Protein 8TXL (pdb70)

Radius of gyration: 31.02 Å; Cα contacts (8 Å, |Δi|>4): 774; chains: 2; bounding box: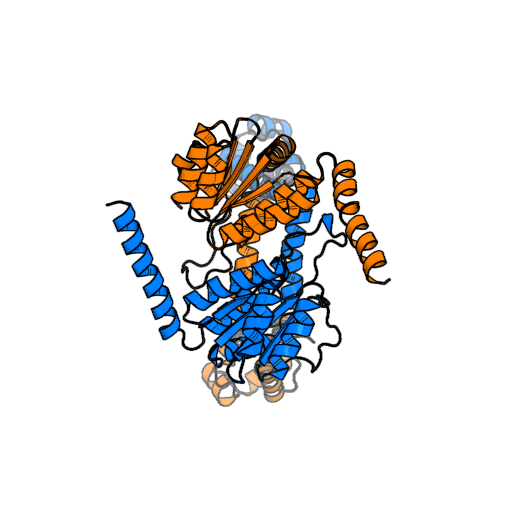 72×62×85 Å

Nearest PDB structures (foldseek):
  8txl-assembly1_A  TM=1.004E+00  e=1.083E-48  Streptococcus pneumoniae
  8v4v-assembly1_B  TM=7.388E-01  e=2.780E-42  Streptococcus pneumoniae
  8v5f-assembly1_C  TM=9.835E-01  e=3.215E-30  Streptococcus pneumoniae
  8tx9-assembly1_C  TM=9.801E-01  e=2.428E-30  Streptococcus pneumoniae
  7en6-assembly1_C  TM=8.684E-01  e=2.472E-10  Escherichia coli

Structure (mmCIF, N/CA/C/O backbone):
data_8TXL
#
_entry.id   8TXL
#
_cell.length_a   62.758
_cell.length_b   104.728
_cell.length_c   205.659
_cell.angle_alpha   90.000
_cell.angle_beta   90.000
_cell.angle_gamma   90.000
#
_symmetry.space_group_name_H-M   'C 2 2 21'
#
loop_
_entity.id
_entity.type
_entity.pdbx_description
1 polymer 'Phosphosugar-binding transcriptional regulator'
2 non-polymer 'PENTAETHYLENE GLYCOL'
3 non-polymer 'ACETATE ION'
4 non-polymer 1,2-ETHANEDIOL
5 non-polymer 'SULFATE ION'
6 non-polymer 'CHLORIDE ION'
7 non-polymer 'PHOSPHATE ION'
8 non-polymer GLYCEROL
9 water water
#
loop_
_atom_site.group_PDB
_atom_site.id
_atom_site.type_symbol
_atom_site.label_atom_id
_atom_site.label_alt_id
_atom_site.label_comp_id
_atom_site.label_asym_id
_atom_site.label_entity_id
_atom_site.label_seq_id
_atom_site.pdbx_PDB_ins_code
_atom_site.Cartn_x
_atom_site.Cartn_y
_atom_site.Cartn_z
_atom_site.occupancy
_atom_site.B_iso_or_equiv
_atom_site.auth_seq_id
_atom_site.auth_comp_id
_atom_site.auth_asym_id
_atom_site.auth_atom_id
_atom_site.pdbx_PDB_model_num
ATOM 1 N N . PRO A 1 4 ? 7.11436 45.47147 6.05766 1.000 96.00000 4 PRO A N 1
ATOM 2 C CA . PRO A 1 4 ? 6.37204 44.56721 6.95154 1.000 88.76000 4 PRO A CA 1
ATOM 3 C C . PRO A 1 4 ? 4.84880 44.77095 6.89661 1.000 84.65000 4 PRO A C 1
ATOM 4 O O . PRO A 1 4 ? 4.39453 45.91632 6.90727 1.000 80.58000 4 PRO A O 1
ATOM 15 N N . ASP A 1 5 ? 4.07723 43.68403 6.85078 1.000 76.42000 5 ASP A N 1
ATOM 16 C CA . ASP A 1 5 ? 2.62214 43.78525 6.79639 1.000 78.27000 5 ASP A CA 1
ATOM 17 C C . ASP A 1 5 ? 2.06485 44.29099 8.14434 1.000 81.60000 5 ASP A C 1
ATOM 18 O O . ASP A 1 5 ? 2.80976 44.58297 9.09291 1.000 70.58000 5 ASP A O 1
ATOM 27 N N . ILE A 1 6 ? 0.73187 44.41208 8.23941 1.000 74.71000 6 ILE A N 1
ATOM 28 C CA . ILE A 1 6 ? 0.15150 45.05326 9.41980 1.000 74.12000 6 ILE A CA 1
ATOM 29 C C . ILE A 1 6 ? 0.39599 44.21039 10.66300 1.000 72.40000 6 ILE A C 1
ATOM 30 O O . ILE A 1 6 ? 0.65407 44.74321 11.75030 1.000 63.17000 6 ILE A O 1
ATOM 46 N N . ALA A 1 7 ? 0.26860 42.88385 10.53334 1.000 74.48000 7 ALA A N 1
ATOM 47 C CA . ALA A 1 7 ? 0.33505 42.02147 11.70324 1.000 64.48000 7 ALA A CA 1
ATOM 48 C C . ALA A 1 7 ? 1.73341 42.04896 12.28589 1.000 72.31000 7 ALA A C 1
ATOM 49 O O . ALA A 1 7 ? 1.90688 42.05176 13.51328 1.000 62.99000 7 ALA A O 1
ATOM 56 N N . THR A 1 8 ? 2.74221 42.11870 11.41702 1.000 70.55000 8 THR A N 1
ATOM 57 C CA . THR A 1 8 ? 4.12085 42.14461 11.88689 1.000 68.58000 8 THR A CA 1
ATOM 58 C C . THR A 1 8 ? 4.41963 43.44355 12.60990 1.000 66.31000 8 THR A C 1
ATOM 59 O O . THR A 1 8 ? 5.09769 43.44304 13.64715 1.000 61.11000 8 THR A O 1
ATOM 70 N N . VAL A 1 9 ? 3.90900 44.56524 12.09682 1.000 61.18000 9 VAL A N 1
ATOM 71 C CA . VAL A 1 9 ? 4.14243 45.81213 12.80359 1.000 66.27000 9 VAL A CA 1
ATOM 72 C C . VAL A 1 9 ? 3.41981 45.79852 14.14440 1.000 54.66000 9 VAL A C 1
ATOM 73 O O . VAL A 1 9 ? 4.00819 46.12803 15.18020 1.000 54.10000 9 VAL A O 1
ATOM 86 N N . ILE A 1 10 ? 2.12146 45.47715 14.12902 1.000 49.07000 10 ILE A N 1
ATOM 87 C CA . ILE A 1 10 ? 1.39144 45.37840 15.40155 1.000 58.38000 10 ILE A CA 1
ATOM 88 C C . ILE A 1 10 ? 2.12231 44.45244 16.35835 1.000 57.10000 10 ILE A C 1
ATOM 89 O O . ILE A 1 10 ? 2.39937 44.81573 17.51652 1.000 46.52000 10 ILE A O 1
ATOM 105 N N . ASP A 1 11 ? 2.46699 43.23822 15.89968 1.000 53.71000 11 ASP A N 1
ATOM 106 C CA . ASP A 1 11 ? 3.18410 42.30476 16.75890 1.000 55.80000 11 ASP A CA 1
ATOM 107 C C . ASP A 1 11 ? 4.48695 42.91627 17.25946 1.000 60.08000 11 ASP A C 1
ATOM 108 O O . ASP A 1 11 ? 4.85007 42.76113 18.43591 1.000 59.15000 11 ASP A O 1
ATOM 117 N N . SER A 1 12 ? 5.18412 43.66080 16.39560 1.000 61.69000 12 SER A N 1
ATOM 118 C CA . SER A 1 12 ? 6.49131 44.17871 16.77497 1.000 56.44000 12 SER A CA 1
ATOM 119 C C . SER A 1 12 ? 6.35416 45.30529 17.78296 1.000 64.90000 12 SER A C 1
ATOM 120 O O . SER A 1 12 ? 7.31430 45.61103 18.49156 1.000 69.48000 12 SER A O 1
ATOM 128 N N . HIS A 1 13 ? 5.17567 45.91823 17.90606 1.000 55.96000 13 HIS A N 1
ATOM 129 C CA . HIS A 1 13 ? 4.97237 46.98392 18.90192 1.000 65.00000 13 HIS A CA 1
ATOM 130 C C . HIS A 1 13 ? 4.08715 46.53960 20.07606 1.000 54.90000 13 HIS A C 1
ATOM 131 O O . HIS A 1 13 ? 3.85965 47.31322 21.02067 1.000 51.95000 13 HIS A O 1
ATOM 145 N N . PHE A 1 14 ? 3.64409 45.28874 20.05958 1.000 59.73000 14 PHE A N 1
ATOM 146 C CA . PHE A 1 14 ? 2.70247 44.82295 21.06601 1.000 53.70000 14 PHE A CA 1
ATOM 147 C C . PHE A 1 14 ? 3.20542 45.06036 22.48112 1.000 53.92000 14 PHE A C 1
ATOM 148 O O . PHE A 1 14 ? 2.41800 45.39384 23.36962 1.000 51.30000 14 PHE A O 1
ATOM 165 N N . GLU A 1 15 ? 4.48018 44.81185 22.74143 1.000 55.71000 15 GLU A N 1
ATOM 166 C CA . GLU A 1 15 ? 5.02607 44.83837 24.09368 1.000 55.05000 15 GLU A CA 1
ATOM 167 C C . GLU A 1 15 ? 5.50643 46.21816 24.49771 1.000 54.88000 15 GLU A C 1
ATOM 168 O O . GLU A 1 15 ? 6.04041 46.38342 25.59328 1.000 63.80000 15 GLU A O 1
ATOM 180 N N . GLU A 1 16 ? 5.42145 47.20103 23.61081 1.000 67.80000 16 GLU A N 1
ATOM 181 C CA . GLU A 1 16 ? 5.46391 48.62259 23.99884 1.000 67.96000 16 GLU A CA 1
ATOM 182 C C . GLU A 1 16 ? 4.09406 49.18157 24.43011 1.000 61.62000 16 GLU A C 1
ATOM 183 O O . GLU A 1 16 ? 3.99167 50.34333 24.87969 1.000 57.37000 16 GLU A O 1
ATOM 195 N N . MET A 1 17 ? 3.02540 48.41331 24.20206 1.000 49.47000 17 MET A N 1
ATOM 196 C CA . MET A 1 17 ? 1.66913 48.89276 24.36248 1.000 52.84000 17 MET A CA 1
ATOM 197 C C . MET A 1 17 ? 1.17740 48.61389 25.76752 1.000 42.40000 17 MET A C 1
ATOM 198 O O . MET A 1 17 ? 1.52235 47.59524 26.37871 1.000 45.57000 17 MET A O 1
ATOM 212 N N . THR A 1 18 ? 0.29944 49.50261 26.24247 1.000 38.39000 18 THR A N 1
ATOM 213 C CA . THR A 1 18 ? -0.41174 49.28047 27.48285 1.000 36.29000 18 THR A CA 1
ATOM 214 C C . THR A 1 18 ? -1.46274 48.17373 27.32282 1.000 45.84000 18 THR A C 1
ATOM 215 O O . THR A 1 18 ? -1.83195 47.78249 26.20419 1.000 41.69000 18 THR A O 1
ATOM 226 N N . ASP A 1 19 ? -1.99066 47.69309 28.46821 1.000 42.53000 19 ASP A N 1
ATOM 227 C CA . ASP A 1 19 ? -2.97225 46.59532 28.42871 1.000 47.52000 19 ASP A CA 1
ATOM 228 C C . ASP A 1 19 ? -4.20296 47.02083 27.63881 1.000 37.58000 19 ASP A C 1
ATOM 229 O O . ASP A 1 19 ? -4.75927 46.24069 26.84741 1.000 41.64000 19 ASP A O 1
ATOM 238 N N . LEU A 1 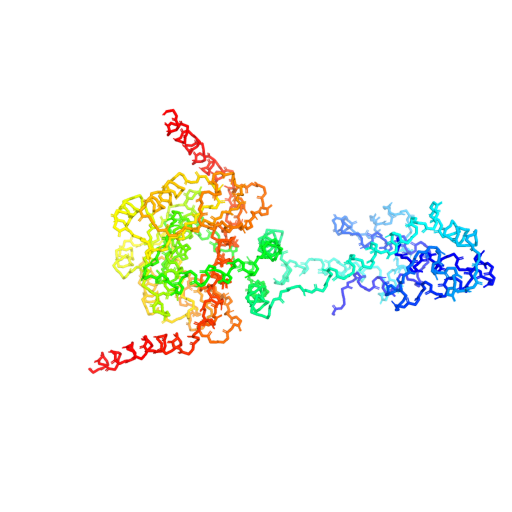20 ? -4.55262 48.29720 27.72969 1.000 35.47000 20 LEU A N 1
ATOM 239 C CA . LEU A 1 20 ? -5.69313 48.79182 26.98647 1.000 38.41000 20 LEU A CA 1
ATOM 240 C C . LEU A 1 20 ? -5.37465 48.81544 25.49122 1.000 41.22000 20 LEU A C 1
ATOM 241 O O . LEU A 1 20 ? -6.18585 48.38939 24.66808 1.000 40.44000 20 LEU A O 1
ATOM 257 N N . GLU A 1 21 ? -4.17298 49.26095 25.13440 1.000 37.90000 21 GLU A N 1
ATOM 258 C CA . GLU A 1 21 ? -3.77630 49.25122 23.73271 1.000 35.43000 21 GLU A CA 1
ATOM 259 C C . GLU A 1 21 ? -3.63025 47.82582 23.19318 1.000 39.66000 21 GLU A C 1
ATOM 260 O O . GLU A 1 21 ? -3.84049 47.60147 21.99979 1.000 36.85000 21 GLU A O 1
ATOM 272 N N . GLN A 1 22 ? -3.25992 46.85363 24.03538 1.000 33.57000 22 GLN A N 1
ATOM 273 C CA . GLN A 1 22 ? -3.25141 45.45141 23.58639 1.000 32.60000 22 GLN A CA 1
ATOM 274 C C . GLN A 1 22 ? -4.65328 44.94935 23.24946 1.000 38.77000 22 GLN A C 1
ATOM 275 O O . GLN A 1 22 ? -4.79161 44.12696 22.34231 1.000 39.54000 22 GLN A O 1
ATOM 289 N N . GLU A 1 23 ? -5.70263 45.43639 23.92700 1.000 38.91000 23 GLU A N 1
ATOM 290 C CA . GLU A 1 23 ? -7.06451 45.10954 23.50688 1.000 42.26000 23 GLU A CA 1
ATOM 291 C C . GLU A 1 23 ? -7.36513 45.66128 22.11675 1.000 43.70000 23 GLU A C 1
ATOM 292 O O . GLU A 1 23 ? -8.09460 45.04226 21.33219 1.000 40.72000 23 GLU A O 1
ATOM 304 N N . ILE A 1 24 ? -6.89351 46.87283 21.82141 1.000 37.39000 24 ILE A N 1
ATOM 305 C CA . ILE A 1 24 ? -7.06022 47.38379 20.45667 1.000 36.82000 24 ILE A CA 1
ATOM 306 C C . ILE A 1 24 ? -6.28107 46.53009 19.47734 1.000 36.17000 24 ILE A C 1
ATOM 307 O O . ILE A 1 24 ? -6.78719 46.14519 18.41879 1.000 45.34000 24 ILE A O 1
ATOM 323 N N . ALA A 1 25 ? -5.02432 46.22989 19.78509 1.000 37.52000 25 ALA A N 1
ATOM 324 C CA . ALA A 1 25 ? -4.26917 45.34582 18.91365 1.000 40.28000 25 ALA A CA 1
ATOM 325 C C . ALA A 1 25 ? -5.01156 44.03671 18.68945 1.000 45.70000 25 ALA A C 1
ATOM 326 O O . ALA A 1 25 ? -5.06027 43.53226 17.55153 1.000 40.36000 25 ALA A O 1
ATOM 333 N N . ARG A 1 26 ? -5.57419 43.45712 19.76916 1.000 42.44000 26 ARG A N 1
ATOM 334 C CA . ARG A 1 26 ? -6.26179 42.16727 19.64373 1.000 42.51000 26 ARG A CA 1
ATOM 335 C C . ARG A 1 26 ? -7.37706 42.24845 18.61233 1.000 40.87000 26 ARG A C 1
ATOM 336 O O . ARG A 1 26 ? -7.49440 41.38749 17.71839 1.000 42.35000 26 ARG A O 1
ATOM 357 N N . TYR A 1 27 ? -8.19608 43.28684 18.71315 1.000 42.29000 27 TYR A N 1
ATOM 358 C CA . TYR A 1 27 ? -9.24732 43.50910 17.73073 1.000 53.21000 27 TYR A CA 1
ATOM 359 C C . TYR A 1 27 ? -8.69439 43.51079 16.30495 1.000 54.45000 27 TYR A C 1
ATOM 360 O O . TYR A 1 27 ? -9.17191 42.76183 15.43610 1.000 42.51000 27 TYR A O 1
ATOM 378 N N . PHE A 1 28 ? -7.68815 44.33669 16.03333 1.000 49.10000 28 PHE A N 1
ATOM 379 C CA . PHE A 1 28 ? -7.24890 44.45882 14.64310 1.000 52.24000 28 PHE A CA 1
ATOM 380 C C . PHE A 1 28 ? -6.48546 43.23888 14.14399 1.000 53.56000 28 PHE A C 1
ATOM 381 O O . PHE A 1 28 ? -6.31998 43.09404 12.93352 1.000 44.23000 28 PHE A O 1
ATOM 398 N N . LEU A 1 29 ? -6.05874 42.33132 15.02206 1.000 43.38000 29 LEU A N 1
ATOM 399 C CA . LEU A 1 29 ? -5.38385 41.09567 14.61178 1.000 43.06000 29 LEU A CA 1
ATOM 400 C C . LEU A 1 29 ? -6.36253 39.97344 14.26595 1.000 41.37000 29 LEU A C 1
ATOM 401 O O . LEU A 1 29 ? -5.92751 38.92456 13.75196 1.000 45.43000 29 LEU A O 1
ATOM 417 N N . GLN A 1 30 ? -7.65238 40.21350 14.46157 1.000 41.40000 30 GLN A N 1
ATOM 418 C CA . GLN A 1 30 ? -8.68750 39.26604 14.08036 1.000 40.00000 30 GLN A CA 1
ATOM 419 C C . GLN A 1 30 ? -8.92380 39.28575 12.56890 1.000 56.94000 30 GLN A C 1
ATOM 420 O O . GLN A 1 30 ? -8.97291 40.35077 11.94091 1.000 51.28000 30 GLN A O 1
ATOM 434 N N . ALA A 1 31 ? -9.07862 38.09077 11.98882 1.000 54.65000 31 ALA A N 1
ATOM 435 C CA . ALA A 1 31 ? -9.28771 37.98359 10.54809 1.000 54.54000 31 ALA A CA 1
ATOM 436 C C . ALA A 1 31 ? -10.58860 38.64776 10.14181 1.000 50.35000 31 ALA A C 1
ATOM 437 O O . ALA A 1 31 ? -10.63805 39.33553 9.12158 1.000 60.77000 31 ALA A O 1
ATOM 444 N N . GLU A 1 32 ? -11.65840 38.46501 10.92684 1.000 39.36000 32 GLU A N 1
ATOM 445 C CA . GLU A 1 32 ? -12.97090 38.94529 10.51261 1.000 59.75000 32 GLU A CA 1
ATOM 446 C C . GLU A 1 32 ? -13.15760 40.41698 10.82533 1.000 67.01000 32 GLU A C 1
ATOM 447 O O . GLU A 1 32 ? -14.26576 40.94331 10.66717 1.000 72.17000 32 GLU A O 1
ATOM 459 N N . THR A 1 33 ? -12.12726 41.06666 11.36836 1.000 57.59000 33 THR A N 1
ATOM 460 C CA . THR A 1 33 ? -12.21018 42.50083 11.59296 1.000 65.21000 33 THR A CA 1
ATOM 461 C C . THR A 1 33 ? -12.28085 43.26752 10.27880 1.000 58.84000 33 THR A C 1
ATOM 462 O O . THR A 1 33 ? -12.98202 44.27450 10.20389 1.000 46.60000 33 THR A O 1
ATOM 473 N N . ILE A 1 34 ? -11.56669 42.79919 9.24884 1.000 60.54000 34 ILE A N 1
ATOM 474 C CA . ILE A 1 34 ? -11.57810 43.42761 7.92210 1.000 64.88000 34 ILE A CA 1
ATOM 475 C C . ILE A 1 34 ? -12.99909 43.61809 7.39275 1.000 52.69000 34 ILE A C 1
ATOM 476 O O . ILE A 1 34 ? -13.22152 44.47061 6.52868 1.000 62.38000 34 ILE A O 1
ATOM 492 N N . GLN A 1 35 ? -13.96396 42.81875 7.87381 1.000 54.97000 35 GLN A N 1
ATOM 493 C CA . GLN A 1 35 ? -15.38846 42.90453 7.54911 1.000 60.65000 35 GLN A CA 1
ATOM 494 C C . GLN A 1 35 ? -16.14355 43.95672 8.35667 1.000 57.40000 35 GLN A C 1
ATOM 495 O O . GLN A 1 35 ? -17.35010 44.11893 8.15616 1.000 60.18000 35 GLN A O 1
ATOM 509 N N . ASP A 1 36 ? -15.49912 44.64226 9.28173 1.000 58.87000 36 ASP A N 1
ATOM 510 C CA . ASP A 1 36 ? -16.18615 45.59277 10.15425 1.000 62.58000 36 ASP A CA 1
ATOM 511 C C . ASP A 1 36 ? -16.14003 47.01815 9.57682 1.000 59.39000 36 ASP A C 1
ATOM 512 O O . ASP A 1 36 ? -15.34764 47.32902 8.68224 1.000 61.13000 36 ASP A O 1
ATOM 521 N N . ASP A 1 37 ? -17.06163 47.86301 10.04604 1.000 53.63000 37 ASP A N 1
ATOM 522 C CA . ASP A 1 37 ? -16.96237 49.30293 9.82394 1.000 59.97000 37 ASP A CA 1
ATOM 523 C C . ASP A 1 37 ? -15.82481 49.84249 10.70818 1.000 64.94000 37 ASP A C 1
ATOM 524 O O . ASP A 1 37 ? -15.96976 49.99811 11.92947 1.000 60.01000 37 ASP A O 1
ATOM 533 N N . LEU A 1 38 ? -14.68730 50.17177 10.08248 1.000 56.40000 38 LEU A N 1
ATOM 534 C CA . LEU A 1 38 ? -13.47400 50.54616 10.80506 1.000 50.95000 38 LEU A CA 1
ATOM 535 C C . LEU A 1 38 ? -13.30183 52.05977 10.95080 1.000 66.60000 38 LEU A C 1
ATOM 536 O O . LEU A 1 38 ? -12.16069 52.54439 11.07687 1.000 51.96000 38 LEU A O 1
ATOM 552 N N . SER A 1 39 ? -14.39281 52.82413 10.93592 1.000 60.96000 39 SER A N 1
ATOM 553 C CA . SER A 1 39 ? -14.28157 54.23394 11.26919 1.000 63.26000 39 SER A CA 1
ATOM 554 C C . SER A 1 39 ? -13.90676 54.36544 12.73687 1.000 61.82000 39 SER A C 1
ATOM 555 O O . SER A 1 39 ? -14.02116 53.41110 13.51381 1.000 61.13000 39 SER A O 1
ATOM 563 N N . SER A 1 40 ? -13.42017 55.55649 13.11187 1.000 48.77000 40 SER A N 1
ATOM 564 C CA . SER A 1 40 ? -13.12208 55.80171 14.51327 1.000 60.69000 40 SER A CA 1
ATOM 565 C C . SER A 1 40 ? -14.39414 55.81709 15.34653 1.000 65.17000 40 SER A C 1
ATOM 566 O O . SER A 1 40 ? -14.34638 55.51121 16.54006 1.000 58.23000 40 SER A O 1
ATOM 574 N N . GLN A 1 41 ? -15.52719 56.19282 14.75189 1.000 60.22000 41 GLN A N 1
ATOM 575 C CA . GLN A 1 41 ? -16.76742 56.29265 15.50894 1.000 69.97000 41 GLN A CA 1
ATOM 576 C C . GLN A 1 41 ? -17.43155 54.93687 15.73292 1.000 59.66000 41 GLN A C 1
ATOM 577 O O . GLN A 1 41 ? -18.17265 54.78312 16.69739 1.000 60.37000 41 GLN A O 1
ATOM 591 N N . GLN A 1 42 ? -17.17026 53.94221 14.88820 1.000 67.09000 42 GLN A N 1
ATOM 592 C CA . GLN A 1 42 ? -17.70443 52.60424 15.11806 1.000 69.35000 42 GLN A CA 1
ATOM 593 C C . GLN A 1 42 ? -16.73432 51.68538 15.84758 1.000 62.61000 42 GLN A C 1
ATOM 594 O O . GLN A 1 42 ? -17.17623 50.85705 16.65015 1.000 67.77000 42 GLN A O 1
ATOM 608 N N . VAL A 1 43 ? -15.43018 51.79347 15.57445 1.000 53.59000 43 VAL A N 1
ATOM 609 C CA . VAL A 1 43 ? -14.45682 51.02034 16.33313 1.000 59.47000 43 VAL A CA 1
ATOM 610 C C . VAL A 1 43 ? -14.43262 51.47859 17.77904 1.000 52.26000 43 VAL A C 1
ATOM 611 O O . VAL A 1 43 ? -14.24366 50.66423 18.69673 1.000 63.54000 43 VAL A O 1
ATOM 624 N N . THR A 1 44 ? -14.58895 52.78303 18.00671 1.000 53.99000 44 THR A N 1
ATOM 625 C CA . THR A 1 44 ? -14.66726 53.29738 19.36558 1.000 53.14000 44 THR A CA 1
ATOM 626 C C . THR A 1 44 ? -15.81003 52.64133 20.12341 1.000 66.12000 44 THR A C 1
ATOM 627 O O . THR A 1 44 ? -15.64952 52.22015 21.27706 1.000 66.89000 44 THR A O 1
ATOM 638 N N . GLN A 1 45 ? -16.99485 52.59438 19.50499 1.000 68.49000 45 GLN A N 1
ATOM 639 C CA . GLN A 1 45 ? -18.16327 52.04062 20.18566 1.000 67.52000 45 GLN A CA 1
ATOM 640 C C . GLN A 1 45 ? -17.99058 50.54725 20.41562 1.000 61.32000 45 GLN A C 1
ATOM 641 O O . GLN A 1 45 ? -18.30379 50.03975 21.49659 1.000 63.37000 45 GLN A O 1
ATOM 655 N N . LYS A 1 46 ? -17.49883 49.82914 19.40144 1.000 52.09000 46 LYS A N 1
ATOM 656 C CA . LYS A 1 46 ? -17.40611 48.38155 19.50353 1.000 59.01000 46 LYS A CA 1
ATOM 657 C C . LYS A 1 46 ? -16.44818 47.99620 20.61570 1.000 60.16000 46 LYS A C 1
ATOM 658 O O . LYS A 1 46 ? -16.74445 47.11249 21.42633 1.000 64.43000 46 LYS A O 1
ATOM 677 N N . LEU A 1 47 ? -15.30025 48.68225 20.69891 1.000 61.22000 47 LEU A N 1
ATOM 678 C CA . LEU A 1 47 ? -14.30544 48.33561 21.71104 1.000 60.70000 47 LEU A CA 1
ATOM 679 C C . LEU A 1 47 ? -14.50428 49.08264 23.01893 1.000 59.24000 47 LEU A C 1
ATOM 680 O O . LEU A 1 47 ? -13.81221 48.76206 24.00378 1.000 58.11000 47 LEU A O 1
ATOM 696 N N . HIS A 1 48 ? -15.43640 50.03230 23.05992 1.000 54.91000 48 HIS A N 1
ATOM 697 C CA . HIS A 1 48 ? -15.61822 50.88758 24.23285 1.000 62.46000 48 HIS A CA 1
ATOM 698 C C . HIS A 1 48 ? -14.30234 51.55679 24.61873 1.000 60.27000 48 HIS A C 1
ATOM 699 O O . HIS A 1 48 ? -13.77429 51.33335 25.70089 1.000 62.71000 48 HIS A O 1
ATOM 713 N N . ILE A 1 49 ? -13.77473 52.38580 23.72177 1.000 69.68000 49 ILE A N 1
ATOM 714 C CA . ILE A 1 49 ? -12.53693 53.13040 23.94890 1.000 68.26000 49 ILE A CA 1
ATOM 715 C C . ILE A 1 49 ? -12.72136 54.51416 23.35352 1.000 73.71000 49 ILE A C 1
ATOM 716 O O . ILE A 1 49 ? -13.66234 54.75914 22.60009 1.000 67.63000 49 ILE A O 1
ATOM 732 N N . SER A 1 50 ? -11.78965 55.40420 23.66777 1.000 62.99000 50 SER A N 1
ATOM 733 C CA . SER A 1 50 ? -11.86975 56.78579 23.23135 1.000 58.08000 50 SER A CA 1
ATOM 734 C C . SER A 1 50 ? -11.17571 57.02527 21.88057 1.000 49.94000 50 SER A C 1
ATOM 735 O O . SER A 1 50 ? -10.26334 56.29652 21.47800 1.000 47.89000 50 SER A O 1
ATOM 743 N N . GLN A 1 51 ? -11.58903 58.10857 21.21793 1.000 44.29000 51 GLN A N 1
ATOM 744 C CA . GLN A 1 51 ? -10.99026 58.46725 19.92472 1.000 54.14000 51 GLN A CA 1
ATOM 745 C C . GLN A 1 51 ? -9.48969 58.72567 20.05849 1.000 57.01000 51 GLN A C 1
ATOM 746 O O . GLN A 1 51 ? -8.70309 58.31765 19.19443 1.000 37.55000 51 GLN A O 1
ATOM 760 N N . ALA A 1 52 ? -9.05680 59.37833 21.14241 1.000 38.77000 52 ALA A N 1
ATOM 761 C CA . ALA A 1 52 ? -7.62843 59.64586 21.28117 1.000 38.53000 52 ALA A CA 1
ATOM 762 C C . ALA A 1 52 ? -6.84734 58.34562 21.46703 1.000 32.97000 52 ALA A C 1
ATOM 763 O O . ALA A 1 52 ? -5.69124 58.23505 21.03644 1.000 35.44000 52 ALA A O 1
ATOM 770 N N . ALA A 1 53 ? -7.46356 57.35568 22.09946 1.000 35.02000 53 ALA A N 1
ATOM 771 C CA . ALA A 1 53 ? -6.74650 56.10212 22.32353 1.000 37.30000 53 ALA A CA 1
ATOM 772 C C . ALA A 1 53 ? -6.43248 55.39088 21.00384 1.000 33.17000 53 ALA A C 1
ATOM 773 O O . ALA A 1 53 ? -5.39147 54.73485 20.87206 1.000 32.51000 53 ALA A O 1
ATOM 780 N N . LEU A 1 54 ? -7.34999 55.47134 20.05138 1.000 37.09000 54 LEU A N 1
ATOM 781 C CA . LEU A 1 54 ? -7.12008 54.88111 18.72919 1.000 37.50000 54 LEU A CA 1
ATOM 782 C C . LEU A 1 54 ? -5.97987 55.59607 18.00736 1.000 40.76000 54 LEU A C 1
ATOM 783 O O . LEU A 1 54 ? -5.12359 54.95665 17.37163 1.000 40.41000 54 LEU A O 1
ATOM 799 N N . THR A 1 55 ? -5.93256 56.92573 18.12505 1.000 36.98000 55 THR A N 1
ATOM 800 C CA . THR A 1 55 ? -4.88104 57.69261 17.46004 1.000 32.56000 55 THR A CA 1
ATOM 801 C C . THR A 1 55 ? -3.52209 57.28941 18.01551 1.000 35.40000 55 THR A C 1
ATOM 802 O O . THR A 1 55 ? -2.57765 57.00800 17.26656 1.000 36.59000 55 THR A O 1
ATOM 813 N N . ARG A 1 56 ? -3.43061 57.21346 19.34198 1.000 34.46000 56 ARG A N 1
ATOM 814 C CA . ARG A 1 56 ? -2.18356 56.84464 19.99082 1.000 40.77000 56 ARG A CA 1
ATOM 815 C C . ARG A 1 56 ? -1.78030 55.42295 19.63263 1.000 46.66000 56 ARG A C 1
ATOM 816 O O . ARG A 1 56 ? -0.58986 55.14084 19.46467 1.000 46.11000 56 ARG A O 1
ATOM 837 N N . PHE A 1 57 ? -2.75626 54.50911 19.54945 1.000 38.32000 57 PHE A N 1
ATOM 838 C CA . PHE A 1 57 ? -2.46209 53.14620 19.08887 1.000 39.59000 57 PHE A CA 1
ATOM 839 C C . PHE A 1 57 ? -1.85533 53.16496 17.68521 1.000 38.94000 57 PHE A C 1
ATOM 840 O O . PHE A 1 57 ? -0.82674 52.53057 17.43140 1.000 43.57000 57 PHE A O 1
ATOM 857 N N . ALA A 1 58 ? -2.47041 53.88471 16.75419 1.000 38.27000 58 ALA A N 1
ATOM 858 C CA . ALA A 1 58 ? -1.90216 53.95370 15.40383 1.000 42.45000 58 ALA A CA 1
ATOM 859 C C . ALA A 1 58 ? -0.50936 54.60208 15.40422 1.000 50.17000 58 ALA A C 1
ATOM 860 O O . ALA A 1 58 ? 0.40726 54.11845 14.72764 1.000 53.02000 58 ALA A O 1
ATOM 867 N N . LYS A 1 59 ? -0.30938 55.66897 16.17570 1.000 48.02000 59 LYS A N 1
ATOM 868 C CA . LYS A 1 59 ? 1.02319 56.28247 16.21656 1.000 53.61000 59 LYS A CA 1
ATOM 869 C C . LYS A 1 59 ? 2.05202 55.36842 16.87200 1.000 59.98000 59 LYS A C 1
ATOM 870 O O . LYS A 1 59 ? 3.21633 55.34812 16.46215 1.000 56.31000 59 LYS A O 1
ATOM 889 N N . LYS A 1 60 ? 1.65244 54.59437 17.87449 1.000 50.55000 60 LYS A N 1
ATOM 890 C CA . LYS A 1 60 ? 2.60475 53.66121 18.46543 1.000 55.40000 60 LYS A CA 1
ATOM 891 C C . LYS A 1 60 ? 3.05158 52.60390 17.47134 1.000 56.30000 60 LYS A C 1
ATOM 892 O O . LYS A 1 60 ? 4.16218 52.07528 17.59513 1.000 60.05000 60 LYS A O 1
ATOM 911 N N . CYS A 1 61 ? 2.19238 52.25911 16.50981 1.000 52.91000 61 CYS A N 1
ATOM 912 C CA . CYS A 1 61 ? 2.52810 51.33169 15.44396 1.000 57.87000 61 CYS A CA 1
ATOM 913 C C . CYS A 1 61 ? 3.28908 52.00634 14.31328 1.000 67.12000 61 CYS A C 1
ATOM 914 O O . CYS A 1 61 ? 3.57518 51.34549 13.30226 1.000 62.56000 61 CYS A O 1
ATOM 922 N N . GLY A 1 62 ? 3.56748 53.30754 14.44120 1.000 63.41000 62 GLY A N 1
ATOM 923 C CA . GLY A 1 62 ? 4.30307 54.03366 13.42219 1.000 71.16000 62 GLY A CA 1
ATOM 924 C C . GLY A 1 62 ? 3.49926 54.58982 12.26545 1.000 73.44000 62 GLY A C 1
ATOM 925 O O . GLY A 1 62 ? 4.05651 54.76034 11.17194 1.000 72.28000 62 GLY A O 1
ATOM 929 N N . PHE A 1 63 ? 2.23482 54.93838 12.47655 1.000 59.59000 63 PHE A N 1
ATOM 930 C CA . PHE A 1 63 ? 1.44806 55.64458 11.47459 1.000 68.21000 63 PHE A CA 1
ATOM 931 C C . PHE A 1 63 ? 1.25023 57.09299 11.90249 1.000 61.49000 63 PHE A C 1
ATOM 932 O O . PHE A 1 63 ? 1.46017 57.45493 13.06506 1.000 61.40000 63 PHE A O 1
ATOM 949 N N . THR A 1 64 ? 0.80437 57.91841 10.95156 1.000 61.61000 64 THR A N 1
ATOM 950 C CA . THR A 1 64 ? 0.55291 59.31613 11.27138 1.000 56.95000 64 THR A CA 1
ATOM 951 C C . THR A 1 64 ? -0.70151 59.48559 12.11159 1.000 60.76000 64 THR A C 1
ATOM 952 O O . THR A 1 64 ? -0.81853 60.47313 12.84174 1.000 67.16000 64 THR A O 1
ATOM 963 N N . GLY A 1 65 ? -1.63865 58.55242 12.01945 1.000 52.39000 65 GLY A N 1
ATOM 964 C CA . GLY A 1 65 ? -2.88813 58.64412 12.74860 1.000 55.52000 65 GLY A CA 1
ATOM 965 C C . GLY A 1 65 ? -3.71336 57.40386 12.50486 1.000 47.05000 65 GLY A C 1
ATOM 966 O O . GLY A 1 65 ? -3.29927 56.48559 11.79348 1.000 45.10000 65 GLY A O 1
ATOM 970 N N . TYR A 1 66 ? -4.91025 57.41702 13.08832 1.000 36.26000 66 TYR A N 1
ATOM 971 C CA . TYR A 1 66 ? -5.85295 56.31463 12.90114 1.000 44.33000 66 TYR A CA 1
ATOM 972 C C . TYR A 1 66 ? -6.28179 56.17724 11.43770 1.000 52.15000 66 TYR A C 1
ATOM 973 O O . TYR A 1 66 ? -6.31756 55.06648 10.87501 1.000 41.14000 66 TYR A O 1
ATOM 991 N N . ARG A 1 67 ? -6.73128 57.28405 10.84309 1.000 49.19000 67 ARG A N 1
ATOM 992 C CA . ARG A 1 67 ? -7.23560 57.24106 9.47344 1.000 53.88000 67 ARG A CA 1
ATOM 993 C C . ARG A 1 67 ? -6.21948 56.62050 8.52824 1.000 45.33000 67 ARG A C 1
ATOM 994 O O . ARG A 1 67 ? -6.58372 55.82401 7.64936 1.000 60.13000 67 ARG A O 1
ATOM 1015 N N . GLU A 1 68 ? -4.94188 56.97862 8.66529 1.000 46.26000 68 GLU A N 1
ATOM 1016 C CA . GLU A 1 68 ? -3.94916 56.36606 7.78715 1.000 50.62000 68 GLU A CA 1
ATOM 1017 C C . GLU A 1 68 ? -3.83246 54.87631 8.05868 1.000 59.74000 68 GLU A C 1
ATOM 1018 O O . GLU A 1 68 ? -3.81019 54.05884 7.11496 1.000 49.63000 68 GLU A O 1
ATOM 1030 N N . PHE A 1 69 ? -3.69445 54.51463 9.34874 1.000 52.14000 69 PHE A N 1
ATOM 1031 C CA . PHE A 1 69 ? -3.68267 53.10960 9.74158 1.000 52.11000 69 PHE A CA 1
ATOM 1032 C C . PHE A 1 69 ? -4.79519 52.34375 9.02551 1.000 41.14000 69 PHE A C 1
ATOM 1033 O O . PHE A 1 69 ? -4.53040 51.30771 8.40715 1.000 57.02000 69 PHE A O 1
ATOM 1050 N N . ILE A 1 70 ? -6.04347 52.84050 9.06039 1.000 37.23000 70 ILE A N 1
ATOM 1051 C CA . ILE A 1 70 ? -7.12439 51.97227 8.60342 1.000 39.86000 70 ILE A CA 1
ATOM 1052 C C . ILE A 1 70 ? -7.17864 51.96387 7.09557 1.000 64.14000 70 ILE A C 1
ATOM 1053 O O . ILE A 1 70 ? -7.62662 50.99074 6.49126 1.000 58.01000 70 ILE A O 1
ATOM 1069 N N . PHE A 1 71 ? -6.79149 53.05496 6.45789 1.000 62.81000 71 PHE A N 1
ATOM 1070 C CA . PHE A 1 71 ? -6.71702 52.98462 5.00435 1.000 63.24000 71 PHE A CA 1
ATOM 1071 C C . PHE A 1 71 ? -5.65539 51.97281 4.59017 1.000 61.62000 71 PHE A C 1
ATOM 1072 O O . PHE A 1 71 ? -5.89370 51.14763 3.70226 1.000 67.83000 71 PHE A O 1
ATOM 1089 N N . GLN A 1 72 ? -4.46831 52.03385 5.20569 1.000 52.20000 72 GLN A N 1
ATOM 1090 C CA . GLN A 1 72 ? -3.42608 51.06040 4.90672 1.000 57.28000 72 GLN A CA 1
ATOM 1091 C C . GLN A 1 72 ? -3.88577 49.65276 5.23832 1.000 77.99000 72 GLN A C 1
ATOM 1092 O O . GLN A 1 72 ? -3.64394 48.70988 4.46990 1.000 73.03000 72 GLN A O 1
ATOM 1106 N N . TYR A 1 73 ? -4.51079 49.48462 6.40664 1.000 70.05000 73 TYR A N 1
ATOM 1107 C CA . TYR A 1 73 ? -5.04789 48.18463 6.77928 1.000 68.83000 73 TYR A CA 1
ATOM 1108 C C . TYR A 1 73 ? -5.86544 47.61431 5.63468 1.000 65.55000 73 TYR A C 1
ATOM 1109 O O . TYR A 1 73 ? -5.89061 46.39461 5.42594 1.000 62.17000 73 TYR A O 1
ATOM 1127 N N . GLN A 1 74 ? -6.53900 48.47672 4.87838 1.000 58.06000 74 GLN A N 1
ATOM 1128 C CA . GLN A 1 74 ? -7.36684 48.00399 3.77893 1.000 69.96000 74 GLN A CA 1
ATOM 1129 C C . GLN A 1 74 ? -6.58544 47.83406 2.48721 1.000 68.17000 74 GLN A C 1
ATOM 1130 O O . GLN A 1 74 ? -7.02347 47.06423 1.63486 1.000 62.99000 74 GLN A O 1
ATOM 1144 N N . HIS A 1 75 ? -5.44519 48.52107 2.33321 1.000 70.88000 75 HIS A N 1
ATOM 1145 C CA . HIS A 1 75 ? -4.53703 48.22932 1.22494 1.000 68.89000 75 HIS A CA 1
ATOM 1146 C C . HIS A 1 75 ? -4.02574 46.79705 1.31093 1.000 78.17000 75 HIS A C 1
ATOM 1147 O O . HIS A 1 75 ? -4.04763 46.05562 0.31965 1.000 79.87000 75 HIS A O 1
ATOM 1161 N N . GLU A 1 76 ? -3.54422 46.38832 2.49284 1.000 67.79000 76 GLU A N 1
ATOM 1162 C CA . GLU A 1 76 ? -3.14586 44.99475 2.67296 1.000 66.17000 76 GLU A CA 1
ATOM 1163 C C . GLU A 1 76 ? -4.29249 44.06188 2.28361 1.000 72.44000 76 GLU A C 1
ATOM 1164 O O . GLU A 1 76 ? -4.12181 43.16102 1.44331 1.000 66.86000 76 GLU A O 1
ATOM 1176 N N . ALA A 1 77 ? -5.48575 44.29013 2.85709 1.000 53.11000 77 ALA A N 1
ATOM 1177 C CA . ALA A 1 77 ? -6.63539 43.44764 2.52741 1.000 60.18000 77 ALA A CA 1
ATOM 1178 C C . ALA A 1 77 ? -6.91887 43.44047 1.02142 1.000 67.67000 77 ALA A C 1
ATOM 1179 O O . ALA A 1 77 ? -7.18687 42.38548 0.43709 1.000 63.02000 77 ALA A O 1
ATOM 1186 N N . GLU A 1 78 ? -6.86907 44.60907 0.37847 1.000 67.12000 78 GLU A N 1
ATOM 1187 C CA . GLU A 1 78 ? -7.21595 44.69025 -1.04043 1.000 72.77000 78 GLU A CA 1
ATOM 1188 C C . GLU A 1 78 ? -6.20294 43.93865 -1.88436 1.000 63.07000 78 GLU A C 1
ATOM 1189 O O . GLU A 1 78 ? -6.56986 43.17512 -2.77922 1.000 70.31000 78 GLU A O 1
ATOM 1201 N N . ASN A 1 79 ? -4.91320 44.18105 -1.64011 1.000 55.55000 79 ASN A N 1
ATOM 1202 C CA . ASN A 1 79 ? -3.88249 43.45031 -2.36314 1.000 72.79000 79 ASN A CA 1
ATOM 1203 C C . ASN A 1 79 ? -4.06593 41.94486 -2.21001 1.000 80.64000 79 ASN A C 1
ATOM 1204 O O . ASN A 1 79 ? -3.94460 41.20338 -3.19565 1.000 76.83000 79 ASN A O 1
ATOM 1215 N N . GLN A 1 80 ? -4.36292 41.47031 -0.98763 1.000 70.93000 80 GLN A N 1
ATOM 1216 C CA . GLN A 1 80 ? -4.51081 40.03030 -0.77881 1.000 70.08000 80 GLN A CA 1
ATOM 1217 C C . GLN A 1 80 ? -5.73419 39.49211 -1.50698 1.000 63.38000 80 GLN A C 1
ATOM 1218 O O . GLN A 1 80 ? -5.67488 38.41172 -2.10554 1.000 66.97000 80 GLN A O 1
ATOM 1232 N N . ALA A 1 81 ? -6.84515 40.23368 -1.49796 1.000 60.00000 81 ALA A N 1
ATOM 1233 C CA . ALA A 1 81 ? -8.03890 39.73083 -2.17253 1.000 72.37000 81 ALA A CA 1
ATOM 1234 C C . ALA A 1 81 ? -7.85134 39.64394 -3.69185 1.000 61.88000 81 ALA A C 1
ATOM 1235 O O . ALA A 1 81 ? -8.47826 38.80045 -4.34080 1.000 54.90000 81 ALA A O 1
ATOM 1242 N N . ASN A 1 82 ? -6.98646 40.47403 -4.27454 1.000 68.52000 82 ASN A N 1
ATOM 1243 C CA . ASN A 1 82 ? -6.74252 40.38955 -5.71232 1.000 68.67000 82 ASN A CA 1
ATOM 1244 C C . ASN A 1 82 ? -5.88242 39.20078 -6.11194 1.000 64.72000 82 ASN A C 1
ATOM 1245 O O . ASN A 1 82 ? -5.61423 39.01976 -7.30528 1.000 58.15000 82 ASN A O 1
ATOM 1256 N N . GLN A 1 83 ? -5.38945 38.43310 -5.14957 1.000 63.85000 83 GLN A N 1
ATOM 1257 C CA . GLN A 1 83 ? -4.54205 37.30141 -5.47812 1.000 64.32000 83 GLN A CA 1
ATOM 1258 C C . GLN A 1 83 ? -5.33997 36.03554 -5.70232 1.000 50.08000 83 GLN A C 1
ATOM 1259 O O . GLN A 1 83 ? -4.76080 35.01810 -6.09295 1.000 53.87000 83 GLN A O 1
ATOM 1273 N N . VAL A 1 84 ? -6.63749 36.06534 -5.47571 1.000 39.90000 84 VAL A N 1
ATOM 1274 C CA . VAL A 1 84 ? -7.47249 34.94164 -5.84782 1.000 46.93000 84 VAL A CA 1
ATOM 1275 C C . VAL A 1 84 ? -7.74178 35.07428 -7.34101 1.000 52.20000 84 VAL A C 1
ATOM 1276 O O . VAL A 1 84 ? -7.96034 36.18214 -7.83314 1.000 48.96000 84 VAL A O 1
ATOM 1289 N N . SER A 1 85 ? -7.71088 33.97024 -8.06991 1.000 40.30000 85 SER A N 1
ATOM 1290 C CA . SER A 1 85 ? -7.92020 34.08389 -9.50542 1.000 44.68000 85 SER A CA 1
ATOM 1291 C C . SER A 1 85 ? -9.32787 34.56179 -9.82194 1.000 41.07000 85 SER A C 1
ATOM 1292 O O . SER A 1 85 ? -10.30834 34.08703 -9.24854 1.000 50.27000 85 SER A O 1
ATOM 1300 N N . LYS A 1 86 ? -9.42982 35.40843 -10.84531 1.000 56.53000 86 LYS A N 1
ATOM 1301 C CA . LYS A 1 86 ? -10.71566 35.87311 -11.34070 1.000 61.10000 86 LYS A CA 1
ATOM 1302 C C . LYS A 1 86 ? -11.18837 35.15730 -12.61387 1.000 59.05000 86 LYS A C 1
ATOM 1303 O O . LYS A 1 86 ? -12.22145 35.53706 -13.17239 1.000 51.53000 86 LYS A O 1
ATOM 1322 N N . HIS A 1 87 ? -10.50364 34.11441 -13.06077 1.000 46.97000 87 HIS A N 1
ATOM 1323 C CA . HIS A 1 87 ? -10.84180 33.49249 -14.33343 1.000 48.97000 87 HIS A CA 1
ATOM 1324 C C . HIS A 1 87 ? -11.73405 32.27383 -14.18741 1.000 44.16000 87 HIS A C 1
ATOM 1325 O O . HIS A 1 87 ? -11.80115 31.63444 -13.13875 1.000 48.26000 87 HIS A O 1
ATOM 1339 N N . SER A 1 88 ? -12.42122 31.97836 -15.28119 1.000 40.44000 88 SER A N 1
ATOM 1340 C CA . SER A 1 88 ? -13.32559 30.86747 -15.42208 1.000 41.32000 88 SER A CA 1
ATOM 1341 C C . SER A 1 88 ? -12.55806 29.56620 -15.63534 1.000 46.53000 88 SER A C 1
ATOM 1342 O O . SER A 1 88 ? -11.37504 29.56903 -15.99726 1.000 43.45000 88 SER A O 1
ATOM 1350 N N . PRO A 1 89 ? -13.18495 28.43965 -15.31880 1.000 46.66000 89 PRO A N 1
ATOM 1351 C CA . PRO A 1 89 ? -12.50399 27.16010 -15.53476 1.000 45.50000 89 PRO A CA 1
ATOM 1352 C C . PRO A 1 89 ? -11.99144 27.01145 -16.94459 1.000 41.57000 89 PRO A C 1
ATOM 1353 O O . PRO A 1 89 ? -10.90730 26.44832 -17.17141 1.000 39.77000 89 PRO A O 1
ATOM 1364 N N . LEU A 1 90 ? -12.83174 27.38985 -17.90025 1.000 46.44000 90 LEU A N 1
ATOM 1365 C CA . LEU A 1 90 ? -12.46426 27.27798 -19.30741 1.000 39.78000 90 LEU A CA 1
ATOM 1366 C C . LEU A 1 90 ? -11.15339 28.00989 -19.58954 1.000 38.94000 90 LEU A C 1
ATOM 1367 O O . LEU A 1 90 ? -10.20886 27.44225 -20.17327 1.000 42.44000 90 LEU A O 1
ATOM 1383 N N . THR A 1 91 ? -11.08715 29.28191 -19.19240 1.000 39.36000 91 THR A N 1
ATOM 1384 C CA . THR A 1 91 ? -9.86265 30.07066 -19.31264 1.000 37.26000 91 THR A CA 1
ATOM 1385 C C . THR A 1 91 ? -8.67121 29.39186 -18.66390 1.000 35.72000 91 THR A C 1
ATOM 1386 O O . THR A 1 91 ? -7.55993 29.40505 -19.21116 1.000 33.44000 91 THR A O 1
ATOM 1397 N N . LYS A 1 92 ? -8.84362 28.86787 -17.45116 1.000 36.74000 92 LYS A N 1
ATOM 1398 C CA . LYS A 1 92 ? -7.70507 28.27076 -16.77873 1.000 36.38000 92 LYS A CA 1
ATOM 1399 C C . LYS A 1 92 ? -7.23145 27.03464 -17.53119 1.000 31.26000 92 LYS A C 1
ATOM 1400 O O . LYS A 1 92 ? -6.02794 26.77724 -17.59745 1.000 39.75000 92 LYS A O 1
ATOM 1419 N N . ARG A 1 93 ? -8.16792 26.25652 -18.08224 1.000 33.27000 93 ARG A N 1
ATOM 1420 C CA . ARG A 1 93 ? -7.79323 25.07556 -18.85698 1.000 37.19000 93 ARG A CA 1
ATOM 1421 C C . ARG A 1 93 ? -6.86663 25.45435 -20.01108 1.000 35.26000 93 ARG A C 1
ATOM 1422 O O . ARG A 1 93 ? -5.84590 24.79571 -20.24405 1.000 36.55000 93 ARG A O 1
ATOM 1443 N N . VAL A 1 94 ? -7.19193 26.54198 -20.71214 1.000 36.30000 94 VAL A N 1
ATOM 1444 C CA . VAL A 1 94 ? -6.39733 26.93975 -21.88140 1.000 35.55000 94 VAL A CA 1
ATOM 1445 C C . VAL A 1 94 ? -5.01475 27.39818 -21.44705 1.000 36.97000 94 VAL A C 1
ATOM 1446 O O . VAL A 1 94 ? -3.99363 26.98784 -22.02011 1.000 41.45000 94 VAL A O 1
ATOM 1459 N N . LEU A 1 95 ? -4.96505 28.24583 -20.41108 1.000 35.13000 95 LEU A N 1
ATOM 1460 C CA . LEU A 1 95 ? -3.70714 28.69182 -19.83743 1.000 33.94000 95 LEU A CA 1
ATOM 1461 C C . LEU A 1 95 ? -2.87358 27.51437 -19.32414 1.000 39.87000 95 LEU A C 1
ATOM 1462 O O . LEU A 1 95 ? -1.64401 27.47752 -19.48219 1.000 34.91000 95 LEU A O 1
ATOM 1478 N N . ARG A 1 96 ? -3.50873 26.57147 -18.64446 1.000 42.57000 96 ARG A N 1
ATOM 1479 C CA . ARG A 1 96 ? -2.75698 25.41092 -18.18692 1.000 36.60000 96 ARG A CA 1
ATOM 1480 C C . ARG A 1 96 ? -2.18202 24.61390 -19.37415 1.000 34.51000 96 ARG A C 1
ATOM 1481 O O . ARG A 1 96 ? -1.04712 24.14944 -19.30769 1.000 37.67000 96 ARG A O 1
ATOM 1502 N N . SER A 1 97 ? -2.91812 24.51329 -20.49180 1.000 33.69000 97 SER A N 1
ATOM 1503 C CA . SER A 1 97 ? -2.39108 23.81690 -21.67757 1.000 37.95000 97 SER A CA 1
ATOM 1504 C C . SER A 1 97 ? -1.10598 24.46580 -22.16986 1.000 37.26000 97 SER A C 1
ATOM 1505 O O . SER A 1 97 ? -0.13002 23.77664 -22.47565 1.000 34.26000 97 SER A O 1
ATOM 1513 N N . TYR A 1 98 ? -1.05308 25.79997 -22.18950 1.000 34.94000 98 TYR A N 1
ATOM 1514 C CA . TYR A 1 98 ? 0.17697 26.48104 -22.57461 1.000 37.96000 98 TYR A CA 1
ATOM 1515 C C . TYR A 1 98 ? 1.29013 26.25722 -21.56735 1.000 34.43000 98 TYR A C 1
ATOM 1516 O O . TYR A 1 98 ? 2.43978 26.01714 -21.94582 1.000 33.66000 98 TYR A O 1
ATOM 1534 N N . SER A 1 99 ? 1.00556 26.43584 -20.26931 1.000 29.28000 99 SER A N 1
ATOM 1535 C CA . SER A 1 99 ? 2.08261 26.34197 -19.28869 1.000 27.96000 99 SER A CA 1
ATOM 1536 C C . SER A 1 99 ? 2.62124 24.91540 -19.21923 1.000 33.14000 99 SER A C 1
ATOM 1537 O O . SER A 1 99 ? 3.83932 24.69706 -19.10644 1.000 33.64000 99 SER A O 1
ATOM 1545 N N . ASN A 1 100 ? 1.73106 23.93636 -19.33134 1.000 33.29000 100 ASN A N 1
ATOM 1546 C CA . ASN A 1 100 ? 2.16686 22.53156 -19.32282 1.000 37.97000 100 ASN A CA 1
ATOM 1547 C C . ASN A 1 100 ? 2.97506 22.18515 -20.56525 1.000 40.78000 100 ASN A C 1
ATOM 1548 O O . ASN A 1 100 ? 3.88443 21.34358 -20.50942 1.000 40.44000 100 ASN A O 1
ATOM 1559 N N . MET A 1 101 ? 2.68331 22.82300 -21.70720 1.000 39.51000 101 MET A N 1
ATOM 1560 C CA . MET A 1 101 ? 3.54637 22.55514 -22.84111 1.000 33.97000 101 MET A CA 1
ATOM 1561 C C . MET A 1 101 ? 4.92386 23.17460 -22.63368 1.000 33.73000 101 MET A C 1
ATOM 1562 O O . MET A 1 101 ? 5.94053 22.57342 -23.00176 1.000 37.82000 101 MET A O 1
ATOM 1576 N N . ARG A 1 102 ? 5.01138 24.36109 -22.02208 1.000 34.24000 102 ARG A N 1
ATOM 1577 C CA . ARG A 1 102 ? 6.34071 24.87912 -21.69061 1.000 30.94000 102 ARG A CA 1
ATOM 1578 C C . ARG A 1 102 ? 7.09036 23.89764 -20.78095 1.000 31.77000 102 ARG A C 1
ATOM 1579 O O . ARG A 1 102 ? 8.29215 23.63233 -20.97059 1.000 32.35000 102 ARG A O 1
ATOM 1600 N N . GLU A 1 103 ? 6.40370 23.40097 -19.75923 1.000 33.73000 103 GLU A N 1
ATOM 1601 C CA . GLU A 1 103 ? 7.06346 22.52171 -18.79094 1.000 34.55000 103 GLU A CA 1
ATOM 1602 C C . GLU A 1 103 ? 7.49683 21.22346 -19.46054 1.000 32.12000 103 GLU A C 1
ATOM 1603 O O . GLU A 1 103 ? 8.60510 20.73232 -19.23171 1.000 31.31000 103 GLU A O 1
ATOM 1615 N N . GLN A 1 104 ? 6.64351 20.67928 -20.31370 1.000 32.50000 104 GLN A N 1
ATOM 1616 C CA . GLN A 1 104 ? 6.95844 19.39432 -20.93744 1.000 41.90000 104 GLN A CA 1
ATOM 1617 C C . GLN A 1 104 ? 8.07484 19.56572 -21.95034 1.000 37.25000 104 GLN A C 1
ATOM 1618 O O . GLN A 1 104 ? 8.99781 18.73054 -22.02928 1.000 34.48000 104 GLN A O 1
ATOM 1632 N N . THR A 1 105 ? 8.03179 20.68202 -22.69645 1.000 34.13000 105 THR A N 1
ATOM 1633 C CA . THR A 1 105 ? 9.12579 21.04583 -23.59174 1.000 38.83000 105 THR A CA 1
ATOM 1634 C C . THR A 1 105 ? 10.43431 21.17694 -22.83489 1.000 32.63000 105 THR A C 1
ATOM 1635 O O . THR A 1 105 ? 11.46925 20.62147 -23.23947 1.000 35.72000 105 THR A O 1
ATOM 1646 N N . GLN A 1 106 ? 10.40499 21.91222 -21.72375 1.000 32.33000 106 GLN A N 1
ATOM 1647 C CA . GLN A 1 106 ? 11.60277 22.13053 -20.93466 1.000 32.69000 106 GLN A CA 1
ATOM 1648 C C . GLN A 1 106 ? 12.25532 20.80610 -20.53694 1.000 32.68000 106 GLN A C 1
ATOM 1649 O O . GLN A 1 106 ? 13.48209 20.66346 -20.59679 1.000 34.09000 106 GLN A O 1
ATOM 1663 N N . ASP A 1 107 ? 11.44136 19.82690 -20.14785 1.000 34.66000 107 ASP A N 1
ATOM 1664 C CA . ASP A 1 107 ? 11.97650 18.55300 -19.69660 1.000 35.58000 107 ASP A CA 1
ATOM 1665 C C . ASP A 1 107 ? 12.44425 17.69369 -20.85945 1.000 36.20000 107 ASP A C 1
ATOM 1666 O O . ASP A 1 107 ? 13.13548 16.70601 -20.61645 1.000 37.15000 107 ASP A O 1
ATOM 1675 N N . LEU A 1 108 ? 12.03709 18.01639 -22.09712 1.000 32.50000 108 LEU A N 1
ATOM 1676 C CA . LEU A 1 108 ? 12.45970 17.24466 -23.27445 1.000 37.80000 108 LEU A CA 1
ATOM 1677 C C . LEU A 1 108 ? 13.68921 17.80204 -23.97783 1.000 35.98000 108 LEU A C 1
ATOM 1678 O O . LEU A 1 108 ? 14.26804 17.10702 -24.82947 1.000 39.07000 108 LEU A O 1
ATOM 1694 N N . ILE A 1 109 ? 14.12651 19.01041 -23.63191 1.000 38.16000 109 ILE A N 1
ATOM 1695 C CA . ILE A 1 109 ? 15.23601 19.64536 -24.32719 1.000 34.08000 109 ILE A CA 1
ATOM 1696 C C . ILE A 1 109 ? 16.51995 18.87012 -24.10282 1.000 40.56000 109 ILE A C 1
ATOM 1697 O O . ILE A 1 109 ? 16.89431 18.57928 -22.95244 1.000 41.55000 109 ILE A O 1
ATOM 1713 N N . ASP A 1 110 ? 17.22499 18.56637 -25.20118 1.000 36.72000 110 ASP A N 1
ATOM 1714 C CA . ASP A 1 110 ? 18.62294 18.13330 -25.19107 1.000 37.86000 110 ASP A CA 1
ATOM 1715 C C . ASP A 1 110 ? 19.44369 19.25052 -25.82720 1.000 41.13000 110 ASP A C 1
ATOM 1716 O O . ASP A 1 110 ? 19.48362 19.38234 -27.06239 1.000 34.96000 110 ASP A O 1
ATOM 1725 N N . GLU A 1 111 ? 20.07410 20.07614 -24.98028 1.000 38.68000 111 GLU A N 1
ATOM 1726 C CA . GLU A 1 111 ? 20.77133 21.26521 -25.47877 1.000 38.12000 111 GLU A CA 1
ATOM 1727 C C . GLU A 1 111 ? 21.88307 20.89438 -26.45578 1.000 41.37000 111 GLU A C 1
ATOM 1728 O O . GLU A 1 111 ? 22.16282 21.63077 -27.41876 1.000 43.20000 111 GLU A O 1
ATOM 1740 N N . VAL A 1 112 ? 22.52638 19.76321 -26.22883 1.000 42.87000 112 VAL A N 1
ATOM 1741 C CA . VAL A 1 112 ? 23.62772 19.37411 -27.09156 1.000 37.02000 112 VAL A CA 1
ATOM 1742 C C . VAL A 1 112 ? 23.09516 19.07642 -28.49198 1.000 31.64000 112 VAL A C 1
ATOM 1743 O O . VAL A 1 112 ? 23.68095 19.48639 -29.49762 1.000 39.19000 112 VAL A O 1
ATOM 1756 N N . GLN A 1 113 ? 21.94367 18.40637 -28.56085 1.000 36.33000 113 GLN A N 1
ATOM 1757 C CA . GLN A 1 113 ? 21.32711 18.12268 -29.85344 1.000 39.45000 113 GLN A CA 1
ATOM 1758 C C . GLN A 1 113 ? 20.88709 19.41530 -30.51385 1.000 40.96000 113 GLN A C 1
ATOM 1759 O O . GLN A 1 113 ? 21.08351 19.59626 -31.72155 1.000 42.92000 113 GLN A O 1
ATOM 1773 N N . LEU A 1 114 ? 20.31334 20.35344 -29.72892 1.000 36.43000 114 LEU A N 1
ATOM 1774 C CA . LEU A 1 114 ? 19.77729 21.55521 -30.36741 1.000 35.61000 114 LEU A CA 1
ATOM 1775 C C . LEU A 1 114 ? 20.90441 22.38108 -30.93490 1.000 42.69000 114 LEU A C 1
ATOM 1776 O O . LEU A 1 114 ? 20.76662 22.97076 -31.99785 1.000 41.13000 114 LEU A O 1
ATOM 1792 N N . GLU A 1 115 ? 22.04205 22.41678 -30.25862 1.000 42.18000 115 GLU A N 1
ATOM 1793 C CA . GLU A 1 115 ? 23.19002 23.12323 -30.80907 1.000 38.99000 115 GLU A CA 1
ATOM 1794 C C . GLU A 1 115 ? 23.75569 22.37315 -32.00853 1.000 40.17000 115 GLU A C 1
ATOM 1795 O O . GLU A 1 115 ? 24.21462 22.98906 -32.97562 1.000 48.33000 115 GLU A O 1
ATOM 1807 N N . ARG A 1 116 ? 23.71412 21.03983 -31.97282 1.000 40.99000 116 ARG A N 1
ATOM 1808 C CA . ARG A 1 116 ? 24.11677 20.26152 -33.14846 1.000 45.15000 116 ARG A CA 1
ATOM 1809 C C . ARG A 1 116 ? 23.28753 20.63696 -34.37841 1.000 48.91000 116 ARG A C 1
ATOM 1810 O O . ARG A 1 116 ? 23.82659 20.79751 -35.47977 1.000 45.25000 116 ARG A O 1
ATOM 1831 N N . ILE A 1 117 ? 21.96119 20.65248 -34.22968 1.000 40.22000 117 ILE A N 1
ATOM 1832 C CA . ILE A 1 117 ? 21.05322 21.03843 -35.31603 1.000 41.91000 117 ILE A CA 1
ATOM 1833 C C . ILE A 1 117 ? 21.30245 22.47937 -35.75623 1.000 46.06000 117 ILE A C 1
ATOM 1834 O O . ILE A 1 117 ? 21.29339 22.78002 -36.96208 1.000 42.31000 117 ILE A O 1
ATOM 1850 N N . ALA A 1 118 ? 21.49264 23.40412 -34.80306 1.000 42.07000 118 ALA A N 1
ATOM 1851 C CA . ALA A 1 118 ? 21.87893 24.76067 -35.18134 1.000 43.44000 118 ALA A CA 1
ATOM 1852 C C . ALA A 1 118 ? 23.09090 24.74483 -36.12023 1.000 49.12000 118 ALA A C 1
ATOM 1853 O O . ALA A 1 118 ? 23.09170 25.42731 -37.14904 1.000 37.77000 118 ALA A O 1
ATOM 1860 N N . GLN A 1 119 ? 24.10275 23.93090 -35.80901 1.000 41.34000 119 GLN A N 1
ATOM 1861 C CA . GLN A 1 119 ? 25.30396 23.80022 -36.64991 1.000 46.55000 119 GLN A CA 1
ATOM 1862 C C . GLN A 1 119 ? 25.00686 23.17175 -38.00409 1.000 44.52000 119 GLN A C 1
ATOM 1863 O O . GLN A 1 119 ? 25.67016 23.49408 -39.00367 1.000 50.08000 119 GLN A O 1
ATOM 1877 N N . LEU A 1 120 ? 24.07849 22.21415 -38.05803 1.000 40.12000 120 LEU A N 1
ATOM 1878 C CA . LEU A 1 120 ? 23.76272 21.61551 -39.34380 1.000 43.88000 120 LEU A CA 1
ATOM 1879 C C . LEU A 1 120 ? 23.21580 22.67012 -40.29587 1.000 47.95000 120 LEU A C 1
ATOM 1880 O O . LEU A 1 120 ? 23.60011 22.74645 -41.47636 1.000 41.26000 120 LEU A O 1
ATOM 1896 N N . ILE A 1 121 ? 22.27923 23.46232 -39.79192 1.000 36.61000 121 ILE A N 1
ATOM 1897 C CA . ILE A 1 121 ? 21.71818 24.56302 -40.54710 1.000 38.33000 121 ILE A CA 1
ATOM 1898 C C . ILE A 1 121 ? 22.82486 25.45699 -41.05901 1.000 48.30000 121 ILE A C 1
ATOM 1899 O O . ILE A 1 121 ? 22.84965 25.80968 -42.24902 1.000 41.63000 121 ILE A O 1
ATOM 1915 N N . GLU A 1 122 ? 23.74146 25.86305 -40.17397 1.000 40.63000 122 GLU A N 1
ATOM 1916 C CA . GLU A 1 122 ? 24.83005 26.73239 -40.61624 1.000 48.29000 122 GLU A CA 1
ATOM 1917 C C . GLU A 1 122 ? 25.69184 26.03898 -41.67000 1.000 47.92000 122 GLU A C 1
ATOM 1918 O O . GLU A 1 122 ? 26.15363 26.68315 -42.61769 1.000 52.50000 122 GLU A O 1
ATOM 1930 N N . ASP A 1 123 ? 25.89760 24.71827 -41.53637 1.000 42.44000 123 ASP A N 1
ATOM 1931 C CA . ASP A 1 123 ? 26.84266 24.03293 -42.41300 1.000 51.67000 123 ASP A CA 1
ATOM 1932 C C . ASP A 1 123 ? 26.23869 23.70961 -43.76742 1.000 53.99000 123 ASP A C 1
ATOM 1933 O O . ASP A 1 123 ? 26.97920 23.52030 -44.73855 1.000 49.53000 123 ASP A O 1
ATOM 1942 N N . ALA A 1 124 ? 24.92374 23.61949 -43.84170 1.000 43.41000 124 ALA A N 1
ATOM 1943 C CA . ALA A 1 124 ? 24.24991 23.32062 -45.08223 1.000 52.10000 124 ALA A CA 1
ATOM 1944 C C . ALA A 1 124 ? 24.37913 24.49522 -46.03823 1.000 49.81000 124 ALA A C 1
ATOM 1945 O O . ALA A 1 124 ? 24.46492 25.66185 -45.62970 1.000 46.23000 124 ALA A O 1
ATOM 1952 N N . GLU A 1 125 ? 24.34990 24.18464 -47.33167 1.000 48.53000 125 GLU A N 1
ATOM 1953 C CA . GLU A 1 125 ? 24.20489 25.23523 -48.32555 1.000 52.69000 125 GLU A CA 1
ATOM 1954 C C . GLU A 1 125 ? 22.75085 25.52528 -48.60663 1.000 46.89000 125 GLU A C 1
ATOM 1955 O O . GLU A 1 125 ? 22.38753 26.68166 -48.85110 1.000 55.23000 125 GLU A O 1
ATOM 1967 N N . ARG A 1 126 ? 21.92315 24.49746 -48.61652 1.000 44.33000 126 ARG A N 1
ATOM 1968 C CA . ARG A 1 126 ? 20.49456 24.65243 -48.85169 1.000 44.82000 126 ARG A CA 1
ATOM 1969 C C . ARG A 1 126 ? 19.75306 23.92496 -47.73191 1.000 54.12000 126 ARG A C 1
ATOM 1970 O O . ARG A 1 126 ? 20.08779 22.77703 -47.40269 1.000 46.21000 126 ARG A O 1
ATOM 1991 N N . VAL A 1 127 ? 18.75048 24.59940 -47.15482 1.000 39.81000 127 VAL A N 1
ATOM 1992 C CA . VAL A 1 127 ? 17.94542 24.07426 -46.05871 1.000 38.21000 127 VAL A CA 1
ATOM 1993 C C . VAL A 1 127 ? 16.50299 24.05982 -46.51546 1.000 40.07000 127 VAL A C 1
ATOM 1994 O O . VAL A 1 127 ? 16.01804 25.03069 -47.11374 1.000 40.95000 127 VAL A O 1
ATOM 2007 N N . TYR A 1 128 ? 15.83845 22.94637 -46.26522 1.000 36.02000 128 TYR A N 1
ATOM 2008 C CA . TYR A 1 128 ? 14.43975 22.74595 -46.57711 1.000 35.36000 128 TYR A CA 1
ATOM 2009 C C . TYR A 1 128 ? 13.64392 22.40500 -45.32233 1.000 36.16000 128 TYR A C 1
ATOM 2010 O O . TYR A 1 128 ? 14.10856 21.63174 -44.47800 1.000 38.88000 128 TYR A O 1
ATOM 2028 N N . PHE A 1 129 ? 12.41458 22.93274 -45.23656 1.000 35.60000 129 PHE A N 1
ATOM 2029 C CA . PHE A 1 129 ? 11.48538 22.61680 -44.15620 1.000 39.11000 129 PHE A CA 1
ATOM 2030 C C . PHE A 1 129 ? 10.26091 21.96747 -44.76583 1.000 42.37000 129 PHE A C 1
ATOM 2031 O O . PHE A 1 129 ? 9.60366 22.55922 -45.64548 1.000 40.09000 129 PHE A O 1
ATOM 2048 N N . PHE A 1 130 ? 9.94956 20.76217 -44.29368 1.000 37.52000 130 PHE A N 1
ATOM 2049 C CA . PHE A 1 130 ? 8.89114 19.93023 -44.84186 1.000 35.62000 130 PHE A CA 1
ATOM 2050 C C . PHE A 1 130 ? 7.79626 19.73376 -43.80820 1.000 43.30000 130 PHE A C 1
ATOM 2051 O O . PHE A 1 130 ? 8.06729 19.26491 -42.69653 1.000 39.35000 130 PHE A O 1
ATOM 2068 N N . GLY A 1 131 ? 6.55966 19.98083 -44.19833 1.000 36.42000 131 GLY A N 1
ATOM 2069 C CA . GLY A 1 131 ? 5.45244 19.80468 -43.28139 1.000 43.99000 131 GLY A CA 1
ATOM 2070 C C . GLY A 1 131 ? 4.10958 19.89930 -43.97330 1.000 57.18000 131 GLY A C 1
ATOM 2071 O O . GLY A 1 131 ? 3.98302 20.65238 -44.95230 1.000 51.70000 131 GLY A O 1
ATOM 2075 N N . THR A 1 132 ? 3.10131 19.15977 -43.48289 1.000 55.38000 132 THR A N 1
ATOM 2076 C CA . THR A 1 132 ? 1.76268 19.19165 -44.05323 1.000 53.70000 132 THR A CA 1
ATOM 2077 C C . THR A 1 132 ? 0.76461 19.66346 -43.01367 1.000 58.17000 132 THR A C 1
ATOM 2078 O O . THR A 1 132 ? 0.99325 19.56164 -41.81222 1.000 51.59000 132 THR A O 1
ATOM 2089 N N . GLY A 1 133 ? -0.32571 20.24431 -43.48543 1.000 60.66000 133 GLY A N 1
ATOM 2090 C CA . GLY A 1 133 ? -1.29502 20.77751 -42.55663 1.000 49.15000 133 GLY A CA 1
ATOM 2091 C C . GLY A 1 133 ? -0.67472 21.76050 -41.59114 1.000 55.90000 133 GLY A C 1
ATOM 2092 O O . GLY A 1 133 ? 0.12227 22.62232 -41.96875 1.000 62.44000 133 GLY A O 1
ATOM 2096 N N . SER A 1 134 ? -1.07719 21.66396 -40.32437 1.000 48.67000 134 SER A N 1
ATOM 2097 C CA . SER A 1 134 ? -0.55632 22.56492 -39.30285 1.000 42.70000 134 SER A CA 1
ATOM 2098 C C . SER A 1 134 ? 0.97180 22.53815 -39.24844 1.000 49.28000 134 SER A C 1
ATOM 2099 O O . SER A 1 134 ? 1.60062 23.51699 -38.81208 1.000 45.76000 134 SER A O 1
ATOM 2107 N N . SER A 1 135 ? 1.57993 21.41522 -39.63108 1.000 48.79000 135 SER A N 1
ATOM 2108 C CA . SER A 1 135 ? 3.02935 21.33692 -39.70036 1.000 50.35000 135 SER A CA 1
ATOM 2109 C C . SER A 1 135 ? 3.58815 22.04792 -40.92354 1.000 40.54000 135 SER A C 1
ATOM 2110 O O . SER A 1 135 ? 4.75200 22.44482 -40.88666 1.000 42.18000 135 SER A O 1
ATOM 2118 N N . GLY A 1 136 ? 2.78881 22.20514 -41.98787 1.000 46.54000 136 GLY A N 1
ATOM 2119 C CA . GLY A 1 136 ? 3.18747 23.06772 -43.09283 1.000 41.89000 136 GLY A CA 1
ATOM 2120 C C . GLY A 1 136 ? 3.24316 24.51882 -42.68988 1.000 35.94000 136 GLY A C 1
ATOM 2121 O O . GLY A 1 136 ? 4.06807 25.28535 -43.21805 1.000 43.88000 136 GLY A O 1
ATOM 2125 N N . LEU A 1 137 ? 2.40711 24.91898 -41.71892 1.000 43.76000 137 LEU A N 1
ATOM 2126 C CA . LEU A 1 137 ? 2.48892 26.26438 -41.18705 1.000 40.64000 137 LEU A CA 1
ATOM 2127 C C . LEU A 1 137 ? 3.75414 26.45604 -40.36855 1.000 42.63000 137 LEU A C 1
ATOM 2128 O O . LEU A 1 137 ? 4.40856 27.50393 -40.46097 1.000 40.20000 137 LEU A O 1
ATOM 2144 N N . VAL A 1 138 ? 4.12389 25.43883 -39.58066 1.000 38.03000 138 VAL A N 1
ATOM 2145 C CA . VAL A 1 138 ? 5.38924 25.46025 -38.85462 1.000 36.72000 138 VAL A CA 1
ATOM 2146 C C . VAL A 1 138 ? 6.56174 25.59325 -39.83026 1.000 32.74000 138 VAL A C 1
ATOM 2147 O O . VAL A 1 138 ? 7.49768 26.38366 -39.60581 1.000 34.96000 138 VAL A O 1
ATOM 2160 N N . ALA A 1 139 ? 6.50570 24.86830 -40.94552 1.000 37.27000 139 ALA A N 1
ATOM 2161 C CA . ALA A 1 139 ? 7.59994 24.93326 -41.90067 1.000 34.94000 139 ALA A CA 1
ATOM 2162 C C . ALA A 1 139 ? 7.70668 26.33067 -42.50381 1.000 35.41000 139 ALA A C 1
ATOM 2163 O O . ALA A 1 139 ? 8.79441 26.89240 -42.59967 1.000 34.50000 139 ALA A O 1
ATOM 2170 N N . ARG A 1 140 ? 6.57583 26.91216 -42.89820 1.000 35.37000 140 ARG A N 1
ATOM 2171 C CA . ARG A 1 140 ? 6.61610 28.29371 -43.39153 1.000 36.31000 140 ARG A CA 1
ATOM 2172 C C . ARG A 1 140 ? 7.14091 29.23362 -42.32475 1.000 36.90000 140 ARG A C 1
ATOM 2173 O O . ARG A 1 140 ? 7.88013 30.17693 -42.62080 1.000 32.65000 140 ARG A O 1
ATOM 2194 N N . GLU A 1 141 ? 6.73023 29.03475 -41.07193 1.000 30.06000 141 GLU A N 1
ATOM 2195 C CA . GLU A 1 141 ? 7.19339 29.91318 -40.01746 1.000 35.97000 141 GLU A CA 1
ATOM 2196 C C . GLU A 1 141 ? 8.70156 29.83201 -39.88629 1.000 33.52000 141 GLU A C 1
ATOM 2197 O O . GLU A 1 141 ? 9.37923 30.85364 -39.70535 1.000 36.25000 141 GLU A O 1
ATOM 2209 N N . MET A 1 142 ? 9.24529 28.60705 -39.92256 1.000 35.14000 142 MET A N 1
ATOM 2210 C CA . MET A 1 142 ? 10.68614 28.49472 -39.76004 1.000 33.09000 142 MET A CA 1
ATOM 2211 C C . MET A 1 142 ? 11.42474 29.22283 -40.86406 1.000 32.41000 142 MET A C 1
ATOM 2212 O O . MET A 1 142 ? 12.46263 29.82905 -40.62471 1.000 33.89000 142 MET A O 1
ATOM 2226 N N . LYS A 1 143 ? 10.96255 29.10062 -42.11609 1.000 31.97000 143 LYS A N 1
ATOM 2227 C CA . LYS A 1 143 ? 11.59635 29.85730 -43.17812 1.000 34.77000 143 LYS A CA 1
ATOM 2228 C C . LYS A 1 143 ? 11.58175 31.36095 -42.90639 1.000 36.79000 143 LYS A C 1
ATOM 2229 O O . LYS A 1 143 ? 12.60549 32.03010 -43.08435 1.000 35.87000 143 LYS A O 1
ATOM 2248 N N . LEU A 1 144 ? 10.44732 31.92888 -42.46494 1.000 34.68000 144 LEU A N 1
ATOM 2249 C CA . LEU A 1 144 ? 10.44015 33.35034 -42.16954 1.000 33.98000 144 LEU A CA 1
ATOM 2250 C C . LEU A 1 144 ? 11.55448 33.68658 -41.18669 1.000 38.90000 144 LEU A C 1
ATOM 2251 O O . LEU A 1 144 ? 12.28598 34.66287 -41.38339 1.000 39.47000 144 LEU A O 1
ATOM 2267 N N . ARG A 1 145 ? 11.74976 32.84302 -40.15443 1.000 35.61000 145 ARG A N 1
ATOM 2268 C CA . ARG A 1 145 ? 12.71052 33.21072 -39.10937 1.000 36.99000 145 ARG A CA 1
ATOM 2269 C C . ARG A 1 145 ? 14.13956 33.12321 -39.63238 1.000 34.09000 145 ARG A C 1
ATOM 2270 O O . ARG A 1 145 ? 14.97165 34.00855 -39.37610 1.000 38.31000 145 ARG A O 1
ATOM 2291 N N . PHE A 1 146 ? 14.44502 32.04605 -40.37441 1.000 34.07000 146 PHE A N 1
ATOM 2292 C CA . PHE A 1 146 ? 15.82746 31.78387 -40.74106 1.000 34.52000 146 PHE A CA 1
ATOM 2293 C C . PHE A 1 146 ? 16.25357 32.50013 -42.02031 1.000 35.17000 146 PHE A C 1
ATOM 2294 O O . PHE A 1 146 ? 17.41106 32.93867 -42.11291 1.000 39.38000 146 PHE A O 1
ATOM 2311 N N . MET A 1 147 ? 15.33859 32.71780 -42.96549 1.000 33.89000 147 MET A N 1
ATOM 2312 C CA . MET A 1 147 ? 15.70882 33.54990 -44.12392 1.000 35.52000 147 MET A CA 1
ATOM 2313 C C . MET A 1 147 ? 16.09575 34.94676 -43.69383 1.000 36.92000 147 MET A C 1
ATOM 2314 O O . MET A 1 147 ? 16.92976 35.60079 -44.34778 1.000 40.03000 147 MET A O 1
ATOM 2328 N N . ALA A 1 148 ? 15.48702 35.43720 -42.60789 1.000 41.22000 148 ALA A N 1
ATOM 2329 C CA . ALA A 1 148 ? 15.78481 36.78217 -42.15504 1.000 36.18000 148 ALA A CA 1
ATOM 2330 C C . ALA A 1 148 ? 17.21477 36.90538 -41.65365 1.000 35.35000 148 ALA A C 1
ATOM 2331 O O . ALA A 1 148 ? 17.71084 38.02833 -41.49858 1.000 38.39000 148 ALA A O 1
ATOM 2338 N N . LEU A 1 149 ? 17.87167 35.78596 -41.36950 1.000 35.01000 149 LEU A N 1
ATOM 2339 C CA . LEU A 1 149 ? 19.26759 35.79742 -40.97570 1.000 40.26000 149 LEU A CA 1
ATOM 2340 C C . LEU A 1 149 ? 20.19585 35.36451 -42.10854 1.000 39.49000 149 LEU A C 1
ATOM 2341 O O . LEU A 1 149 ? 21.37938 35.11798 -41.86679 1.000 44.33000 149 LEU A O 1
ATOM 2357 N N . GLY A 1 150 ? 19.68879 35.24645 -43.32576 1.000 41.76000 150 GLY A N 1
ATOM 2358 C CA . GLY A 1 150 ? 20.53920 34.90494 -44.45036 1.000 42.62000 150 GLY A CA 1
ATOM 2359 C C . GLY A 1 150 ? 20.54154 33.46568 -44.91582 1.000 45.80000 150 GLY A C 1
ATOM 2360 O O . GLY A 1 150 ? 21.31372 33.12965 -45.82182 1.000 46.52000 150 GLY A O 1
ATOM 2364 N N . VAL A 1 151 ? 19.73144 32.59702 -44.33688 1.000 37.46000 151 VAL A N 1
ATOM 2365 C CA . VAL A 1 151 ? 19.79660 31.19012 -44.69732 1.000 38.35000 151 VAL A CA 1
ATOM 2366 C C . VAL A 1 151 ? 19.05751 30.99406 -46.00310 1.000 44.42000 151 VAL A C 1
ATOM 2367 O O . VAL A 1 151 ? 17.96822 31.54397 -46.20697 1.000 42.45000 151 VAL A O 1
ATOM 2380 N N . VAL A 1 152 ? 19.63953 30.18688 -46.87878 1.000 42.09000 152 VAL A N 1
ATOM 2381 C CA . VAL A 1 152 ? 19.02465 29.86468 -48.15199 1.000 41.90000 152 VAL A CA 1
ATOM 2382 C C . VAL A 1 152 ? 18.08163 28.70612 -47.89047 1.000 38.69000 152 VAL A C 1
ATOM 2383 O O . VAL A 1 152 ? 18.51638 27.55592 -47.79249 1.000 45.41000 152 VAL A O 1
ATOM 2396 N N . CYS A 1 153 ? 16.79294 28.97427 -47.80893 1.000 42.53000 153 CYS A N 1
ATOM 2397 C CA . CYS A 1 153 ? 15.90015 27.92453 -47.37235 1.000 44.20000 153 CYS A CA 1
ATOM 2398 C C . CYS A 1 153 ? 14.58953 28.03988 -48.10991 1.000 34.16000 153 CYS A C 1
ATOM 2399 O O . CYS A 1 153 ? 14.28723 29.04658 -48.75901 1.000 44.03000 153 CYS A O 1
ATOM 2407 N N . GLU A 1 154 ? 13.80912 26.98556 -48.01029 1.000 31.36000 154 GLU A N 1
ATOM 2408 C CA . GLU A 1 154 ? 12.50587 26.94711 -48.62984 1.000 34.63000 154 GLU A CA 1
ATOM 2409 C C . GLU A 1 154 ? 11.62052 26.05247 -47.80322 1.000 40.51000 154 GLU A C 1
ATOM 2410 O O . GLU A 1 154 ? 12.09437 25.09836 -47.16449 1.000 43.95000 154 GLU A O 1
ATOM 2422 N N . ALA A 1 155 ? 10.33302 26.35313 -47.84122 1.000 35.87000 155 ALA A N 1
ATOM 2423 C CA . ALA A 1 155 ? 9.33404 25.58103 -47.12709 1.000 37.95000 155 ALA A CA 1
ATOM 2424 C C . ALA A 1 155 ? 8.42213 24.94932 -48.14434 1.000 47.54000 155 ALA A C 1
ATOM 2425 O O . ALA A 1 155 ? 7.91980 25.64155 -49.04594 1.000 39.88000 155 ALA A O 1
ATOM 2432 N N . LEU A 1 156 ? 8.24670 23.63523 -48.00266 1.000 34.05000 156 LEU A N 1
ATOM 2433 C CA . LEU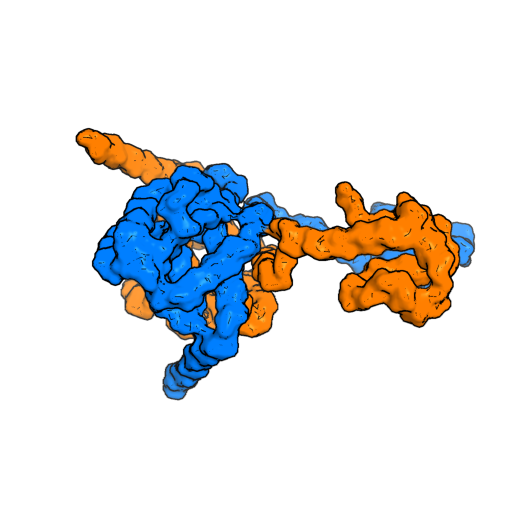 A 1 156 ? 7.45304 22.80033 -48.91321 1.000 44.49000 156 LEU A CA 1
ATOM 2434 C C . LEU A 1 156 ? 6.37636 22.11420 -48.10339 1.000 52.25000 156 LEU A C 1
ATOM 2435 O O . LEU A 1 156 ? 6.61951 21.66948 -46.97277 1.000 46.62000 156 LEU A O 1
ATOM 2451 N N . THR A 1 157 ? 5.17642 22.09296 -48.65999 1.000 39.11000 157 THR A N 1
ATOM 2452 C CA . THR A 1 157 ? 4.06479 21.61425 -47.85344 1.000 38.82000 157 THR A CA 1
ATOM 2453 C C . THR A 1 157 ? 3.14866 20.65912 -48.61042 1.000 41.10000 157 THR A C 1
ATOM 2454 O O . THR A 1 157 ? 1.97505 20.49037 -48.22544 1.000 52.16000 157 THR A O 1
ATOM 2465 N N . ASP A 1 158 ? 3.65760 20.03838 -49.66934 1.000 45.72000 158 ASP A N 1
ATOM 2466 C CA . ASP A 1 158 ? 2.89084 19.00410 -50.34935 1.000 54.20000 158 ASP A CA 1
ATOM 2467 C C . ASP A 1 158 ? 3.82114 18.05702 -51.09946 1.000 43.28000 158 ASP A C 1
ATOM 2468 O O . ASP A 1 158 ? 5.01410 18.32187 -51.28268 1.000 48.19000 158 ASP A O 1
ATOM 2477 N N . GLN A 1 159 ? 3.23683 16.94758 -51.57938 1.000 59.82000 159 GLN A N 1
ATOM 2478 C CA . GLN A 1 159 ? 4.04519 15.91384 -52.23055 1.000 61.22000 159 GLN A CA 1
ATOM 2479 C C . GLN A 1 159 ? 4.81976 16.46278 -53.41373 1.000 59.45000 159 GLN A C 1
ATOM 2480 O O . GLN A 1 159 ? 5.95829 16.05115 -53.66072 1.000 47.31000 159 GLN A O 1
ATOM 2494 N N . ASP A 1 160 ? 4.18833 17.31435 -54.21504 1.000 55.07000 160 ASP A N 1
ATOM 2495 C CA . ASP A 1 160 ? 4.85260 17.86773 -55.38292 1.000 50.74000 160 ASP A CA 1
ATOM 2496 C C . ASP A 1 160 ? 6.09616 18.65590 -54.99441 1.000 58.22000 160 ASP A C 1
ATOM 2497 O O . ASP A 1 160 ? 7.16628 18.50673 -55.61002 1.000 51.36000 160 ASP A O 1
ATOM 2506 N N . GLY A 1 161 ? 5.95135 19.55078 -54.01145 1.000 48.91000 161 GLY A N 1
ATOM 2507 C CA . GLY A 1 161 ? 7.11175 20.24002 -53.48475 1.000 46.27000 161 GLY A CA 1
ATOM 2508 C C . GLY A 1 161 ? 8.19672 19.27967 -53.03879 1.000 46.93000 161 GLY A C 1
ATOM 2509 O O . GLY A 1 161 ? 9.36405 19.44972 -53.39591 1.000 54.95000 161 GLY A O 1
ATOM 2513 N N . PHE A 1 162 ? 7.82670 18.25705 -52.23318 1.000 44.06000 162 PHE A N 1
ATOM 2514 C CA . PHE A 1 162 ? 8.85372 17.33020 -51.74790 1.000 46.64000 162 PHE A CA 1
ATOM 2515 C C . PHE A 1 162 ? 9.48857 16.59312 -52.91519 1.000 45.01000 162 PHE A C 1
ATOM 2516 O O . PHE A 1 162 ? 10.71504 16.43558 -52.98705 1.000 54.35000 162 PHE A O 1
ATOM 2533 N N . ALA A 1 163 ? 8.65765 16.14717 -53.86087 1.000 57.03000 163 ALA A N 1
ATOM 2534 C CA . ALA A 1 163 ? 9.17523 15.56495 -55.10101 1.000 50.90000 163 ALA A CA 1
ATOM 2535 C C . ALA A 1 163 ? 10.13352 16.50673 -55.82212 1.000 54.25000 163 ALA A C 1
ATOM 2536 O O . ALA A 1 163 ? 11.26063 16.12332 -56.15120 1.000 61.17000 163 ALA A O 1
ATOM 2543 N N . TRP A 1 164 ? 9.69953 17.73597 -56.12103 1.000 54.81000 164 TRP A N 1
ATOM 2544 C CA . TRP A 1 164 ? 10.60081 18.69090 -56.75895 1.000 46.35000 164 TRP A CA 1
ATOM 2545 C C . TRP A 1 164 ? 11.89688 18.84506 -55.99494 1.000 55.01000 164 TRP A C 1
ATOM 2546 O O . TRP A 1 164 ? 12.97641 18.91472 -56.59046 1.000 53.35000 164 TRP A O 1
ATOM 2567 N N . THR A 1 165 ? 11.80320 19.00686 -54.67588 1.000 43.03000 165 THR A N 1
ATOM 2568 C CA . THR A 1 165 ? 12.98496 19.28953 -53.89567 1.000 54.68000 165 THR A CA 1
ATOM 2569 C C . THR A 1 165 ? 13.85576 18.05828 -53.73086 1.000 44.18000 165 THR A C 1
ATOM 2570 O O . THR A 1 165 ? 15.06661 18.13591 -53.94939 1.000 47.65000 165 THR A O 1
ATOM 2581 N N . THR A 1 166 ? 13.28824 16.93039 -53.30997 1.000 42.30000 166 THR A N 1
ATOM 2582 C CA . THR A 1 166 ? 14.18049 15.80699 -53.03281 1.000 50.18000 166 THR A CA 1
ATOM 2583 C C . THR A 1 166 ? 14.96222 15.44231 -54.29303 1.000 49.26000 166 THR A C 1
ATOM 2584 O O . THR A 1 166 ? 16.16799 15.18977 -54.22546 1.000 52.44000 166 THR A O 1
ATOM 2595 N N . SER A 1 167 ? 14.32415 15.52984 -55.46874 1.000 56.74000 167 SER A N 1
ATOM 2596 C CA . SER A 1 167 ? 15.00933 15.12581 -56.70462 1.000 61.56000 167 SER A CA 1
ATOM 2597 C C . SER A 1 167 ? 16.21437 15.99163 -57.03810 1.000 53.30000 167 SER A C 1
ATOM 2598 O O . SER A 1 167 ? 17.07388 15.55292 -57.80934 1.000 56.02000 167 SER A O 1
ATOM 2606 N N . ILE A 1 168 ? 16.32459 17.19220 -56.46680 1.000 53.21000 168 ILE A N 1
ATOM 2607 C CA . ILE A 1 168 ? 17.48320 18.04659 -56.72528 1.000 53.42000 168 ILE A CA 1
ATOM 2608 C C . ILE A 1 168 ? 18.41573 18.11390 -55.52139 1.000 62.57000 168 ILE A C 1
ATOM 2609 O O . ILE A 1 168 ? 19.39005 18.88256 -55.52317 1.000 57.65000 168 ILE A O 1
ATOM 2625 N N . MET A 1 169 ? 18.12346 17.34672 -54.48037 1.000 58.21000 169 MET A N 1
ATOM 2626 C CA . MET A 1 169 ? 18.89988 17.37914 -53.26122 1.000 48.58000 169 MET A CA 1
ATOM 2627 C C . MET A 1 169 ? 20.26172 16.70829 -53.43633 1.000 53.26000 169 MET A C 1
ATOM 2628 O O . MET A 1 169 ? 20.42162 15.75687 -54.21203 1.000 55.38000 169 MET A O 1
ATOM 2642 N N . ASP A 1 170 ? 21.25115 17.22248 -52.71002 1.000 60.67000 170 ASP A N 1
ATOM 2643 C CA . ASP A 1 170 ? 22.58721 16.64223 -52.70375 1.000 59.04000 170 ASP A CA 1
ATOM 2644 C C . ASP A 1 170 ? 23.08263 16.57943 -51.25713 1.000 64.36000 170 ASP A C 1
ATOM 2645 O O . ASP A 1 170 ? 22.36289 16.91000 -50.30154 1.000 52.00000 170 ASP A O 1
ATOM 2654 N N . GLU A 1 171 ? 24.35226 16.21669 -51.08456 1.000 56.57000 171 GLU A N 1
ATOM 2655 C CA . GLU A 1 171 ? 24.86880 16.03993 -49.73515 1.000 61.57000 171 GLU A CA 1
ATOM 2656 C C . GLU A 1 171 ? 25.18252 17.34148 -49.01630 1.000 57.51000 171 GLU A C 1
ATOM 2657 O O . GLU A 1 171 ? 25.59647 17.28043 -47.86217 1.000 50.21000 171 GLU A O 1
ATOM 2669 N N . ASN A 1 172 ? 24.99358 18.50250 -49.63504 1.000 58.71000 172 ASN A N 1
ATOM 2670 C CA . ASN A 1 172 ? 25.11585 19.77004 -48.92869 1.000 67.13000 172 ASN A CA 1
ATOM 2671 C C . ASN A 1 172 ? 23.74495 20.35164 -48.55574 1.000 52.70000 172 ASN A C 1
ATOM 2672 O O . ASN A 1 172 ? 23.64700 21.53919 -48.20543 1.000 50.89000 172 ASN A O 1
ATOM 2683 N N . CYS A 1 173 ? 22.69415 19.52716 -48.62198 1.000 46.91000 173 CYS A N 1
ATOM 2684 C CA . CYS A 1 173 ? 21.33328 19.90437 -48.27763 1.000 44.70000 173 CYS A CA 1
ATOM 2685 C C . CYS A 1 173 ? 20.97511 19.36611 -46.88562 1.000 46.28000 173 CYS A C 1
ATOM 2686 O O . CYS A 1 173 ? 21.45522 18.31461 -46.46732 1.000 38.41000 173 CYS A O 1
ATOM 2694 N N . LEU A 1 174 ? 20.13163 20.10386 -46.17467 1.000 39.64000 174 LEU A N 1
ATOM 2695 C CA . LEU A 1 174 ? 19.57168 19.67486 -44.89019 1.000 38.95000 174 LEU A CA 1
ATOM 2696 C C . LEU A 1 174 ? 18.06631 19.83175 -44.97224 1.000 41.94000 174 LEU A C 1
ATOM 2697 O O . LEU A 1 174 ? 17.57376 20.89187 -45.37593 1.000 42.65000 174 LEU A O 1
ATOM 2713 N N . VAL A 1 175 ? 17.33869 18.76787 -44.66245 1.000 36.43000 175 VAL A N 1
ATOM 2714 C CA . VAL A 1 175 ? 15.88964 18.81986 -44.61548 1.000 37.08000 175 VAL A CA 1
ATOM 2715 C C . VAL A 1 175 ? 15.40584 18.61888 -43.18116 1.000 39.38000 175 VAL A C 1
ATOM 2716 O O . VAL A 1 175 ? 15.71495 17.60353 -42.53261 1.000 35.77000 175 VAL A O 1
ATOM 2729 N N . LEU A 1 176 ? 14.57278 19.53778 -42.72066 1.000 34.33000 176 LEU A N 1
ATOM 2730 C CA . LEU A 1 176 ? 13.87272 19.35091 -41.44591 1.000 35.38000 176 LEU A CA 1
ATOM 2731 C C . LEU A 1 176 ? 12.40879 19.04937 -41.70765 1.000 37.54000 176 LEU A C 1
ATOM 2732 O O . LEU A 1 176 ? 11.69838 19.86899 -42.29774 1.000 35.32000 176 LEU A O 1
ATOM 2748 N N . GLY A 1 177 ? 11.94370 17.90628 -41.23368 1.000 33.22000 177 GLY A N 1
ATOM 2749 C CA . GLY A 1 177 ? 10.55938 17.48323 -41.39367 1.000 37.04000 177 GLY A CA 1
ATOM 2750 C C . GLY A 1 177 ? 9.79385 17.53624 -40.09122 1.000 40.25000 177 GLY A C 1
ATOM 2751 O O . GLY A 1 177 ? 10.29561 17.11364 -39.05218 1.000 34.60000 177 GLY A O 1
ATOM 2755 N N . PHE A 1 178 ? 8.55152 18.02634 -40.16866 1.000 35.37000 178 PHE A N 1
ATOM 2756 C CA . PHE A 1 178 ? 7.63913 18.16063 -39.05381 1.000 38.32000 178 PHE A CA 1
ATOM 2757 C C . PHE 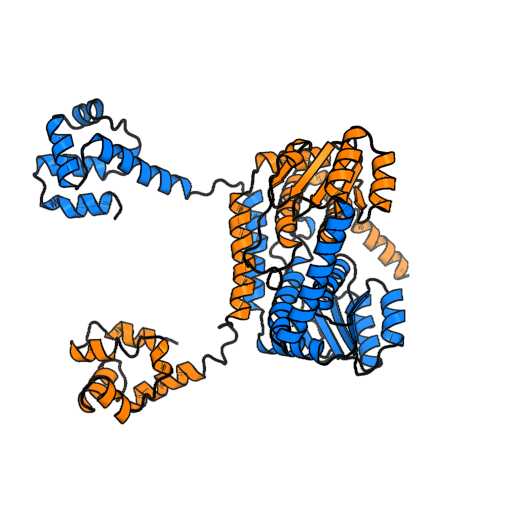A 1 178 ? 6.44210 17.24564 -39.18852 1.000 35.26000 178 PHE A C 1
ATOM 2758 O O . PHE A 1 178 ? 5.66683 17.34770 -40.14845 1.000 44.46000 178 PHE A O 1
ATOM 2775 N N . SER A 1 179 ? 6.30541 16.33886 -38.20714 1.000 33.55000 179 SER A N 1
ATOM 2776 C CA . SER A 1 179 ? 5.18448 15.42179 -38.11157 1.000 35.06000 179 SER A CA 1
ATOM 2777 C C . SER A 1 179 ? 4.83273 15.32673 -36.63805 1.000 47.36000 179 SER A C 1
ATOM 2778 O O . SER A 1 179 ? 5.50353 14.59681 -35.91148 1.000 46.63000 179 SER A O 1
ATOM 2786 N N . LEU A 1 180 ? 3.79398 16.03097 -36.20414 1.000 54.02000 180 LEU A N 1
ATOM 2787 C CA . LEU A 1 180 ? 3.46950 16.00981 -34.77760 1.000 56.11000 180 LEU A CA 1
ATOM 2788 C C . LEU A 1 180 ? 3.13880 14.59121 -34.33882 1.000 62.47000 180 LEU A C 1
ATOM 2789 O O . LEU A 1 180 ? 3.65332 14.11035 -33.32331 1.000 50.09000 180 LEU A O 1
ATOM 2805 N N . SER A 1 181 ? 2.32532 13.88521 -35.13472 1.000 67.99000 181 SER A N 1
ATOM 2806 C CA . SER A 1 181 ? 1.95285 12.51008 -34.82110 1.000 70.37000 181 SER A CA 1
ATOM 2807 C C . SER A 1 181 ? 3.10624 11.52129 -34.96354 1.000 70.30000 181 SER A C 1
ATOM 2808 O O . SER A 1 181 ? 3.02234 10.41657 -34.41804 1.000 75.36000 181 SER A O 1
ATOM 2816 N N . GLY A 1 182 ? 4.16688 11.87192 -35.68177 1.000 63.75000 182 GLY A N 1
ATOM 2817 C CA . GLY A 1 182 ? 5.24258 10.93187 -35.91651 1.000 62.90000 182 GLY A CA 1
ATOM 2818 C C . GLY A 1 182 ? 4.94478 9.85016 -36.93374 1.000 77.44000 182 GLY A C 1
ATOM 2819 O O . GLY A 1 182 ? 5.78187 8.95316 -37.12229 1.000 78.09000 182 GLY A O 1
ATOM 2823 N N . SER A 1 183 ? 3.78230 9.90321 -37.60365 1.000 66.00000 183 SER A N 1
ATOM 2824 C CA . SER A 1 183 ? 3.43764 8.87423 -38.57808 1.000 71.51000 183 SER A CA 1
ATOM 2825 C C . SER A 1 183 ? 2.86363 9.43195 -39.87924 1.000 72.90000 183 SER A C 1
ATOM 2826 O O . SER A 1 183 ? 2.21412 8.68406 -40.62039 1.000 67.24000 183 SER A O 1
ATOM 2834 N N . THR A 1 184 ? 3.08872 10.71627 -40.18539 1.000 63.96000 184 THR A N 1
ATOM 2835 C CA . THR A 1 184 ? 2.55525 11.31333 -41.41173 1.000 68.75000 184 THR A CA 1
ATOM 2836 C C . THR A 1 184 ? 3.27093 10.67433 -42.58804 1.000 67.12000 184 THR A C 1
ATOM 2837 O O . THR A 1 184 ? 4.47328 10.89670 -42.77326 1.000 64.36000 184 THR A O 1
ATOM 2848 N N . PRO A 1 185 ? 2.58079 9.87557 -43.40326 1.000 73.25000 185 PRO A N 1
ATOM 2849 C CA . PRO A 1 185 ? 3.31663 9.08562 -44.40065 1.000 69.12000 185 PRO A CA 1
ATOM 2850 C C . PRO A 1 185 ? 4.11771 9.95707 -45.34475 1.000 62.21000 185 PRO A C 1
ATOM 2851 O O . PRO A 1 185 ? 5.26701 9.63914 -45.66475 1.000 58.63000 185 PRO A O 1
ATOM 2862 N N . SER A 1 186 ? 3.53661 11.05759 -45.81244 1.000 62.76000 186 SER A N 1
ATOM 2863 C CA . SER A 1 186 ? 4.23907 11.88956 -46.78424 1.000 67.42000 186 SER 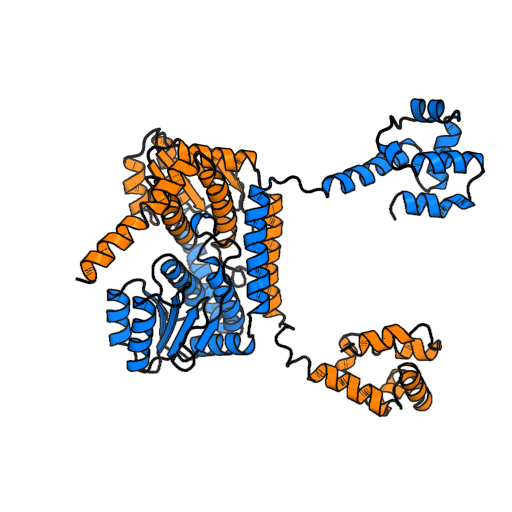A CA 1
ATOM 2864 C C . SER A 1 186 ? 5.50774 12.47470 -46.18725 1.000 63.56000 186 SER A C 1
ATOM 2865 O O . SER A 1 186 ? 6.50057 12.66112 -46.90153 1.000 55.29000 186 SER A O 1
ATOM 2873 N N . ILE A 1 187 ? 5.51370 12.75325 -44.87956 1.000 48.29000 187 ILE A N 1
ATOM 2874 C CA . ILE A 1 187 ? 6.71652 13.33079 -44.29615 1.000 54.16000 187 ILE A CA 1
ATOM 2875 C C . ILE A 1 187 ? 7.78740 12.26104 -44.12999 1.000 46.89000 187 ILE A C 1
ATOM 2876 O O . ILE A 1 187 ? 8.95179 12.47158 -44.48614 1.000 45.57000 187 ILE A O 1
ATOM 2892 N N . LEU A 1 188 ? 7.41298 11.10157 -43.58071 1.000 43.12000 188 LEU A N 1
ATOM 2893 C CA . LEU A 1 188 ? 8.41762 10.08355 -43.28524 1.000 46.23000 188 LEU A CA 1
ATOM 2894 C C . LEU A 1 188 ? 9.08703 9.62241 -44.57124 1.000 46.62000 188 LEU A C 1
ATOM 2895 O O . LEU A 1 188 ? 10.31694 9.54154 -44.65745 1.000 45.43000 188 LEU A O 1
ATOM 2911 N N . ASP A 1 189 ? 8.28838 9.38795 -45.60933 1.000 49.69000 189 ASP A N 1
ATOM 2912 C CA . ASP A 1 189 ? 8.84189 8.84493 -46.84228 1.000 48.49000 189 ASP A CA 1
ATOM 2913 C C . ASP A 1 189 ? 9.59611 9.93139 -47.59053 1.000 53.95000 189 ASP A C 1
ATOM 2914 O O . ASP A 1 189 ? 10.62289 9.67543 -48.21165 1.000 44.92000 189 ASP A O 1
ATOM 2923 N N . SER A 1 190 ? 9.16117 11.17208 -47.48780 1.000 48.55000 190 SER A N 1
ATOM 2924 C CA . SER A 1 190 ? 9.91516 12.21969 -48.16782 1.000 46.04000 190 SER A CA 1
ATOM 2925 C C . SER A 1 190 ? 11.28318 12.41703 -47.51231 1.000 36.51000 190 SER A C 1
ATOM 2926 O O . SER A 1 190 ? 12.29722 12.62664 -48.19991 1.000 39.94000 190 SER A O 1
ATOM 2934 N N . LEU A 1 191 ? 11.35451 12.33146 -46.19338 1.000 43.32000 191 LEU A N 1
ATOM 2935 C CA . LEU A 1 191 ? 12.67381 12.46102 -45.59299 1.000 40.01000 191 LEU A CA 1
ATOM 2936 C C . LEU A 1 191 ? 13.57785 11.31011 -46.02918 1.000 40.17000 191 LEU A C 1
ATOM 2937 O O . LEU A 1 191 ? 14.79219 11.49374 -46.20023 1.000 38.04000 191 LEU A O 1
ATOM 2953 N N . LEU A 1 192 ? 13.00928 10.11745 -46.20386 1.000 38.84000 192 LEU A N 1
ATOM 2954 C CA . LEU A 1 192 ? 13.80062 9.01615 -46.75015 1.000 45.11000 192 LEU A CA 1
ATOM 2955 C C . LEU A 1 192 ? 14.19540 9.28371 -48.21272 1.000 44.04000 192 LEU A C 1
ATOM 2956 O O . LEU A 1 192 ? 15.31146 8.98612 -48.62374 1.000 42.86000 192 LEU A O 1
ATOM 2972 N N . ASP A 1 193 ? 13.33147 9.86609 -49.01850 1.000 44.62000 193 ASP A N 1
ATOM 2973 C CA . ASP A 1 193 ? 13.80000 10.27638 -50.35182 1.000 47.70000 193 ASP A CA 1
ATOM 2974 C C . ASP A 1 193 ? 15.00393 11.22030 -50.23794 1.000 46.56000 193 ASP A C 1
ATOM 2975 O O . ASP A 1 193 ? 15.95426 11.12199 -51.01627 1.000 45.12000 193 ASP A O 1
ATOM 2984 N N . ALA A 1 194 ? 14.95798 12.16919 -49.31044 1.000 42.50000 194 ALA A N 1
ATOM 2985 C CA . ALA A 1 194 ? 16.05450 13.12241 -49.24063 1.000 37.62000 194 ALA A CA 1
ATOM 2986 C C . ALA A 1 194 ? 17.31479 12.43739 -48.77968 1.000 38.03000 194 ALA A C 1
ATOM 2987 O O . ALA A 1 194 ? 18.41607 12.75713 -49.25269 1.000 44.15000 194 ALA A O 1
ATOM 2994 N N . LYS A 1 195 ? 17.17825 11.55930 -47.78028 1.000 39.05000 195 LYS A N 1
ATOM 2995 C CA . LYS A 1 195 ? 18.31159 10.77793 -47.32223 1.000 43.82000 195 LYS A CA 1
ATOM 2996 C C . LYS A 1 195 ? 18.89169 9.97401 -48.48260 1.000 44.93000 195 LYS A C 1
ATOM 2997 O O . LYS A 1 195 ? 20.11109 9.91265 -48.66281 1.000 46.41000 195 LYS A O 1
ATOM 3016 N N . GLU A 1 196 ? 18.01899 9.39114 -49.29447 1.000 48.16000 196 GLU A N 1
ATOM 3017 C CA . GLU A 1 196 ? 18.48612 8.64862 -50.46893 1.000 44.64000 196 GLU A CA 1
ATOM 3018 C C . GLU A 1 196 ? 19.40526 9.52003 -51.30561 1.000 49.31000 196 GLU A C 1
ATOM 3019 O O . GLU A 1 196 ? 20.43937 9.05556 -51.79645 1.000 52.50000 196 GLU A O 1
ATOM 3031 N N . MET A 1 197 ? 19.06842 10.80625 -51.45040 1.000 48.42000 197 MET A N 1
ATOM 3032 C CA . MET A 1 197 ? 19.84598 11.68141 -52.31924 1.000 48.85000 197 MET A CA 1
ATOM 3033 C C . MET A 1 197 ? 21.10664 12.20406 -51.66461 1.000 44.91000 197 MET A C 1
ATOM 3034 O O . MET A 1 197 ? 21.83789 12.95408 -52.31736 1.000 47.73000 197 MET A O 1
ATOM 3048 N N . GLY A 1 198 ? 21.39617 11.83922 -50.41075 1.000 40.78000 198 GLY A N 1
ATOM 3049 C CA . GLY A 1 198 ? 22.54400 12.40104 -49.71233 1.000 46.28000 198 GLY A CA 1
ATOM 3050 C C . GLY A 1 198 ? 22.26195 13.50176 -48.68451 1.000 47.05000 198 GLY A C 1
ATOM 3051 O O . GLY A 1 198 ? 23.20433 13.99703 -48.05935 1.000 46.23000 198 GLY A O 1
ATOM 3055 N N . ALA A 1 199 ? 21.02424 13.93800 -48.51502 1.000 44.90000 199 ALA A N 1
ATOM 3056 C CA . ALA A 1 199 ? 20.82476 15.06599 -47.60528 1.000 45.01000 199 ALA A CA 1
ATOM 3057 C C . ALA A 1 199 ? 20.87163 14.58121 -46.16084 1.000 36.92000 199 ALA A C 1
ATOM 3058 O O . ALA A 1 199 ? 20.66015 13.39492 -45.86951 1.000 39.30000 199 ALA A O 1
ATOM 3065 N N . LYS A 1 200 ? 21.17224 15.51336 -45.25457 1.000 42.76000 200 LYS A N 1
ATOM 3066 C CA . LYS A 1 200 ? 20.95424 15.27556 -43.83094 1.000 42.26000 200 LYS A CA 1
ATOM 3067 C C . LYS A 1 200 ? 19.49169 15.53781 -43.47905 1.000 43.53000 200 LYS A C 1
ATOM 3068 O O . LYS A 1 200 ? 18.79941 16.32750 -44.13863 1.000 37.33000 200 LYS A O 1
ATOM 3087 N N . THR A 1 201 ? 19.01387 14.86978 -42.43243 1.000 40.76000 201 THR A N 1
ATOM 3088 C CA . THR A 1 201 ? 17.57924 14.77720 -42.22890 1.000 35.19000 201 THR A CA 1
ATOM 3089 C C . THR A 1 201 ? 17.31026 14.90413 -40.73902 1.000 44.21000 201 THR A C 1
ATOM 3090 O O . THR A 1 201 ? 17.97593 14.25677 -39.93355 1.000 38.82000 201 THR A O 1
ATOM 3101 N N . VAL A 1 202 ? 16.38993 15.78674 -40.38260 1.000 41.85000 202 VAL A N 1
ATOM 3102 C CA . VAL A 1 202 ? 15.98020 15.96462 -38.99650 1.000 38.20000 202 VAL A CA 1
ATOM 3103 C C . VAL A 1 202 ? 14.47926 15.77627 -38.95094 1.000 39.22000 202 VAL A C 1
ATOM 3104 O O . VAL A 1 202 ? 13.74451 16.42937 -39.71211 1.000 41.03000 202 VAL A O 1
ATOM 3117 N N . LEU A 1 203 ? 14.02378 14.89927 -38.07635 1.000 36.61000 203 LEU A N 1
ATOM 3118 C CA . LEU A 1 203 ? 12.60532 14.66871 -37.84723 1.000 31.76000 203 LEU A CA 1
ATOM 3119 C C . LEU A 1 203 ? 12.17187 15.22177 -36.49024 1.000 40.10000 203 LEU A C 1
ATOM 3120 O O . LEU A 1 203 ? 12.73569 14.82056 -35.45909 1.000 35.88000 203 LEU A O 1
ATOM 3136 N N . PHE A 1 204 ? 11.09543 16.02937 -36.49608 1.000 34.26000 204 PHE A N 1
ATOM 3137 C CA . PHE A 1 204 ? 10.47101 16.55771 -35.28875 1.000 34.03000 204 PHE A CA 1
ATOM 3138 C C . PHE A 1 204 ? 9.16767 15.80093 -35.09844 1.000 33.91000 204 PHE A C 1
ATOM 3139 O O . PHE A 1 204 ? 8.30571 15.80762 -35.97514 1.000 35.67000 204 PHE A O 1
ATOM 3156 N N . SER A 1 205 ? 9.01025 15.15540 -33.95203 1.000 33.59000 205 SER A N 1
ATOM 3157 C CA . SER A 1 205 ? 7.80735 14.36991 -33.72750 1.000 34.31000 205 SER A CA 1
ATOM 3158 C C . SER A 1 205 ? 7.52946 14.25397 -32.23923 1.000 37.49000 205 SER A C 1
ATOM 3159 O O . SER A 1 205 ? 8.44211 14.30589 -31.41868 1.000 40.14000 205 SER A O 1
ATOM 3167 N N . SER A 1 206 ? 6.25794 14.16075 -31.89632 1.000 35.84000 206 SER A N 1
ATOM 3168 C CA . SER A 1 206 ? 5.91930 13.95698 -30.49508 1.000 38.69000 206 SER A CA 1
ATOM 3169 C C . SER A 1 206 ? 5.91354 12.50634 -30.07359 1.000 50.96000 206 SER A C 1
ATOM 3170 O O . SER A 1 206 ? 5.59642 12.20708 -28.94572 1.000 45.60000 206 SER A O 1
ATOM 3178 N N . VAL A 1 207 ? 6.23076 11.54796 -30.97603 1.000 55.83000 207 VAL A N 1
ATOM 3179 C CA . VAL A 1 207 ? 6.27095 10.14881 -30.62504 1.000 60.18000 207 VAL A CA 1
ATOM 3180 C C . VAL A 1 207 ? 7.67164 9.61252 -30.97768 1.000 57.44000 207 VAL A C 1
ATOM 3181 O O . VAL A 1 207 ? 8.14673 9.88196 -32.07755 1.000 64.34000 207 VAL A O 1
ATOM 3194 N N . PRO A 1 208 ? 8.30870 8.83645 -30.10422 1.000 65.32000 208 PRO A N 1
ATOM 3195 C CA . PRO A 1 208 ? 9.68811 8.39837 -30.41353 1.000 82.02000 208 PRO A CA 1
ATOM 3196 C C . PRO A 1 208 ? 9.81705 7.49402 -31.63183 1.000 97.80000 208 PRO A C 1
ATOM 3197 O O . PRO A 1 208 ? 10.81742 7.60266 -32.34839 1.000 106.55000 208 PRO A O 1
ATOM 3208 N N . ASN A 1 209 ? 8.85990 6.60291 -31.88252 1.000 107.00000 209 ASN A N 1
ATOM 3209 C CA . ASN A 1 209 ? 8.79962 5.82446 -33.12437 1.000 117.51000 209 ASN A CA 1
ATOM 3210 C C . ASN A 1 209 ? 10.06465 5.00852 -33.39747 1.000 115.56000 209 ASN A C 1
ATOM 3211 O O . ASN A 1 209 ? 10.93561 4.88482 -32.52849 1.000 110.04000 209 ASN A O 1
ATOM 3222 N N . LYS A 1 210 ? 10.13417 4.38803 -34.58113 1.000 118.72000 210 LYS A N 1
ATOM 3223 C CA . LYS A 1 210 ? 11.29501 3.61884 -35.01419 1.000 121.71000 210 LYS A CA 1
ATOM 3224 C C . LYS A 1 210 ? 12.26306 4.45459 -35.84078 1.000 121.38000 210 LYS A C 1
ATOM 3225 O O . LYS A 1 210 ? 13.05819 3.89701 -36.60863 1.000 101.60000 210 LYS A O 1
ATOM 3244 N N . ASP A 1 211 ? 12.19915 5.78314 -35.70049 1.000 129.75000 211 ASP A N 1
ATOM 3245 C CA . ASP A 1 211 ? 13.09809 6.68459 -36.41483 1.000 110.68000 211 ASP A CA 1
ATOM 3246 C C . ASP A 1 211 ? 14.54869 6.55112 -35.96576 1.000 108.83000 211 ASP A C 1
ATOM 3247 O O . ASP A 1 211 ? 15.44753 7.04446 -36.66157 1.000 90.00000 211 ASP A O 1
ATOM 3256 N N . SER A 1 212 ? 14.79276 5.92553 -34.81095 1.000 122.44000 212 SER A N 1
ATOM 3257 C CA . SER A 1 212 ? 16.15169 5.74495 -34.32001 1.000 107.66000 212 SER A CA 1
ATOM 3258 C C . SER A 1 212 ? 17.03258 5.24171 -35.44892 1.000 90.83000 212 SER A C 1
ATOM 3259 O O . SER A 1 212 ? 16.74798 4.20830 -36.06233 1.000 80.46000 212 SER A O 1
ATOM 3267 N N . GLN A 1 213 ? 18.06600 6.02230 -35.75385 1.000 93.06000 213 GLN A N 1
ATOM 3268 C CA . GLN A 1 213 ? 19.04496 5.69762 -36.78178 1.000 87.22000 213 GLN A CA 1
ATOM 3269 C C . GLN A 1 213 ? 18.54404 6.04649 -38.17972 1.000 67.88000 213 GLN A C 1
ATOM 3270 O O . GLN A 1 213 ? 19.34991 6.14570 -39.10994 1.000 72.40000 213 GLN A O 1
ATOM 3284 N N . ALA A 1 214 ? 17.22724 6.21252 -38.34457 1.000 61.37000 214 ALA A N 1
ATOM 3285 C CA . ALA A 1 214 ? 16.66597 6.35236 -39.68777 1.000 69.64000 214 ALA A CA 1
ATOM 3286 C C . ALA A 1 214 ? 17.04183 7.69284 -40.30651 1.000 55.99000 214 ALA A C 1
ATOM 3287 O O . ALA A 1 214 ? 17.27847 7.78428 -41.52306 1.000 51.10000 214 ALA A O 1
ATOM 3294 N N . TYR A 1 215 ? 17.09773 8.73290 -39.48273 1.000 48.19000 215 TYR A N 1
ATOM 3295 C CA . TYR A 1 215 ? 17.42031 10.09590 -39.87883 1.000 46.56000 215 TYR A CA 1
ATOM 3296 C C . TYR A 1 215 ? 18.64774 10.58960 -39.11895 1.000 43.27000 215 TYR A C 1
ATOM 3297 O O . TYR A 1 215 ? 19.09735 9.96824 -38.15197 1.000 51.98000 215 TYR A O 1
ATOM 3315 N N . THR A 1 216 ? 19.20336 11.70828 -39.58364 1.000 38.75000 216 THR A N 1
ATOM 3316 C CA . THR A 1 216 ? 20.38993 12.27909 -38.95402 1.000 39.19000 216 THR A CA 1
ATOM 3317 C C . THR A 1 216 ? 20.09290 12.65710 -37.50558 1.000 50.21000 216 THR A C 1
ATOM 3318 O O . THR A 1 216 ? 20.90452 12.42844 -36.60497 1.000 40.12000 216 THR A O 1
ATOM 3329 N N . GLU A 1 217 ? 18.94489 13.25198 -37.26898 1.000 42.91000 217 GLU A N 1
ATOM 3330 C CA . GLU A 1 217 ? 18.53984 13.62953 -35.91981 1.000 42.68000 217 GLU A CA 1
ATOM 3331 C C . GLU A 1 217 ? 17.04562 13.40088 -35.80145 1.000 48.87000 217 GLU A C 1
ATOM 3332 O O . GLU A 1 217 ? 16.29483 13.61502 -36.75899 1.000 39.01000 217 GLU A O 1
ATOM 3344 N N . THR A 1 218 ? 16.60435 12.98686 -34.61829 1.000 37.36000 218 THR A N 1
ATOM 3345 C CA . THR A 1 218 ? 15.17902 12.91838 -34.32392 1.000 35.17000 218 THR A CA 1
ATOM 3346 C C . THR A 1 218 ? 14.92301 13.70485 -33.04128 1.000 40.10000 218 THR A C 1
ATOM 3347 O O . THR A 1 218 ? 15.52376 13.41641 -32.00386 1.000 38.14000 218 THR A O 1
ATOM 3358 N N . VAL A 1 219 ? 14.03974 14.69449 -33.10415 1.000 36.25000 219 VAL A N 1
ATOM 3359 C CA . VAL A 1 219 ? 13.79545 15.60807 -31.97996 1.000 36.77000 219 VAL A CA 1
ATOM 3360 C C . VAL A 1 219 ? 12.43662 15.26673 -31.41871 1.000 35.53000 219 VAL A C 1
ATOM 3361 O O . VAL A 1 219 ? 11.42816 15.31232 -32.13196 1.000 34.85000 219 VAL A O 1
ATOM 3374 N N . LEU A 1 220 ? 12.38852 14.94527 -30.13663 1.000 32.52000 220 LEU A N 1
ATOM 3375 C CA . LEU A 1 220 ? 11.12588 14.61875 -29.51755 1.000 33.08000 220 LEU A CA 1
ATOM 3376 C C . LEU A 1 220 ? 10.53622 15.91009 -28.97532 1.000 37.29000 220 LEU A C 1
ATOM 3377 O O . LEU A 1 220 ? 11.20802 16.62004 -28.23374 1.000 37.10000 220 LEU A O 1
ATOM 3393 N N . VAL A 1 221 ? 9.31643 16.22592 -29.38018 1.000 35.18000 221 VAL A N 1
ATOM 3394 C CA . VAL A 1 221 ? 8.64742 17.43871 -28.94132 1.000 33.56000 221 VAL A CA 1
ATOM 3395 C C . VAL A 1 221 ? 7.47256 17.05965 -28.05231 1.000 38.73000 221 VAL A C 1
ATOM 3396 O O . VAL A 1 221 ? 7.08718 15.89299 -27.93327 1.000 38.39000 221 VAL A O 1
ATOM 3409 N N . ALA A 1 222 ? 6.91701 18.06741 -27.39170 1.000 35.60000 222 ALA A N 1
ATOM 3410 C CA . ALA A 1 222 ? 5.90331 17.80744 -26.39293 1.000 32.70000 222 ALA A CA 1
ATOM 3411 C C . ALA A 1 222 ? 4.63693 17.25374 -26.99953 1.000 36.79000 222 ALA A C 1
ATOM 3412 O O . ALA A 1 222 ? 4.25104 17.57721 -28.11359 1.000 37.54000 222 ALA A O 1
ATOM 3419 N N . THR A 1 223 ? 3.94386 16.45091 -26.21234 1.000 34.59000 223 THR A N 1
ATOM 3420 C CA . THR A 1 223 ? 2.57079 16.10225 -26.5132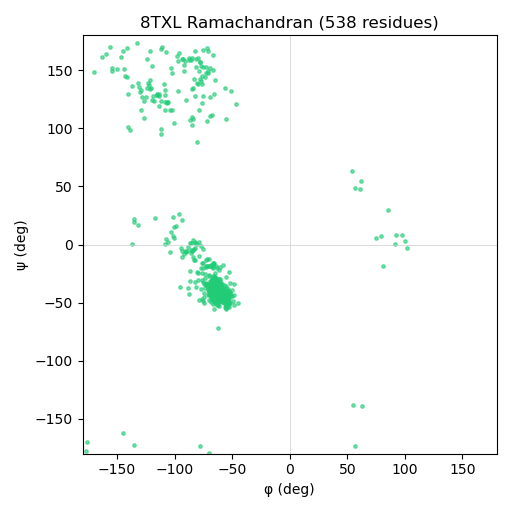3 1.000 40.34000 223 THR A CA 1
ATOM 3421 C C . THR A 1 223 ? 1.64786 17.15425 -25.90269 1.000 40.79000 223 THR A C 1
ATOM 3422 O O . THR A 1 223 ? 2.02665 17.83934 -24.95929 1.000 44.47000 223 THR A O 1
ATOM 3433 N N . HIS A 1 224 ? 0.41427 17.21585 -26.40652 1.000 38.58000 224 HIS A N 1
ATOM 3434 C CA . HIS A 1 224 ? -0.60362 18.09391 -25.84123 1.000 47.06000 224 HIS A CA 1
ATOM 3435 C C . HIS A 1 224 ? -1.12814 17.56161 -24.50871 1.000 46.88000 224 HIS A C 1
ATOM 3436 O O . HIS A 1 224 ? -1.25722 16.36253 -24.29836 1.000 47.77000 224 HIS A O 1
ATOM 3450 N N . SER A 1 225 ? -1.43132 18.48410 -23.59173 1.000 46.28000 225 SER A N 1
ATOM 3451 C CA . SER A 1 225 ? -1.90759 18.08263 -22.27089 1.000 47.37000 225 SER A CA 1
ATOM 3452 C C . SER A 1 225 ? -3.33972 17.56603 -22.33295 1.000 56.76000 225 SER A C 1
ATOM 3453 O O . SER A 1 225 ? -3.72129 16.70512 -21.53719 1.000 55.31000 225 SER A O 1
ATOM 3461 N N . GLN A 1 226 ? -4.13383 18.04989 -23.27896 1.000 51.62000 226 GLN A N 1
ATOM 3462 C CA . GLN A 1 226 ? -5.52609 17.62071 -23.40284 1.000 50.32000 226 GLN A CA 1
ATOM 3463 C C . GLN A 1 226 ? -5.61682 16.29780 -24.16846 1.000 58.31000 226 GLN A C 1
ATOM 3464 O O . GLN A 1 226 ? -5.07839 16.18757 -25.27827 1.000 57.17000 226 GLN A O 1
ATOM 3478 N N . PRO A 1 227 ? -6.30177 15.28816 -23.62709 1.000 61.46000 227 PRO A N 1
ATOM 3479 C CA . PRO A 1 227 ? -6.38849 14.01050 -24.35559 1.000 56.89000 227 PRO A CA 1
ATOM 3480 C C . PRO A 1 227 ? -7.13538 14.10923 -25.67063 1.000 60.61000 227 PRO A C 1
ATOM 3481 O O . PRO A 1 227 ? -6.63067 13.64562 -26.70670 1.000 71.52000 227 PRO A O 1
ATOM 3492 N N . SER A 1 228 ? -8.33334 14.69329 -25.66152 1.000 64.86000 228 SER A N 1
ATOM 3493 C CA . SER A 1 228 ? -9.17652 14.69817 -26.84572 1.000 64.49000 228 SER A CA 1
ATOM 3494 C C . SER A 1 228 ? -8.70473 15.74492 -27.84107 1.000 62.58000 228 SER A C 1
ATOM 3495 O O . SER A 1 228 ? -8.27156 16.84600 -27.47241 1.000 58.05000 228 SER A O 1
ATOM 3503 N N . TYR A 1 229 ? -8.79436 15.38085 -29.11377 1.000 53.28000 229 TYR A N 1
ATOM 3504 C CA . TYR A 1 229 ? -8.32404 16.25221 -30.17657 1.000 64.73000 229 TYR A CA 1
ATOM 3505 C C . TYR A 1 229 ? -9.05648 17.58635 -30.17334 1.000 54.53000 229 TYR A C 1
ATOM 3506 O O . TYR A 1 229 ? -8.42753 18.64176 -30.30940 1.000 49.97000 229 TYR A O 1
ATOM 3524 N N . ILE A 1 230 ? -10.37569 17.55783 -29.97841 1.000 50.68000 230 ILE A N 1
ATOM 3525 C CA . ILE A 1 230 ? -11.22631 18.72938 -30.20483 1.000 51.22000 230 ILE A CA 1
ATOM 3526 C C . ILE A 1 230 ? -10.96881 19.82698 -29.19310 1.000 48.97000 230 ILE A C 1
ATOM 3527 O O . ILE A 1 230 ? -11.28781 20.99292 -29.45446 1.000 50.64000 230 ILE A O 1
ATOM 3543 N N . GLN A 1 231 ? -10.33714 19.50498 -28.07666 1.000 44.78000 231 GLN A N 1
ATOM 3544 C CA . GLN A 1 231 ? -10.06743 20.47613 -27.03221 1.000 52.49000 231 GLN A CA 1
ATOM 3545 C C . GLN A 1 231 ? -8.61520 20.91601 -26.96741 1.000 41.81000 231 GLN A C 1
ATOM 3546 O O . GLN A 1 231 ? -8.26367 21.70751 -26.07646 1.000 45.62000 231 GLN A O 1
ATOM 3560 N N . ARG A 1 232 ? -7.76484 20.42718 -27.86404 1.000 42.29000 232 ARG A N 1
ATOM 3561 C CA . ARG A 1 232 ? -6.36352 20.78435 -27.78321 1.000 42.12000 232 ARG A CA 1
ATOM 3562 C C . ARG A 1 232 ? -6.15212 22.23319 -28.21310 1.000 35.75000 232 ARG A C 1
ATOM 3563 O O . ARG A 1 232 ? -6.89829 22.76575 -29.04209 1.000 40.07000 232 ARG A O 1
ATOM 3584 N N . ILE A 1 233 ? -5.09637 22.84221 -27.67373 1.000 38.95000 233 ILE A N 1
ATOM 3585 C CA . ILE A 1 233 ? -4.64412 24.14213 -28.17613 1.000 38.59000 233 ILE A CA 1
ATOM 3586 C C . ILE A 1 233 ? -3.86418 23.95314 -29.47537 1.000 44.47000 233 ILE A C 1
ATOM 3587 O O . ILE A 1 233 ? -3.78770 22.83728 -30.00192 1.000 37.06000 233 ILE A O 1
ATOM 3603 N N . SER A 1 234 ? -3.26265 25.03795 -29.97762 1.000 38.47000 234 SER A N 1
ATOM 3604 C CA . SER A 1 234 ? -2.69413 25.03506 -31.31996 1.000 36.67000 234 SER A CA 1
ATOM 3605 C C . SER A 1 234 ? -1.76996 23.84518 -31.52955 1.000 34.17000 234 SER A C 1
ATOM 3606 O O . SER A 1 234 ? -0.91716 23.53813 -30.69065 1.000 33.32000 234 SER A O 1
ATOM 3614 N N . ALA A 1 235 ? -1.95979 23.16486 -32.64201 1.000 39.14000 235 ALA A N 1
ATOM 3615 C CA . ALA A 1 235 ? -1.07503 22.06642 -33.01086 1.000 46.07000 235 ALA A CA 1
ATOM 3616 C C . ALA A 1 235 ? 0.31357 22.54747 -33.40830 1.000 44.37000 235 ALA A C 1
ATOM 3617 O O . ALA A 1 235 ? 1.24484 21.74848 -33.41425 1.000 31.10000 235 ALA A O 1
ATOM 3624 N N . GLN A 1 236 ? 0.48958 23.83271 -33.74268 1.000 35.55000 236 GLN A N 1
ATOM 3625 C CA . GLN A 1 236 ? 1.82955 24.31279 -34.03115 1.000 34.34000 236 GLN A CA 1
ATOM 3626 C C . GLN A 1 236 ? 2.71711 24.37672 -32.80092 1.000 31.95000 236 GLN A C 1
ATOM 3627 O O . GLN A 1 236 ? 3.95217 24.36728 -32.91881 1.000 32.40000 236 GLN A O 1
ATOM 3641 N N . LEU A 1 237 ? 2.12724 24.55232 -31.63278 1.000 33.16000 237 LEU A N 1
ATOM 3642 C CA . LEU A 1 237 ? 2.92768 25.00914 -30.50206 1.000 32.31000 237 LEU A CA 1
ATOM 3643 C C . LEU A 1 237 ? 4.09383 24.09797 -30.12955 1.000 34.78000 237 LEU A C 1
ATOM 3644 O O . LEU A 1 237 ? 5.17664 24.62768 -29.80248 1.000 31.85000 237 LEU A O 1
ATOM 3660 N N . PRO A 1 238 ? 3.92564 22.77158 -30.02508 1.000 34.06000 238 PRO A N 1
ATOM 3661 C CA . PRO A 1 238 ? 5.08292 21.92036 -29.69359 1.000 38.59000 238 PRO A CA 1
ATOM 3662 C C . PRO A 1 238 ? 6.28166 22.21869 -30.58775 1.000 30.13000 238 PRO A C 1
ATOM 3663 O O . PRO A 1 238 ? 7.42777 22.24917 -30.12182 1.000 34.68000 238 PRO A O 1
ATOM 3674 N N . MET A 1 239 ? 6.02841 22.47295 -31.87142 1.000 33.95000 239 MET A N 1
ATOM 3675 C CA . MET A 1 239 ? 7.11216 22.73360 -32.79874 1.000 30.70000 239 MET A CA 1
ATOM 3676 C C . MET A 1 239 ? 7.66692 24.15055 -32.63429 1.000 34.56000 239 MET A C 1
ATOM 3677 O O . MET A 1 239 ? 8.89032 24.36355 -32.72012 1.000 32.28000 239 MET A O 1
ATOM 3691 N N . LEU A 1 240 ? 6.78995 25.13574 -32.38709 1.000 35.55000 240 LEU A N 1
ATOM 3692 C CA . LEU A 1 240 ? 7.28101 26.50220 -32.29745 1.000 36.75000 240 LEU A CA 1
ATOM 3693 C C . LEU A 1 240 ? 8.30630 26.62444 -31.19034 1.000 31.36000 240 LEU A C 1
ATOM 3694 O O . LEU A 1 240 ? 9.27781 27.37401 -31.31908 1.000 31.42000 240 LEU A O 1
ATOM 3710 N N . PHE A 1 241 ? 8.10198 25.91768 -30.06703 1.000 31.18000 241 PHE A N 1
ATOM 3711 C CA . PHE A 1 241 ? 9.08420 25.94641 -28.99457 1.000 29.89000 241 PHE A CA 1
ATOM 3712 C C . PHE A 1 241 ? 10.46267 25.59699 -29.51607 1.000 31.60000 241 PHE A C 1
ATOM 3713 O O . PHE A 1 241 ? 11.44780 26.27954 -29.21981 1.000 32.08000 241 PHE A O 1
ATOM 3730 N N . PHE A 1 242 ? 10.55769 24.49503 -30.27486 1.000 35.49000 242 PHE A N 1
ATOM 3731 C CA . PHE A 1 242 ? 11.85548 24.04506 -30.78537 1.000 33.17000 242 PHE A CA 1
ATOM 3732 C C . PHE A 1 242 ? 12.39869 24.91285 -31.90005 1.000 33.52000 242 PHE A C 1
ATOM 3733 O O . PHE A 1 242 ? 13.61698 25.13497 -31.94936 1.000 36.62000 242 PHE A O 1
ATOM 3750 N N . ILE A 1 243 ? 11.52967 25.46316 -32.75740 1.000 31.97000 243 ILE A N 1
ATOM 3751 C CA . ILE A 1 243 ? 12.00472 26.47594 -33.70001 1.000 35.18000 243 ILE A CA 1
ATOM 3752 C C . ILE A 1 243 ? 12.67986 27.61334 -32.95609 1.000 30.61000 243 ILE A C 1
ATOM 3753 O O . ILE A 1 243 ? 13.74565 28.08971 -33.34982 1.000 31.28000 243 ILE A O 1
ATOM 3769 N N . ASP A 1 244 ? 12.06587 28.11201 -31.87770 1.000 32.75000 244 ASP A N 1
ATOM 3770 C CA . ASP A 1 244 ? 12.64947 29.25795 -31.19970 1.000 29.59000 244 ASP A CA 1
ATOM 3771 C C . ASP A 1 244 ? 13.95118 28.90058 -30.49328 1.000 34.43000 244 ASP A C 1
ATOM 3772 O O . ASP A 1 244 ? 14.87476 29.72460 -30.42940 1.000 33.66000 244 ASP A O 1
ATOM 3781 N N . LEU A 1 245 ? 14.03212 27.67934 -29.94777 1.000 30.13000 245 LEU A N 1
ATOM 3782 C CA . LEU A 1 245 ? 15.25119 27.24204 -29.29094 1.000 34.73000 245 LEU A CA 1
ATOM 3783 C C . LEU A 1 245 ? 16.40289 27.11649 -30.28247 1.000 37.20000 245 LEU A C 1
ATOM 3784 O O . LEU A 1 245 ? 17.47841 27.69351 -30.09255 1.000 34.83000 245 LEU A O 1
ATOM 3800 N N . ILE A 1 246 ? 16.19649 26.33541 -31.33793 1.000 35.99000 246 ILE A N 1
ATOM 3801 C CA . ILE A 1 246 ? 17.20566 26.20369 -32.38282 1.000 33.28000 246 ILE A CA 1
ATOM 3802 C C . ILE A 1 246 ? 17.57480 27.57135 -32.93834 1.000 36.73000 246 ILE A C 1
ATOM 3803 O O . ILE A 1 246 ? 18.75834 27.86178 -33.17036 1.000 39.09000 246 ILE A O 1
ATOM 3819 N N . TYR A 1 247 ? 16.57244 28.44069 -33.16727 1.000 34.64000 247 TYR A N 1
ATOM 3820 C CA . TYR A 1 247 ? 16.86718 29.78414 -33.67243 1.000 32.88000 247 TYR A CA 1
ATOM 3821 C C . TYR A 1 247 ? 17.81933 30.52233 -32.75035 1.000 36.65000 247 TYR A C 1
ATOM 3822 O O . TYR A 1 247 ? 18.78248 31.15492 -33.20631 1.000 36.11000 247 TYR A O 1
ATOM 3840 N N . ALA A 1 248 ? 17.52200 30.52922 -31.44266 1.000 34.63000 248 ALA A N 1
ATOM 3841 C CA . ALA A 1 248 ? 18.37147 31.28295 -30.52633 1.000 35.28000 248 ALA A CA 1
ATOM 3842 C C . ALA A 1 248 ? 19.80431 30.74952 -30.53947 1.000 34.51000 248 ALA A C 1
ATOM 3843 O O . ALA A 1 248 ? 20.76069 31.53302 -30.52351 1.000 44.17000 248 ALA A O 1
ATOM 3850 N N . TYR A 1 249 ? 19.97218 29.42218 -30.57230 1.000 37.48000 249 TYR A N 1
ATOM 3851 C CA . TYR A 1 249 ? 21.30311 28.83723 -30.70308 1.000 33.78000 249 TYR A CA 1
ATOM 3852 C C . TYR A 1 249 ? 21.94303 29.27251 -32.01859 1.000 46.24000 249 TYR A C 1
ATOM 3853 O O . TYR A 1 249 ? 23.11038 29.67180 -32.07552 1.000 40.51000 249 TYR A O 1
ATOM 3871 N N . PHE A 1 250 ? 21.17246 29.20892 -33.08809 1.000 37.15000 250 PHE A N 1
ATOM 3872 C CA . PHE A 1 250 ? 21.74472 29.46617 -34.41745 1.000 43.93000 250 PHE A CA 1
ATOM 3873 C C . PHE A 1 250 ? 22.20727 30.90342 -34.58425 1.000 38.45000 250 PHE A C 1
ATOM 3874 O O . PHE A 1 250 ? 23.19292 31.17410 -35.28865 1.000 38.37000 250 PHE A O 1
ATOM 3891 N N . LEU A 1 251 ? 21.45614 31.84060 -34.01541 1.000 36.02000 251 LEU A N 1
ATOM 3892 C CA . LEU A 1 251 ? 21.78755 33.24502 -34.11351 1.000 40.39000 251 LEU A CA 1
ATOM 3893 C C . LEU A 1 251 ? 23.14921 33.56328 -33.51103 1.000 55.70000 251 LEU A C 1
ATOM 3894 O O . LEU A 1 251 ? 23.81602 34.50950 -33.95080 1.000 51.36000 251 LEU A O 1
ATOM 3910 N N . GLU A 1 252 ? 23.58100 32.81163 -32.50591 1.000 47.95000 252 GLU A N 1
ATOM 3911 C CA . GLU A 1 252 ? 24.86685 33.09964 -31.88359 1.000 47.66000 252 GLU A CA 1
ATOM 3912 C C . GLU A 1 252 ? 26.03644 32.58708 -32.70131 1.000 53.79000 252 GLU A C 1
ATOM 3913 O O . GLU A 1 252 ? 27.17315 32.94757 -32.39963 1.000 60.22000 252 GLU A O 1
ATOM 3925 N N . ILE A 1 253 ? 25.78159 31.78799 -33.73835 1.000 45.23000 253 ILE A N 1
ATOM 3926 C CA . ILE A 1 253 ? 26.83739 31.29094 -34.61127 1.000 50.94000 253 ILE A CA 1
ATOM 3927 C C . ILE A 1 253 ? 27.09444 32.35809 -35.67714 1.000 58.16000 253 ILE A C 1
ATOM 3928 O O . ILE A 1 253 ? 26.25229 32.60076 -36.54300 1.000 48.81000 253 ILE A O 1
ATOM 3944 N N . ASN A 1 254 ? 28.24704 33.01807 -35.60422 1.000 57.82000 254 ASN A N 1
ATOM 3945 C CA . ASN A 1 254 ? 28.57441 34.09658 -36.52826 1.000 48.20000 254 ASN A CA 1
ATOM 3946 C C . ASN A 1 254 ? 27.50828 35.18527 -36.50095 1.000 59.53000 254 ASN A C 1
ATOM 3947 O O . ASN A 1 254 ? 26.98977 35.61251 -37.53390 1.000 49.17000 254 ASN A O 1
ATOM 3958 N N . ARG A 1 255 ? 27.14878 35.60862 -35.29386 1.000 54.04000 255 ARG A N 1
ATOM 3959 C CA . ARG A 1 255 ? 26.01369 36.51190 -35.14605 1.000 56.77000 255 ARG A CA 1
ATOM 3960 C C . ARG A 1 255 ? 26.19355 37.79536 -35.94787 1.000 60.08000 255 ARG A C 1
ATOM 3961 O O . ARG A 1 255 ? 25.22492 38.32360 -36.50979 1.000 54.95000 255 ARG A O 1
ATOM 3982 N N . GLU A 1 256 ? 27.42036 38.32599 -35.99232 1.000 66.21000 256 GLU A N 1
ATOM 3983 C CA . GLU A 1 256 ? 27.64336 39.63876 -36.59820 1.000 59.21000 256 GLU A CA 1
ATOM 3984 C C . GLU A 1 256 ? 27.19277 39.66273 -38.05715 1.000 50.74000 256 GLU A C 1
ATOM 3985 O O . GLU A 1 256 ? 26.52707 40.61437 -38.49087 1.000 52.66000 256 GLU A O 1
ATOM 3997 N N . SER A 1 257 ? 27.49787 38.61320 -38.82260 1.000 57.25000 257 SER A N 1
ATOM 3998 C CA . SER A 1 257 ? 27.04105 38.58395 -40.21305 1.000 56.53000 257 SER A CA 1
ATOM 3999 C C . SER A 1 257 ? 25.52750 38.43276 -40.29454 1.000 58.15000 257 SER A C 1
ATOM 4000 O O . SER A 1 257 ? 24.88106 39.00871 -41.19228 1.000 49.61000 257 SER A O 1
ATOM 4008 N N . LYS A 1 258 ? 24.95672 37.61090 -39.39555 1.000 49.51000 258 LYS A N 1
ATOM 4009 C CA . LYS A 1 258 ? 23.51325 37.41778 -39.38002 1.000 51.55000 258 LYS A CA 1
ATOM 4010 C C . LYS A 1 258 ? 22.79246 38.68579 -38.95267 1.000 43.27000 258 LYS A C 1
ATOM 4011 O O . LYS A 1 258 ? 21.74519 39.02626 -39.51866 1.000 49.71000 2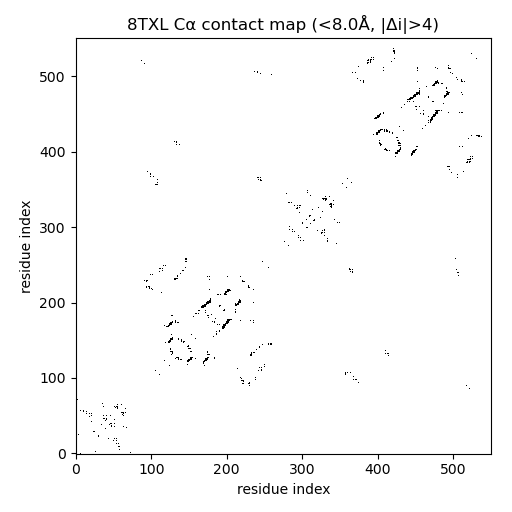58 LYS A O 1
ATOM 4030 N N . GLU A 1 259 ? 23.33833 39.41958 -37.98356 1.000 48.33000 259 GLU A N 1
ATOM 4031 C CA . GLU A 1 259 ? 22.70224 40.67225 -37.61110 1.000 44.08000 259 GLU A CA 1
ATOM 4032 C C . GLU A 1 259 ? 22.79653 41.67385 -38.74854 1.000 44.78000 259 GLU A C 1
ATOM 4033 O O . GLU A 1 259 ? 21.88432 42.49122 -38.93618 1.000 44.71000 259 GLU A O 1
ATOM 4045 N N . LYS A 1 260 ? 23.89065 41.62720 -39.51094 1.000 49.02000 260 LYS A N 1
ATOM 4046 C CA . LYS A 1 260 ? 24.01498 42.53962 -40.64488 1.000 55.82000 260 LYS A CA 1
ATOM 4047 C C . LYS A 1 260 ? 22.89572 42.29254 -41.65962 1.000 44.17000 260 LYS A C 1
ATOM 4048 O O . LYS A 1 260 ? 22.24105 43.24117 -42.13635 1.000 47.48000 260 LYS A O 1
ATOM 4067 N N . ILE A 1 261 ? 22.62283 41.01727 -41.96151 1.000 45.64000 261 ILE A N 1
ATOM 4068 C CA . ILE A 1 261 ? 21.58733 40.69171 -42.93746 1.000 43.37000 261 ILE A CA 1
ATOM 4069 C C . ILE A 1 261 ? 20.21974 41.12698 -42.44072 1.000 47.31000 261 ILE A C 1
ATOM 4070 O O . ILE A 1 261 ? 19.44953 41.76531 -43.17480 1.000 43.87000 261 ILE A O 1
ATOM 4086 N N . PHE A 1 262 ? 19.90995 40.80684 -41.18074 1.000 44.16000 262 PHE A N 1
ATOM 4087 C CA . PHE A 1 262 ? 18.64383 41.19363 -40.57328 1.000 43.93000 262 PHE A CA 1
ATOM 4088 C C . PHE A 1 262 ? 18.44024 42.69756 -40.62787 1.000 44.46000 262 PHE A C 1
ATOM 4089 O O . PHE A 1 262 ? 17.36383 43.18794 -40.99267 1.000 39.27000 262 PHE A O 1
ATOM 4106 N N . ASN A 1 263 ? 19.44637 43.45216 -40.21528 1.000 40.39000 263 ASN A N 1
ATOM 4107 C CA . ASN A 1 263 ? 19.30278 44.90584 -40.17909 1.000 40.03000 263 ASN A CA 1
ATOM 4108 C C . ASN A 1 263 ? 19.14378 45.49102 -41.57342 1.000 46.49000 263 ASN A C 1
ATOM 4109 O O . ASN A 1 263 ? 18.47175 46.51477 -41.74623 1.000 46.43000 263 ASN A O 1
ATOM 4120 N N . SER A 1 264 ? 19.76130 44.85203 -42.56284 1.000 43.60000 264 SER A N 1
ATOM 4121 C CA . SER A 1 264 ? 19.59034 45.31407 -43.93828 1.000 51.61000 264 SER A CA 1
ATOM 4122 C C . SER A 1 264 ? 18.14956 45.12992 -44.40498 1.000 51.45000 264 SER A C 1
ATOM 4123 O O . SER A 1 264 ? 17.57407 46.01114 -45.05251 1.000 46.78000 264 SER A O 1
ATOM 4131 N N . TYR A 1 265 ? 17.53627 43.99584 -44.07582 1.000 43.68000 265 TYR A N 1
ATOM 4132 C CA . TYR A 1 265 ? 16.10684 43.84962 -44.33954 1.000 44.81000 265 TYR A CA 1
ATOM 4133 C C . TYR A 1 265 ? 15.32385 44.95755 -43.64822 1.000 42.42000 265 TYR A C 1
ATOM 4134 O O . TYR A 1 265 ? 14.38725 45.52983 -44.21992 1.000 43.32000 265 TYR A O 1
ATOM 4152 N N . TRP A 1 266 ? 15.68181 45.24200 -42.39443 1.000 43.89000 266 TRP A N 1
ATOM 4153 C CA . TRP A 1 266 ? 14.96903 46.23971 -41.59855 1.000 47.06000 266 TRP A CA 1
ATOM 4154 C C . TRP A 1 266 ? 15.05976 47.61419 -42.23866 1.000 46.02000 266 TRP A C 1
ATOM 4155 O O . TRP A 1 266 ? 14.05464 48.33547 -42.34868 1.000 39.69000 266 TRP A O 1
ATOM 4176 N N . GLU A 1 267 ? 16.25403 47.97660 -42.69374 1.000 48.41000 267 GLU A N 1
ATOM 4177 C CA . GLU A 1 267 ? 16.42670 49.28129 -43.32641 1.000 59.09000 267 GLU A CA 1
ATOM 4178 C C . GLU A 1 267 ? 15.57065 49.40513 -44.58642 1.000 47.35000 267 GLU A C 1
ATOM 4179 O O . GLU A 1 267 ? 14.85594 50.39629 -44.76809 1.000 49.64000 267 GLU A O 1
ATOM 4191 N N . ASN A 1 268 ? 15.61519 48.39897 -45.46078 1.000 41.78000 268 ASN A N 1
ATOM 4192 C CA . ASN A 1 268 ? 14.78344 48.45980 -46.65880 1.000 49.47000 268 ASN A CA 1
ATOM 4193 C C . ASN A 1 268 ? 13.31043 48.56130 -46.29513 1.000 54.71000 268 ASN A C 1
ATOM 4194 O O . ASN A 1 268 ? 12.54762 49.23094 -46.99323 1.000 47.29000 268 ASN A O 1
ATOM 4205 N N . LYS A 1 269 ? 12.89466 47.94691 -45.18092 1.000 49.42000 269 LYS A N 1
ATOM 4206 C CA . LYS A 1 269 ? 11.50747 48.08733 -44.74760 1.000 46.48000 269 LYS A CA 1
ATOM 4207 C C . LYS A 1 269 ? 11.19004 49.52020 -44.34583 1.000 49.96000 269 LYS A C 1
ATOM 4208 O O . LYS A 1 269 ? 10.10460 50.02509 -44.64601 1.000 47.88000 269 LYS A O 1
ATOM 4227 N N . LYS A 1 270 ? 12.09317 50.17310 -43.61304 1.000 44.43000 270 LYS A N 1
ATOM 4228 C CA . LYS A 1 270 ? 11.83543 51.55280 -43.20563 1.000 46.69000 270 LYS A CA 1
ATOM 4229 C C . LYS A 1 270 ? 11.69642 52.44533 -44.42654 1.000 54.87000 270 LYS A C 1
ATOM 4230 O O . LYS A 1 270 ? 10.75274 53.23502 -44.53891 1.000 57.46000 270 LYS A O 1
ATOM 4249 N N . LEU A 1 271 ? 12.63204 52.30949 -45.36530 1.000 52.91000 271 LEU A N 1
ATOM 4250 C CA . LEU A 1 271 ? 12.58592 53.08902 -46.59799 1.000 46.75000 271 LEU A CA 1
ATOM 4251 C C . LEU A 1 271 ? 11.30097 52.82670 -47.36495 1.000 58.27000 271 LEU A C 1
ATOM 4252 O O . LEU A 1 271 ? 10.63719 53.76905 -47.81433 1.000 60.97000 271 LEU A O 1
ATOM 4268 N N . ASN A 1 272 ? 10.92918 51.55111 -47.52112 1.000 55.86000 272 ASN A N 1
ATOM 4269 C CA . ASN A 1 272 ? 9.72273 51.22440 -48.27321 1.000 59.84000 272 ASN A CA 1
ATOM 4270 C C . ASN A 1 272 ? 8.48808 51.83285 -47.62640 1.000 63.03000 272 ASN A C 1
ATOM 4271 O O . ASN A 1 272 ? 7.59600 52.34364 -48.31977 1.000 62.15000 272 ASN A O 1
ATOM 4282 N N . GLY A 1 273 ? 8.40617 51.79168 -46.29400 1.000 55.29000 273 GLY A N 1
ATOM 4283 C CA . GLY A 1 273 ? 7.22584 52.32839 -45.65107 1.000 55.17000 273 GLY A CA 1
ATOM 4284 C C . GLY A 1 273 ? 7.12848 53.82965 -45.83467 1.000 66.13000 273 GLY A C 1
ATOM 4285 O O . GLY A 1 273 ? 6.03330 54.37536 -46.00298 1.000 59.18000 273 GLY A O 1
ATOM 4289 N N . TYR A 1 274 ? 8.28001 54.51852 -45.80332 1.000 65.56000 274 TYR A N 1
ATOM 4290 C CA . TYR A 1 274 ? 8.28502 55.95989 -46.03712 1.000 69.77000 274 TYR A CA 1
ATOM 4291 C C . TYR A 1 274 ? 7.75300 56.27886 -47.42964 1.000 76.23000 274 TYR A C 1
ATOM 4292 O O . TYR A 1 274 ? 6.95723 57.20905 -47.60168 1.000 85.10000 274 TYR A O 1
ATOM 4310 N N . ARG A 1 275 ? 8.17405 55.50689 -48.43578 1.000 64.30000 275 ARG A N 1
ATOM 4311 C CA . ARG A 1 275 ? 7.71950 55.76376 -49.79818 1.000 72.44000 275 ARG A CA 1
ATOM 4312 C C . ARG A 1 275 ? 6.22178 55.50778 -49.92987 1.000 81.71000 275 ARG A C 1
ATOM 4313 O O . ARG A 1 275 ? 5.52923 56.21247 -50.67268 1.000 88.25000 275 ARG A O 1
ATOM 4334 N N . ARG A 1 276 ? 5.69589 54.51232 -49.21025 1.000 79.23000 276 ARG A N 1
ATOM 4335 C CA . ARG A 1 276 ? 4.24522 54.33198 -49.16802 1.000 86.88000 276 ARG A CA 1
ATOM 4336 C C . ARG A 1 276 ? 3.54072 55.58109 -48.62589 1.000 90.21000 276 ARG A C 1
ATOM 4337 O O . ARG A 1 276 ? 2.50294 55.99491 -49.15535 1.000 92.64000 276 ARG A O 1
ATOM 4341 N N . GLN A 1 277 ? 4.07357 56.18639 -47.56077 1.000 92.42000 277 GLN A N 1
ATOM 4342 C CA . GLN A 1 277 ? 3.54334 57.45198 -47.05209 1.000 94.90000 277 GLN A CA 1
ATOM 4343 C C . GLN A 1 277 ? 3.68455 58.56219 -48.09553 1.000 104.65000 277 GLN A C 1
ATOM 4344 O O . GLN A 1 277 ? 2.68547 59.00113 -48.67636 1.000 106.52000 277 GLN A O 1
ATOM 4348 N N . LYS A 1 278 ? 4.91453 59.02542 -48.33459 1.000 107.86000 278 LYS A N 1
ATOM 4349 C CA . LYS A 1 278 ? 5.19946 59.97325 -49.40746 1.000 98.46000 278 LYS A CA 1
ATOM 4350 C C . LYS A 1 278 ? 5.01538 59.30009 -50.76304 1.000 89.56000 278 LYS A C 1
ATOM 4351 O O . LYS A 1 278 ? 3.94355 58.77109 -51.06252 1.000 88.53000 278 LYS A O 1
ATOM 4355 N N . LYS B 1 3 ? 23.37214 13.04763 -3.37620 1.000 91.23000 3 LYS B N 1
ATOM 4356 C CA . LYS B 1 3 ? 22.14165 13.78771 -3.63930 1.000 102.72000 3 LYS B CA 1
ATOM 4357 C C . LYS B 1 3 ? 22.25214 15.29776 -3.29855 1.000 98.09000 3 LYS B C 1
ATOM 4358 O O . LYS B 1 3 ? 21.97343 16.12053 -4.15208 1.000 86.44000 3 LYS B O 1
ATOM 4376 N N . PRO B 1 4 ? 22.67218 15.64752 -2.07462 1.000 91.29000 4 PRO B N 1
ATOM 4377 C CA . PRO B 1 4 ? 22.59668 17.05449 -1.64087 1.000 70.99000 4 PRO B CA 1
ATOM 4378 C C . PRO B 1 4 ? 23.83195 17.76351 -2.14496 1.000 56.84000 4 PRO B C 1
ATOM 4379 O O . PRO B 1 4 ? 24.93060 17.20898 -2.05389 1.000 52.65000 4 PRO B O 1
ATOM 4390 N N . ASP B 1 5 ? 23.65485 18.96304 -2.70957 1.000 55.58000 5 ASP B N 1
ATOM 4391 C CA . ASP B 1 5 ? 24.79798 19.65952 -3.28888 1.000 57.30000 5 ASP B CA 1
ATOM 4392 C C . ASP B 1 5 ? 25.61024 20.32714 -2.17862 1.000 63.02000 5 ASP B C 1
ATOM 4393 O O . ASP B 1 5 ? 25.12903 20.51445 -1.05236 1.000 53.35000 5 ASP B O 1
ATOM 4402 N N . ILE B 1 6 ? 26.87251 20.64541 -2.49553 1.000 58.24000 6 ILE B N 1
ATOM 4403 C CA . ILE B 1 6 ? 27.80458 21.07306 -1.45327 1.000 49.20000 6 ILE B CA 1
ATOM 4404 C C . ILE B 1 6 ? 27.38089 22.38397 -0.80652 1.000 54.53000 6 ILE B C 1
ATOM 4405 O O . ILE B 1 6 ? 27.72144 22.65553 0.36081 1.000 41.73000 6 ILE B O 1
ATOM 4421 N N . ALA B 1 7 ? 26.70476 23.25295 -1.55356 1.000 43.15000 7 ALA B N 1
ATOM 4422 C CA . ALA B 1 7 ? 26.15950 24.46157 -0.93462 1.000 50.13000 7 ALA B CA 1
ATOM 4423 C C . ALA B 1 7 ? 25.14881 24.12054 0.15558 1.000 56.10000 7 ALA B C 1
ATOM 4424 O O . ALA B 1 7 ? 25.13677 24.73645 1.22688 1.000 51.68000 7 ALA B O 1
ATOM 4431 N N . THR B 1 8 ? 24.28999 23.14258 -0.09460 1.000 50.59000 8 THR B N 1
ATOM 4432 C CA . THR B 1 8 ? 23.33113 22.72236 0.92616 1.000 52.72000 8 THR B CA 1
ATOM 4433 C C . THR B 1 8 ? 24.04619 22.19305 2.16955 1.000 46.34000 8 THR B C 1
ATOM 4434 O O . THR B 1 8 ? 23.59445 22.41907 3.30331 1.000 49.44000 8 THR B O 1
ATOM 4445 N N . VAL B 1 9 ? 25.14795 21.46568 1.96491 1.000 43.15000 9 VAL B N 1
ATOM 4446 C CA . VAL B 1 9 ? 25.91798 20.90176 3.07221 1.000 49.58000 9 VAL B CA 1
ATOM 4447 C C . VAL B 1 9 ? 26.50519 22.01580 3.92522 1.000 45.11000 9 VAL B C 1
ATOM 4448 O O . VAL B 1 9 ? 26.41131 22.00233 5.15884 1.000 47.08000 9 VAL B O 1
ATOM 4461 N N . ILE B 1 10 ? 27.09062 23.02106 3.27326 1.000 44.60000 10 ILE B N 1
ATOM 4462 C CA . ILE B 1 10 ? 27.67227 24.14537 4.00126 1.000 42.53000 10 ILE B CA 1
ATOM 4463 C C . ILE B 1 10 ? 26.60099 24.88518 4.77272 1.000 49.83000 10 ILE B C 1
ATOM 4464 O O . ILE B 1 10 ? 26.77697 25.21960 5.94894 1.000 41.93000 10 ILE B O 1
ATOM 4480 N N . ASP B 1 11 ? 25.49373 25.19887 4.10942 1.000 38.55000 11 ASP B N 1
ATOM 4481 C CA . ASP B 1 11 ? 24.40764 25.88459 4.77217 1.000 40.05000 11 ASP B CA 1
ATOM 4482 C C . ASP B 1 11 ? 23.97048 25.14660 6.03069 1.000 48.83000 11 ASP B C 1
ATOM 4483 O O . ASP B 1 11 ? 23.57776 25.78732 7.01513 1.000 40.00000 11 ASP B O 1
ATOM 4492 N N . SER B 1 12 ? 23.95916 23.79583 5.98783 1.000 41.25000 12 SER B N 1
ATOM 4493 C CA . SER B 1 12 ? 23.39814 23.02883 7.09875 1.000 44.76000 12 SER B CA 1
ATOM 4494 C C . SER B 1 12 ? 24.32017 22.99229 8.30674 1.000 44.03000 12 SER B C 1
ATOM 4495 O O . SER B 1 12 ? 23.87777 22.62859 9.39200 1.000 42.55000 12 SER B O 1
ATOM 4503 N N . HIS B 1 13 ? 25.59428 23.25901 8.12488 1.000 41.09000 13 HIS B N 1
ATOM 4504 C CA . HIS B 1 13 ? 26.53508 23.33814 9.23120 1.000 41.56000 13 HIS B CA 1
ATOM 4505 C C . HIS B 1 13 ? 26.90506 24.77144 9.58722 1.000 41.49000 13 HIS B C 1
ATOM 4506 O O . HIS B 1 13 ? 27.63917 24.98517 10.55920 1.000 40.60000 13 HIS B O 1
ATOM 4520 N N . PHE B 1 14 ? 26.44720 25.75506 8.79790 1.000 38.91000 14 PHE B N 1
ATOM 4521 C CA . PHE B 1 14 ? 26.79849 27.15128 9.05079 1.000 40.50000 14 PHE B CA 1
ATOM 4522 C C . PHE B 1 14 ? 26.56482 27.57006 10.49362 1.000 40.13000 14 PHE B C 1
ATOM 4523 O O . PHE B 1 14 ? 27.40056 28.27995 11.06447 1.000 42.84000 14 PHE B O 1
ATOM 4540 N N . GLU B 1 15 ? 25.42030 27.19807 11.09177 1.000 41.42000 15 GLU B N 1
ATOM 4541 C CA A GLU B 1 15 ? 25.08530 27.66091 12.43265 0.700 42.63000 15 GLU B CA 1
ATOM 4542 C CA B GLU B 1 15 ? 25.09638 27.67659 12.43348 0.300 42.96000 15 GLU B CA 1
ATOM 4543 C C . GLU B 1 15 ? 25.87864 26.95748 13.53258 1.000 44.40000 15 GLU B C 1
ATOM 4544 O O . GLU B 1 15 ? 25.74368 27.32352 14.70013 1.000 42.67000 15 GLU B O 1
ATOM 4566 N N . GLU B 1 16 ? 26.65552 25.93801 13.20155 1.000 36.86000 16 GLU B N 1
ATOM 4567 C CA . GLU B 1 16 ? 27.54945 25.25936 14.13878 1.000 34.90000 16 GLU B CA 1
ATOM 4568 C C . GLU B 1 16 ? 28.94020 25.85230 14.08193 1.000 45.91000 16 GLU B C 1
ATOM 4569 O O . GLU B 1 16 ? 29.82654 25.45682 14.84689 1.000 37.91000 16 GLU B O 1
ATOM 4581 N N . MET B 1 17 ? 29.16917 26.77696 13.16023 1.000 35.82000 17 MET B N 1
ATOM 4582 C CA . MET B 1 17 ? 30.52792 27.17637 12.82843 1.000 39.12000 17 MET B CA 1
ATOM 4583 C C . MET B 1 17 ? 30.97498 28.35998 13.67596 1.000 36.68000 17 MET B C 1
ATOM 4584 O O . MET B 1 17 ? 30.16519 29.16489 14.12591 1.000 37.39000 17 MET B O 1
ATOM 4598 N N . THR B 1 18 ? 32.28494 28.47075 13.85589 1.000 36.02000 18 THR B N 1
ATOM 4599 C CA . THR B 1 18 ? 32.83139 29.61098 14.57725 1.000 39.09000 18 THR B CA 1
ATOM 4600 C C . THR B 1 18 ? 32.71840 30.87124 13.71993 1.000 44.46000 18 THR B C 1
ATOM 4601 O O . THR B 1 18 ? 32.49964 30.81548 12.50913 1.000 38.15000 18 THR B O 1
ATOM 4612 N N . ASP B 1 19 ? 32.97219 32.02475 14.33298 1.000 41.63000 19 ASP B N 1
ATOM 4613 C CA . ASP B 1 19 ? 32.90846 33.27072 13.56050 1.000 38.58000 19 ASP B CA 1
ATOM 4614 C C . ASP B 1 19 ? 33.85096 33.22587 12.36786 1.000 43.59000 19 ASP B C 1
ATOM 4615 O O . ASP B 1 19 ? 33.47744 33.60356 11.25278 1.000 46.77000 19 ASP B O 1
ATOM 4624 N N . LEU B 1 20 ? 35.07794 32.74171 12.56645 1.000 37.96000 20 LEU B N 1
ATOM 4625 C CA . LEU B 1 20 ? 36.00965 32.65984 11.43716 1.000 35.30000 20 LEU B CA 1
ATOM 4626 C C . LEU B 1 20 ? 35.55882 31.62707 10.39871 1.000 41.11000 20 LEU B C 1
ATOM 4627 O O . LEU B 1 20 ? 35.67186 31.85725 9.18615 1.000 38.87000 20 LEU B O 1
ATOM 4643 N N . GLU B 1 21 ? 35.07793 30.46437 10.85054 1.000 40.46000 21 GLU B N 1
ATOM 4644 C CA . GLU B 1 21 ? 34.56122 29.45637 9.91458 1.000 36.94000 21 GLU B CA 1
ATOM 4645 C C . GLU B 1 21 ? 33.39657 30.01733 9.09900 1.000 38.47000 21 GLU B C 1
ATOM 4646 O O . GLU B 1 21 ? 33.24878 29.70535 7.90365 1.000 40.61000 21 GLU B O 1
ATOM 4658 N N . GLN B 1 22 ? 32.54936 30.83119 9.72256 1.000 41.35000 22 GLN B N 1
ATOM 4659 C CA . GLN B 1 22 ? 31.41925 31.41005 8.99886 1.000 42.25000 22 GLN B CA 1
ATOM 4660 C C . GLN B 1 22 ? 31.88782 32.36694 7.91405 1.000 41.63000 22 GLN B C 1
ATOM 4661 O O . GLN B 1 22 ? 31.27834 32.44284 6.84087 1.000 37.89000 22 GLN B O 1
ATOM 4675 N N . GLU B 1 23 ? 33.01570 33.03944 8.12941 1.000 41.73000 23 GLU B N 1
ATOM 4676 C CA . GLU B 1 23 ? 33.56261 33.91159 7.08165 1.000 50.58000 23 GLU B CA 1
ATOM 4677 C C . GLU B 1 23 ? 34.10840 33.07409 5.93475 1.000 49.52000 23 GLU B C 1
ATOM 4678 O O . GLU B 1 23 ? 33.99961 33.43992 4.75187 1.000 44.34000 23 GLU B O 1
ATOM 4690 N N . ILE B 1 24 ? 34.70321 31.93379 6.26306 1.000 40.09000 24 ILE B N 1
ATOM 4691 C CA . ILE B 1 24 ? 35.18370 31.03219 5.23078 1.000 43.01000 24 ILE B CA 1
ATOM 4692 C C . ILE B 1 24 ? 34.01430 30.47719 4.44128 1.000 46.10000 24 ILE B C 1
ATOM 4693 O O . ILE B 1 24 ? 34.07604 30.37868 3.19407 1.000 46.19000 24 ILE B O 1
ATOM 4709 N N . ALA B 1 25 ? 32.92010 30.13633 5.14052 1.000 39.68000 25 ALA B N 1
ATOM 4710 C CA . ALA B 1 25 ? 31.77480 29.57278 4.43182 1.000 46.09000 25 ALA B CA 1
ATOM 4711 C C . ALA B 1 25 ? 31.19605 30.58577 3.46272 1.000 44.57000 25 ALA B C 1
ATOM 4712 O O . ALA B 1 25 ? 30.86837 30.25498 2.30634 1.000 38.62000 25 ALA B O 1
ATOM 4719 N N . ARG B 1 26 ? 30.99629 31.81181 3.96603 1.000 38.11000 26 ARG B N 1
ATOM 4720 C CA A ARG B 1 26 ? 30.45270 32.87971 3.13834 0.600 47.75000 26 ARG B CA 1
ATOM 4721 C CA B ARG B 1 26 ? 30.46168 32.88593 3.13950 0.400 47.65000 26 ARG B CA 1
ATOM 4722 C C . ARG B 1 26 ? 31.21252 32.96351 1.82441 1.000 46.74000 26 ARG B C 1
ATOM 4723 O O . ARG B 1 26 ? 30.60466 33.14528 0.76506 1.000 48.10000 26 ARG B O 1
ATOM 4762 N N . TYR B 1 27 ? 32.54356 32.79531 1.86827 1.000 40.30000 27 TYR B N 1
ATOM 4763 C CA . TYR B 1 27 ? 33.34105 32.87532 0.64347 1.000 41.17000 27 TYR B CA 1
ATOM 4764 C C . TYR B 1 27 ? 33.02533 31.73294 -0.30931 1.000 47.54000 27 TYR B C 1
ATOM 4765 O O . TYR B 1 27 ? 32.93562 31.91964 -1.53238 1.000 41.80000 27 TYR B O 1
ATOM 4783 N N . PHE B 1 28 ? 32.94215 30.52954 0.20250 1.000 43.85000 28 PHE B N 1
ATOM 4784 C CA . PHE B 1 28 ? 32.67496 29.39629 -0.66823 1.000 42.90000 28 PHE B CA 1
ATOM 4785 C C . PHE B 1 28 ? 31.22723 29.32263 -1.11348 1.000 40.69000 28 PHE B C 1
ATOM 4786 O O . PHE B 1 28 ? 30.93377 28.60195 -2.06957 1.000 44.75000 28 PHE B O 1
ATOM 4803 N N . LEU B 1 29 ? 30.32590 30.04516 -0.45924 1.000 37.66000 29 LEU B N 1
ATOM 4804 C CA . LEU B 1 29 ? 28.93809 30.05974 -0.87548 1.000 41.53000 29 LEU B CA 1
ATOM 4805 C C . LEU B 1 29 ? 28.67555 31.06505 -2.00261 1.000 55.01000 29 LEU B C 1
ATOM 4806 O O . LEU B 1 29 ? 27.54338 31.13542 -2.49612 1.000 54.83000 29 LEU B O 1
ATOM 4822 N N . GLN B 1 30 ? 29.67381 31.85440 -2.39439 1.000 50.61000 30 GLN B N 1
ATOM 4823 C CA . GLN B 1 30 ? 29.48634 32.86936 -3.42652 1.000 49.28000 30 GLN B CA 1
ATOM 4824 C C . GLN B 1 30 ? 29.61302 32.24511 -4.80659 1.000 46.66000 30 GLN B C 1
ATOM 4825 O O . GLN B 1 30 ? 30.47978 31.39737 -5.04541 1.000 48.09000 30 GLN B O 1
ATOM 4839 N N . ALA B 1 31 ? 28.77294 32.71866 -5.74139 1.000 57.75000 31 ALA B N 1
ATOM 4840 C CA . ALA B 1 31 ? 28.77903 32.19180 -7.11430 1.000 56.20000 31 ALA B CA 1
ATOM 4841 C C . ALA B 1 31 ? 30.13623 32.34464 -7.80547 1.000 42.26000 31 ALA B C 1
ATOM 4842 O O . ALA B 1 31 ? 30.60085 31.41493 -8.48086 1.000 48.00000 31 ALA B O 1
ATOM 4849 N N . GLU B 1 32 ? 30.78972 33.50321 -7.65302 1.000 55.39000 32 GLU B N 1
ATOM 4850 C CA . GLU B 1 32 ? 32.07157 33.75137 -8.31329 1.000 57.23000 32 GLU B CA 1
ATOM 4851 C C . GLU B 1 32 ? 33.20677 32.86938 -7.80460 1.000 52.61000 32 GLU B C 1
ATOM 4852 O O . GLU B 1 32 ? 34.24050 32.76517 -8.46877 1.000 46.23000 32 GLU B O 1
ATOM 4864 N N . THR B 1 33 ? 33.08856 32.25227 -6.62418 1.000 51.67000 33 THR B N 1
ATOM 4865 C CA . THR B 1 33 ? 34.29273 31.68799 -6.02923 1.000 42.46000 33 THR B CA 1
ATOM 4866 C C . THR B 1 33 ? 34.83528 30.51665 -6.81926 1.000 44.72000 33 THR B C 1
ATOM 4867 O O . THR B 1 33 ? 36.05951 30.32490 -6.88272 1.000 42.57000 33 THR B O 1
ATOM 4878 N N . ILE B 1 34 ? 33.96689 29.75183 -7.48479 1.000 49.05000 34 ILE B N 1
ATOM 4879 C CA . ILE B 1 34 ? 34.45759 28.65557 -8.30904 1.000 55.28000 34 ILE B CA 1
ATOM 4880 C C . ILE B 1 34 ? 35.41917 29.13298 -9.39349 1.000 54.00000 34 ILE B C 1
ATOM 4881 O O . ILE B 1 34 ? 36.20821 28.3311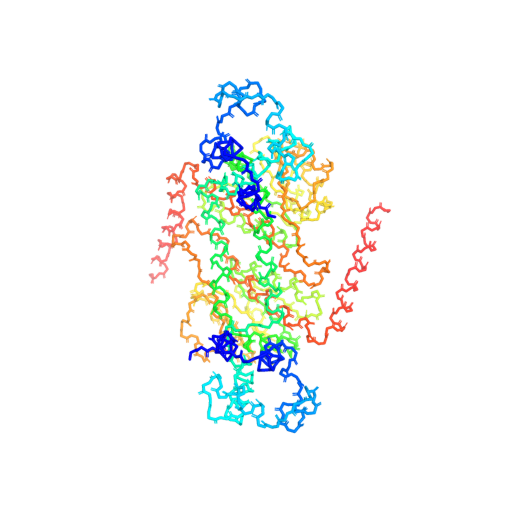4 -9.90066 1.000 50.45000 34 ILE B O 1
ATOM 4897 N N . GLN B 1 35 ? 35.42971 30.43433 -9.71224 1.000 50.67000 35 GLN B N 1
ATOM 4898 C CA . GLN B 1 35 ? 36.36499 30.96060 -10.70331 1.000 54.42000 35 GLN B CA 1
ATOM 4899 C C . GLN B 1 35 ? 37.75332 31.25507 -10.13490 1.000 64.87000 35 GLN B C 1
ATOM 4900 O O . GLN B 1 35 ? 38.68012 31.50193 -10.91286 1.000 53.57000 35 GLN B O 1
ATOM 4914 N N . ASP B 1 36 ? 37.93064 31.27343 -8.81556 1.000 49.77000 36 ASP B N 1
ATOM 4915 C CA . ASP B 1 36 ? 39.25269 31.56455 -8.27605 1.000 53.45000 36 ASP B CA 1
ATOM 4916 C C . ASP B 1 36 ? 40.12970 30.31603 -8.26546 1.000 52.49000 36 ASP B C 1
ATOM 4917 O O . ASP B 1 36 ? 39.64655 29.18736 -8.37155 1.000 43.13000 36 ASP B O 1
ATOM 4926 N N . ASP B 1 37 ? 41.43229 30.53051 -8.04993 1.000 51.76000 37 ASP B N 1
ATOM 4927 C CA . ASP B 1 37 ? 42.34001 29.44359 -7.66539 1.000 57.34000 37 ASP B CA 1
ATOM 4928 C C . ASP B 1 37 ? 41.99133 29.01513 -6.23993 1.000 55.58000 37 ASP B C 1
ATOM 4929 O O . ASP B 1 37 ? 42.22750 29.77041 -5.28882 1.000 53.00000 37 ASP B O 1
ATOM 4938 N N . LEU B 1 38 ? 41.43078 27.81169 -6.08754 1.000 51.71000 38 LEU B N 1
ATOM 4939 C CA . LEU B 1 38 ? 40.89956 27.36554 -4.80035 1.000 59.36000 38 LEU B CA 1
ATOM 4940 C C . LEU B 1 38 ? 41.84457 26.41147 -4.07718 1.000 62.46000 38 LEU B C 1
ATOM 4941 O O . LEU B 1 38 ? 41.40477 25.61967 -3.23528 1.000 52.05000 38 LEU B O 1
ATOM 4957 N N . SER B 1 39 ? 43.12970 26.46474 -4.39170 1.000 57.88000 39 SER B N 1
ATOM 4958 C CA . SER B 1 39 ? 44.10351 25.69447 -3.65025 1.000 62.80000 39 SER B CA 1
ATOM 4959 C C . SER B 1 39 ? 44.26308 26.29013 -2.26015 1.000 51.78000 39 SER B C 1
ATOM 4960 O O . SER B 1 39 ? 44.14622 27.50512 -2.06271 1.000 51.84000 39 SER B O 1
ATOM 4968 N N . SER B 1 40 ? 44.54328 25.42370 -1.29101 1.000 59.99000 40 SER B N 1
ATOM 4969 C CA . SER B 1 40 ? 44.68014 25.90958 0.08532 1.000 59.76000 40 SER B CA 1
ATOM 4970 C C . SER B 1 40 ? 45.66950 27.07449 0.16865 1.000 58.16000 40 SER B C 1
ATOM 4971 O O . SER B 1 40 ? 45.41022 28.06769 0.86836 1.000 54.82000 40 SER B O 1
ATOM 4979 N N . GLN B 1 41 ? 46.79441 26.99007 -0.55784 1.000 62.41000 41 GLN B N 1
ATOM 4980 C CA . GLN B 1 41 ? 47.77114 28.08413 -0.54287 1.000 64.42000 41 GLN B CA 1
ATOM 4981 C C . GLN B 1 41 ? 47.13729 29.41224 -0.94648 1.000 61.10000 41 GLN B C 1
ATOM 4982 O O . GLN B 1 41 ? 47.34587 30.44288 -0.29303 1.000 62.72000 41 GLN B O 1
ATOM 4996 N N . GLN B 1 42 ? 46.36367 29.41719 -2.03477 1.000 60.50000 42 GLN B N 1
ATOM 4997 C CA . GLN B 1 42 ? 45.79564 30.67795 -2.49560 1.000 63.37000 42 GLN B CA 1
ATOM 4998 C C . GLN B 1 42 ? 44.64164 31.11159 -1.59861 1.000 54.09000 42 GLN B C 1
ATOM 4999 O O . GLN B 1 42 ? 44.45688 32.30877 -1.35193 1.000 56.03000 42 GLN B O 1
ATOM 5013 N N . VAL B 1 43 ? 43.87168 30.15140 -1.07459 1.000 56.61000 43 VAL B N 1
ATOM 5014 C CA . VAL B 1 43 ? 42.71763 30.51399 -0.26092 1.000 52.39000 43 VAL B CA 1
ATOM 5015 C C . VAL B 1 43 ? 43.17569 31.12452 1.05222 1.000 48.92000 43 VAL B C 1
ATOM 5016 O O . VAL B 1 43 ? 42.62569 32.13529 1.51259 1.000 50.79000 43 VAL B O 1
ATOM 5029 N N . THR B 1 44 ? 44.19020 30.52614 1.66829 1.000 45.76000 44 THR B N 1
ATOM 5030 C CA . THR B 1 44 ? 44.67288 31.06299 2.94130 1.000 59.23000 44 THR B CA 1
ATOM 5031 C C . THR B 1 44 ? 45.12416 32.50494 2.77286 1.000 58.65000 44 THR B C 1
ATOM 5032 O O . THR B 1 44 ? 44.74095 33.38811 3.55208 1.000 59.68000 44 THR B O 1
ATOM 5043 N N . GLN B 1 45 ? 45.90645 32.77074 1.71853 1.000 64.55000 45 GLN B N 1
ATOM 5044 C CA . GLN B 1 45 ? 46.39102 34.12698 1.48301 1.000 60.33000 45 GLN B CA 1
ATOM 5045 C C . GLN B 1 45 ? 45.23589 35.07204 1.19428 1.000 64.50000 45 GLN B C 1
ATOM 5046 O O . GLN B 1 45 ? 45.24389 36.23621 1.61723 1.000 56.92000 45 GLN B O 1
ATOM 5060 N N . LYS B 1 46 ? 44.22313 34.58449 0.48437 1.000 64.48000 46 LYS B N 1
ATOM 5061 C CA . LYS B 1 46 ? 43.12271 35.44812 0.08322 1.000 64.14000 46 LYS B CA 1
ATOM 5062 C C . LYS B 1 46 ? 42.31722 35.88509 1.29042 1.000 65.42000 46 LYS B C 1
ATOM 5063 O O . LYS B 1 46 ? 42.00799 37.07531 1.46102 1.000 61.80000 46 LYS B O 1
ATOM 5082 N N . LEU B 1 47 ? 41.97723 34.93450 2.14601 1.000 60.63000 47 LEU B N 1
ATOM 5083 C CA . LEU B 1 47 ? 41.16399 35.22365 3.31452 1.000 57.79000 47 LEU B CA 1
ATOM 5084 C C . LEU B 1 47 ? 41.98385 35.58274 4.55061 1.000 61.71000 47 LEU B C 1
ATOM 5085 O O . LEU B 1 47 ? 41.39597 35.93236 5.57637 1.000 53.01000 47 LEU B O 1
ATOM 5101 N N . HIS B 1 48 ? 43.31068 35.49237 4.49509 1.000 60.08000 48 HIS B N 1
ATOM 5102 C CA . HIS B 1 48 ? 44.15638 35.84139 5.63493 1.000 63.12000 48 HIS B CA 1
ATOM 5103 C C . HIS B 1 48 ? 43.84278 34.93169 6.81638 1.000 58.25000 48 HIS B C 1
ATOM 5104 O O . HIS B 1 48 ? 43.52234 35.37182 7.93328 1.000 56.39000 48 HIS B O 1
ATOM 5118 N N . ILE B 1 49 ? 43.93502 33.63806 6.53989 1.000 57.26000 49 ILE B N 1
ATOM 5119 C CA . ILE B 1 49 ? 43.70417 32.60180 7.53476 1.000 51.93000 49 ILE B CA 1
ATOM 5120 C C . ILE B 1 49 ? 44.83805 31.60257 7.42901 1.000 54.17000 49 ILE B C 1
ATOM 5121 O O . ILE B 1 49 ? 45.65216 31.64762 6.50667 1.000 61.57000 49 ILE B O 1
ATOM 5137 N N . SER B 1 50 ? 44.85388 30.66093 8.35556 1.000 49.86000 50 SER B N 1
ATOM 5138 C CA . SER B 1 50 ? 45.82208 29.58055 8.33410 1.000 47.98000 50 SER B CA 1
ATOM 5139 C C . SER B 1 50 ? 45.23794 28.34697 7.66980 1.000 48.55000 50 SER B C 1
ATOM 5140 O O . SER B 1 50 ? 44.02034 28.17636 7.58937 1.000 51.00000 50 SER B O 1
ATOM 5148 N N . GLN B 1 51 ? 46.13411 27.42871 7.31205 1.000 47.06000 51 GLN B N 1
ATOM 5149 C CA . GLN B 1 51 ? 45.71890 26.14058 6.77705 1.000 52.90000 51 GLN B CA 1
ATOM 5150 C C . GLN B 1 51 ? 44.80753 25.43442 7.74996 1.000 54.22000 51 GLN B C 1
ATOM 5151 O O . GLN B 1 51 ? 43.74792 24.91820 7.38602 1.000 48.35000 51 GLN B O 1
ATOM 5165 N N . ALA B 1 52 ? 45.23253 25.38330 9.00622 1.000 54.35000 52 ALA B N 1
ATOM 5166 C CA . ALA B 1 52 ? 44.45969 24.66862 10.00810 1.000 46.43000 52 ALA B CA 1
ATOM 5167 C C . ALA B 1 52 ? 43.02935 25.17828 10.05675 1.000 40.56000 52 ALA B C 1
ATOM 5168 O O . ALA B 1 52 ? 42.08802 24.37912 10.12832 1.000 46.08000 52 ALA B O 1
ATOM 5175 N N . ALA B 1 53 ? 42.84934 26.50721 10.03105 1.000 44.03000 53 ALA B N 1
ATOM 5176 C CA . ALA B 1 53 ? 41.50605 27.08434 10.07132 1.000 41.71000 53 ALA B CA 1
ATOM 5177 C C . ALA B 1 53 ? 40.67848 26.59436 8.88705 1.000 45.21000 53 ALA B C 1
ATOM 5178 O O . ALA B 1 53 ? 39.51189 26.21604 9.03046 1.000 40.68000 53 ALA B O 1
ATOM 5185 N N . LEU B 1 54 ? 41.28700 26.55507 7.71530 1.000 46.25000 54 LEU B N 1
ATOM 5186 C CA . LEU B 1 54 ? 40.59569 26.00413 6.55613 1.000 41.97000 54 LEU B CA 1
ATOM 5187 C C . LEU B 1 54 ? 40.21572 24.54358 6.76290 1.000 42.58000 54 LEU B C 1
ATOM 5188 O O . LEU B 1 54 ? 39.10213 24.12107 6.39943 1.000 43.87000 54 LEU B O 1
ATOM 5204 N N . THR B 1 55 ? 41.16632 23.73539 7.26555 1.000 40.22000 55 THR B N 1
ATOM 5205 C CA . THR B 1 55 ? 40.86685 22.34666 7.59283 1.000 41.58000 55 THR B CA 1
ATOM 5206 C C . THR B 1 55 ? 39.72899 22.23379 8.60048 1.000 38.51000 55 THR B C 1
ATOM 5207 O O . THR B 1 55 ? 38.87469 21.33433 8.49687 1.000 41.70000 55 THR B O 1
ATOM 5218 N N . ARG B 1 56 ? 39.71205 23.11105 9.60083 1.000 42.01000 56 ARG B N 1
ATOM 5219 C CA . ARG B 1 56 ? 38.66058 23.04403 10.61378 1.000 41.97000 56 ARG B CA 1
ATOM 5220 C C . ARG B 1 56 ? 37.29631 23.38727 10.03878 1.000 36.09000 56 ARG B C 1
ATOM 5221 O O . ARG B 1 56 ? 36.28870 22.72253 10.34814 1.000 35.20000 56 ARG B O 1
ATOM 5242 N N . PHE B 1 57 ? 37.24931 24.39831 9.15437 1.000 39.88000 57 PHE B N 1
ATOM 5243 C CA . PHE B 1 57 ? 36.02401 24.69513 8.41496 1.000 40.98000 57 PHE B CA 1
ATOM 5244 C C . PHE B 1 57 ? 35.52046 23.45358 7.64814 1.000 35.04000 57 PHE B C 1
ATOM 5245 O O . PHE B 1 57 ? 34.34399 23.07930 7.74166 1.000 35.04000 57 PHE B O 1
ATOM 5262 N N . ALA B 1 58 ? 36.39942 22.81969 6.87183 1.000 38.35000 58 ALA B N 1
ATOM 5263 C CA . ALA B 1 58 ? 36.01289 21.64544 6.07990 1.000 43.44000 58 ALA B CA 1
ATOM 5264 C C . ALA B 1 58 ? 35.50815 20.50484 6.95983 1.000 44.51000 58 ALA B C 1
ATOM 5265 O O . ALA B 1 58 ? 34.56014 19.79253 6.60018 1.000 36.03000 58 ALA B O 1
ATOM 5272 N N . LYS B 1 59 ? 36.10380 20.32788 8.13965 1.000 45.55000 59 LYS B N 1
ATOM 5273 C CA . LYS B 1 59 ? 35.61628 19.27748 9.03171 1.000 40.31000 59 LYS B CA 1
ATOM 5274 C C . LYS B 1 59 ? 34.28183 19.64055 9.65752 1.000 39.53000 59 LYS B C 1
ATOM 5275 O O . LYS B 1 59 ? 33.46762 18.75495 9.92710 1.000 42.12000 59 LYS B O 1
ATOM 5294 N N . LYS B 1 60 ? 34.03114 20.92404 9.92682 1.000 34.46000 60 LYS B N 1
ATOM 5295 C CA . LYS B 1 60 ? 32.68642 21.29279 10.34999 1.000 33.68000 60 LYS B CA 1
ATOM 5296 C C . LYS B 1 60 ? 31.64858 20.86743 9.30374 1.000 45.24000 60 LYS B C 1
ATOM 5297 O O . LYS B 1 60 ? 30.50247 20.53619 9.64171 1.000 41.67000 60 LYS B O 1
ATOM 5316 N N . CYS B 1 61 ? 32.01638 20.92914 8.03020 1.000 41.65000 61 CYS B N 1
ATOM 5317 C CA . CYS B 1 61 ? 31.12522 20.49587 6.95676 1.000 45.98000 61 CYS B CA 1
ATOM 5318 C C . CYS B 1 61 ? 31.07371 18.99067 6.77723 1.000 53.52000 61 CYS B C 1
ATOM 5319 O O . CYS B 1 61 ? 30.42913 18.52011 5.82332 1.000 49.55000 61 CYS B O 1
ATOM 5327 N N . GLY B 1 62 ? 31.77296 18.22647 7.61211 1.000 43.76000 62 GLY B N 1
ATOM 5328 C CA . GLY B 1 62 ? 31.66123 16.77996 7.56992 1.000 49.72000 62 GLY B CA 1
ATOM 5329 C C . GLY B 1 62 ? 32.66627 16.07250 6.69314 1.000 57.17000 62 GLY B C 1
ATOM 5330 O O . GLY B 1 62 ? 32.54986 14.85887 6.51083 1.000 61.14000 62 GLY B O 1
ATOM 5334 N N . PHE B 1 63 ? 33.66190 16.77787 6.17459 1.000 45.26000 63 PHE B N 1
ATOM 5335 C CA . PHE B 1 63 ? 34.74834 16.18095 5.40803 1.000 45.54000 63 PHE B CA 1
ATOM 5336 C C . PHE B 1 63 ? 35.93426 15.86793 6.31162 1.000 54.44000 63 PHE B C 1
ATOM 5337 O O . PHE B 1 63 ? 36.08317 16.43415 7.39212 1.000 53.91000 63 PHE B O 1
ATOM 5354 N N . THR B 1 64 ? 36.79040 14.95587 5.83924 1.000 52.86000 64 THR B N 1
ATOM 5355 C CA . THR B 1 64 ? 38.01247 14.62269 6.56999 1.000 53.26000 64 THR B CA 1
ATOM 5356 C C . THR B 1 64 ? 38.98629 15.79238 6.62155 1.000 58.55000 64 THR B C 1
ATOM 5357 O O . THR B 1 64 ? 39.80981 15.87537 7.54441 1.000 49.36000 64 THR B O 1
ATOM 5368 N N . GLY B 1 65 ? 38.95052 16.65642 5.61556 1.000 53.05000 65 GLY B N 1
ATOM 5369 C CA . GLY B 1 65 ? 39.81334 17.81857 5.57135 1.000 45.59000 65 GLY B CA 1
ATOM 5370 C C . GLY B 1 65 ? 39.47374 18.65418 4.35644 1.000 57.00000 65 GLY B C 1
ATOM 5371 O O . GLY B 1 65 ? 38.46340 18.42228 3.68177 1.000 50.13000 65 GLY B O 1
ATOM 5375 N N . TYR B 1 66 ? 40.33714 19.63385 4.08624 1.000 45.15000 66 TYR B N 1
ATOM 5376 C CA . TYR B 1 66 ? 40.04496 20.58956 3.02967 1.000 54.44000 66 TYR B CA 1
ATOM 5377 C C . TYR B 1 66 ? 40.14331 19.92861 1.66580 1.000 54.37000 66 TYR B C 1
ATOM 5378 O O . TYR B 1 66 ? 39.35291 20.23121 0.76623 1.000 49.77000 66 TYR B O 1
ATOM 5396 N N . ARG B 1 67 ? 41.14757 19.06743 1.49134 1.000 56.55000 67 ARG B N 1
ATOM 5397 C CA . ARG B 1 67 ? 41.36278 18.40280 0.20949 1.000 60.57000 67 ARG B CA 1
ATOM 5398 C C . ARG B 1 67 ? 40.12491 17.63365 -0.22323 1.000 59.98000 67 ARG B C 1
ATOM 5399 O O . ARG B 1 67 ? 39.68614 17.74115 -1.37390 1.000 57.71000 67 ARG B O 1
ATOM 5420 N N . GLU B 1 68 ? 39.54711 16.84245 0.67658 1.000 52.04000 68 GLU B N 1
ATOM 5421 C CA . GLU B 1 68 ? 38.27959 16.20116 0.36109 1.000 54.66000 68 GLU B CA 1
ATOM 5422 C C . GLU B 1 68 ? 37.20276 17.24415 0.04197 1.000 64.00000 68 GLU B C 1
ATOM 5423 O O . GLU B 1 68 ? 36.48313 17.11070 -0.96171 1.000 53.16000 68 GLU B O 1
ATOM 5435 N N . PHE B 1 69 ? 37.07936 18.29336 0.88025 1.000 42.32000 69 PHE B N 1
ATOM 5436 C CA . PHE B 1 69 ? 36.06857 19.32909 0.63625 1.000 52.75000 69 PHE B CA 1
ATOM 5437 C C . PHE B 1 69 ? 36.21110 19.92569 -0.76404 1.000 42.37000 69 PHE B C 1
ATOM 5438 O O . PHE B 1 69 ? 35.24337 19.97025 -1.53088 1.000 48.81000 69 PHE B O 1
ATOM 5455 N N . ILE B 1 70 ? 37.40529 20.42025 -1.10339 1.000 47.91000 70 ILE B N 1
ATOM 5456 C CA . ILE B 1 70 ? 37.56011 21.17744 -2.34472 1.000 49.19000 70 ILE B CA 1
ATOM 5457 C C . ILE B 1 70 ? 37.45093 20.24760 -3.54453 1.000 56.32000 70 ILE B C 1
ATOM 5458 O O . ILE B 1 70 ? 36.91404 20.61223 -4.60080 1.000 47.43000 70 ILE B O 1
ATOM 5474 N N . PHE B 1 71 ? 37.92352 19.01976 -3.39353 1.000 54.10000 71 PHE B N 1
ATOM 5475 C CA . PHE B 1 71 ? 37.75494 18.05315 -4.46412 1.000 58.31000 71 PHE B CA 1
ATOM 5476 C C . PHE B 1 71 ? 36.28573 17.89678 -4.83677 1.000 62.87000 71 PHE B C 1
ATOM 5477 O O . PHE B 1 71 ? 35.91429 17.97114 -6.01427 1.000 60.48000 71 PHE B O 1
ATOM 5494 N N . GLN B 1 72 ? 35.44527 17.60542 -3.85022 1.000 47.88000 72 GLN B N 1
ATOM 5495 C CA . GLN B 1 72 ? 34.00713 17.59034 -4.08560 1.000 56.81000 72 GLN B CA 1
ATOM 5496 C C . GLN B 1 72 ? 33.50808 18.91892 -4.66514 1.000 65.09000 72 GLN B C 1
ATOM 5497 O O . GLN B 1 72 ? 32.76217 18.93038 -5.65656 1.000 55.29000 72 GLN B O 1
ATOM 5511 N N . TYR B 1 73 ? 33.82908 20.04080 -4.00666 1.000 44.75000 73 TYR B N 1
ATOM 5512 C CA . TYR B 1 73 ? 33.35982 21.35331 -4.45129 1.000 53.13000 73 TYR B CA 1
ATOM 5513 C C . TYR B 1 73 ? 33.58383 21.56211 -5.95008 1.000 46.20000 73 TYR B C 1
ATOM 5514 O O . TYR B 1 73 ? 32.68244 22.00015 -6.67216 1.000 54.63000 73 TYR B O 1
ATOM 5532 N N . GLN B 1 74 ? 34.81701 21.34515 -6.40691 1.000 42.15000 74 GLN B N 1
ATOM 5533 C CA . GLN B 1 74 ? 35.14762 21.58586 -7.80451 1.000 55.60000 74 GLN B CA 1
ATOM 5534 C C . GLN B 1 74 ? 34.53683 20.52338 -8.70893 1.000 59.24000 74 GLN B C 1
ATOM 5535 O O . GLN B 1 74 ? 34.09243 20.83827 -9.81986 1.000 55.94000 74 GLN B O 1
ATOM 5549 N N . HIS B 1 75 ? 34.45325 19.27605 -8.24374 1.000 58.30000 75 HIS B N 1
ATOM 5550 C CA . HIS B 1 75 ? 33.88555 18.22660 -9.08521 1.000 61.68000 75 HIS B CA 1
ATOM 5551 C C . HIS B 1 75 ? 32.38379 18.39623 -9.27848 1.000 60.31000 75 HIS B C 1
ATOM 5552 O O . HIS B 1 75 ? 31.87436 18.16012 -10.37987 1.000 60.45000 75 HIS B O 1
ATOM 5567 N N . GLU B 1 76 ? 31.64978 18.79994 -8.24104 1.000 46.86000 76 GLU B N 1
ATOM 5568 C CA . GLU B 1 76 ? 30.25470 19.18215 -8.45022 1.000 56.47000 76 GLU B CA 1
ATOM 5569 C C . GLU B 1 76 ? 30.15448 20.26861 -9.52845 1.000 64.46000 76 GLU B C 1
ATOM 5570 O O . GLU B 1 76 ? 29.21673 20.28440 -10.34304 1.000 57.90000 76 GLU B O 1
ATOM 5582 N N . ALA B 1 77 ? 31.13202 21.17117 -9.56761 1.000 60.24000 77 ALA B N 1
ATOM 5583 C CA . ALA B 1 77 ? 31.03667 22.30151 -10.48728 1.000 55.52000 77 ALA B CA 1
ATOM 5584 C C . ALA B 1 77 ? 31.31394 21.85599 -11.90594 1.000 63.57000 77 ALA B C 1
ATOM 5585 O O . ALA B 1 77 ? 30.55731 22.17307 -12.83534 1.000 63.44000 77 ALA B O 1
ATOM 5592 N N . GLU B 1 78 ? 32.39693 21.11117 -12.09571 1.000 51.55000 78 GLU B N 1
ATOM 5593 C CA . GLU B 1 78 ? 32.68098 20.67342 -13.45224 1.000 64.64000 78 GLU B CA 1
ATOM 5594 C C . GLU B 1 78 ? 31.70599 19.60556 -13.93510 1.000 67.43000 78 GLU B C 1
ATOM 5595 O O . GLU B 1 78 ? 31.58100 19.41071 -15.14689 1.000 69.32000 78 GLU B O 1
ATOM 5607 N N . ASN B 1 79 ? 30.98228 18.93157 -13.04298 1.000 48.52000 79 ASN B N 1
ATOM 5608 C CA . ASN B 1 79 ? 29.95051 18.03451 -13.53969 1.000 56.59000 79 ASN B CA 1
ATOM 5609 C C . ASN B 1 79 ? 28.63024 18.73982 -13.85765 1.000 57.24000 79 ASN B C 1
ATOM 5610 O O . ASN B 1 79 ? 27.70796 18.06757 -14.33506 1.000 47.28000 79 ASN B O 1
ATOM 5621 N N . GLN B 1 80 ? 28.49404 20.05748 -13.59289 1.000 57.06000 80 GLN B N 1
ATOM 5622 C CA A GLN B 1 80 ? 27.25490 20.76294 -13.92101 0.400 55.21000 80 GLN B CA 1
ATOM 5623 C CA B GLN B 1 80 ? 27.23153 20.72211 -13.91884 0.600 55.22000 80 GLN B CA 1
ATOM 5624 C C . GLN B 1 80 ? 27.07280 20.89607 -15.42675 1.000 48.46000 80 GLN B C 1
ATOM 5625 O O . GLN B 1 80 ? 25.93639 20.96405 -15.92480 1.000 48.91000 80 GLN B O 1
ATOM 5652 N N . ALA B 1 81 ? 28.18158 20.98130 -16.16382 1.000 49.32000 81 ALA B N 1
ATOM 5653 C CA . ALA B 1 81 ? 28.09271 21.03768 -17.61657 1.000 52.19000 81 ALA B CA 1
ATOM 5654 C C . ALA B 1 81 ? 27.42541 19.79924 -18.18594 1.000 49.76000 81 ALA B C 1
ATOM 5655 O O . ALA B 1 81 ? 26.91682 19.84385 -19.32200 1.000 48.10000 81 ALA B O 1
ATOM 5662 N N . ASN B 1 82 ? 27.38386 18.70517 -17.41685 1.000 47.52000 82 ASN B N 1
ATOM 5663 C CA . ASN B 1 82 ? 26.81887 17.45384 -17.91192 1.000 46.75000 82 ASN B CA 1
ATOM 5664 C C . ASN B 1 82 ? 25.35005 17.30602 -17.60540 1.000 43.30000 82 ASN B C 1
ATOM 5665 O O . ASN B 1 82 ? 24.75895 16.32040 -18.02996 1.000 36.19000 82 ASN B O 1
ATOM 5676 N N . GLN B 1 83 ? 24.76963 18.20616 -16.81003 1.000 43.52000 83 GLN B N 1
ATOM 5677 C CA . GLN B 1 83 ? 23.38229 18.05139 -16.37355 1.000 39.74000 83 GLN B CA 1
ATOM 5678 C C . GLN B 1 83 ? 22.42520 18.47703 -17.49123 1.000 35.44000 83 GLN B C 1
ATOM 5679 O O . GLN B 1 83 ? 22.30080 19.66305 -17.75334 1.000 37.51000 83 GLN B O 1
ATOM 5693 N N . VAL B 1 84 ? 21.63244 17.54800 -18.01814 1.000 36.00000 84 VAL B N 1
ATOM 5694 C CA . VAL B 1 84 ? 20.70068 17.91262 -19.08807 1.000 45.90000 84 VAL B CA 1
ATOM 5695 C C . VAL B 1 84 ? 19.66764 18.92664 -18.61624 1.000 52.77000 84 VAL B C 1
ATOM 5696 O O . VAL B 1 84 ? 19.18051 19.73779 -19.41276 1.000 40.30000 84 VAL B O 1
ATOM 5709 N N . SER B 1 85 ? 19.31179 18.90059 -17.33706 1.000 43.27000 85 SER B N 1
ATOM 5710 C CA . SER B 1 85 ? 18.21557 19.73862 -16.85958 1.000 35.43000 85 SER B CA 1
ATOM 5711 C C . SER B 1 85 ? 18.67126 21.13675 -16.49766 1.000 40.31000 85 SER B C 1
ATOM 5712 O O . SER B 1 85 ? 17.82321 21.97845 -16.17485 1.000 44.87000 85 SER B O 1
ATOM 5720 N N . LYS B 1 86 ? 19.97756 21.39317 -16.51352 1.000 37.60000 86 LYS B N 1
ATOM 5721 C CA . LYS B 1 86 ? 20.54279 22.67377 -16.12270 1.000 44.13000 86 LYS B CA 1
ATOM 5722 C C . LYS B 1 86 ? 20.83285 23.39648 -17.42208 1.000 44.60000 86 LYS B C 1
ATOM 5723 O O . LYS B 1 86 ? 21.79090 23.05680 -18.11405 1.000 41.53000 86 LYS B O 1
ATOM 5742 N N . HIS B 1 87 ? 20.01417 24.36053 -17.76383 1.000 38.32000 87 HIS B N 1
ATOM 5743 C CA . HIS B 1 87 ? 20.06320 24.90415 -19.11941 1.000 43.41000 87 HIS B CA 1
ATOM 5744 C C . HIS B 1 87 ? 20.88807 26.17907 -19.18756 1.000 40.55000 87 HIS B C 1
ATOM 5745 O O . HIS B 1 87 ? 21.12497 26.84730 -18.17790 1.000 44.10000 87 HIS B O 1
ATOM 5759 N N . SER B 1 88 ? 21.28315 26.51519 -20.41368 1.000 44.81000 88 SER B N 1
ATOM 5760 C CA . SER B 1 88 ? 22.13952 27.64455 -20.70446 1.000 48.06000 88 SER B CA 1
ATOM 5761 C C . SER B 1 88 ? 21.36219 28.94462 -20.58820 1.000 48.50000 88 SER B C 1
ATOM 5762 O O . SER B 1 88 ? 20.12796 28.95398 -20.50045 1.000 40.32000 88 SER B O 1
ATOM 5770 N N . PRO B 1 89 ? 22.07773 30.06636 -20.57188 1.000 52.32000 89 PRO B N 1
ATOM 5771 C CA . PRO B 1 89 ? 21.39245 31.37241 -20.57410 1.000 55.85000 89 PRO B CA 1
ATOM 5772 C C . PRO B 1 89 ? 20.51999 31.56975 -21.79049 1.000 42.23000 89 PRO B C 1
ATOM 5773 O O . PRO B 1 89 ? 19.42024 32.11975 -21.66242 1.000 51.08000 89 PRO B O 1
ATOM 5784 N N . LEU B 1 90 ? 20.94904 31.07969 -22.95383 1.000 49.92000 90 LEU B N 1
ATOM 5785 C CA . LEU B 1 90 ? 20.12553 31.20053 -24.14653 1.000 50.69000 90 LEU B CA 1
ATOM 5786 C C . LEU B 1 90 ? 18.82451 30.42820 -23.99592 1.000 45.02000 90 LEU B C 1
ATOM 5787 O O . LEU B 1 90 ? 17.74176 30.94090 -24.29068 1.000 38.22000 90 LEU B O 1
ATOM 5803 N N . THR B 1 91 ? 18.91910 29.16277 -23.58107 1.000 42.04000 91 THR B N 1
ATOM 5804 C CA . THR B 1 91 ? 17.71630 28.35375 -23.44877 1.000 32.41000 91 THR B CA 1
ATOM 5805 C C . THR B 1 91 ? 16.75337 29.00375 -22.45882 1.000 32.83000 91 THR B C 1
ATOM 5806 O O . THR B 1 91 ? 15.54105 29.03226 -22.69683 1.000 38.77000 91 THR B O 1
ATOM 5817 N N . LYS B 1 92 ? 17.26961 29.47254 -21.32001 1.000 36.01000 92 LYS B N 1
ATOM 5818 C CA . LYS B 1 92 ? 16.41152 30.10274 -20.30789 1.000 33.04000 92 LYS B CA 1
ATOM 5819 C C . LYS B 1 92 ? 15.76705 31.38017 -20.84511 1.000 37.14000 92 LYS B C 1
ATOM 5820 O O . LYS B 1 92 ? 14.59883 31.66242 -20.55998 1.000 35.74000 92 LYS B O 1
ATOM 5839 N N . ARG B 1 93 ? 16.51911 32.16340 -21.61694 1.000 37.84000 93 ARG B N 1
ATOM 5840 C CA . ARG B 1 93 ? 15.94181 33.36951 -22.22946 1.000 32.24000 93 ARG B CA 1
ATOM 5841 C C . ARG B 1 93 ? 14.72041 33.02150 -23.07911 1.000 37.38000 93 ARG B C 1
ATOM 5842 O O . ARG B 1 93 ? 13.68877 33.69079 -22.99421 1.000 35.02000 93 ARG B O 1
ATOM 5863 N N . VAL B 1 94 ? 14.81251 31.96552 -23.90273 1.000 33.49000 94 VAL B N 1
ATOM 5864 C CA . VAL B 1 94 ? 13.68317 31.58479 -24.74662 1.000 34.63000 94 VAL B CA 1
ATOM 5865 C C . VAL B 1 94 ? 12.50617 31.12228 -23.90356 1.000 36.36000 94 VAL B C 1
ATOM 5866 O O . VAL B 1 94 ? 11.35440 31.48500 -24.15747 1.000 34.58000 94 VAL B O 1
ATOM 5879 N N . LEU B 1 95 ? 12.76534 30.30010 -22.88041 1.000 40.17000 95 LEU B N 1
ATOM 5880 C CA . LEU B 1 95 ? 11.64588 29.77242 -22.12139 1.000 34.84000 95 LEU B CA 1
ATOM 5881 C C . LEU B 1 95 ? 10.99129 30.87278 -21.29897 1.000 33.04000 95 LEU B C 1
ATOM 5882 O O . LEU B 1 95 ? 9.76713 30.94730 -21.21066 1.000 36.35000 95 LEU B O 1
ATOM 5898 N N . ARG B 1 96 ? 11.79321 31.78231 -20.77773 1.000 33.92000 96 ARG B N 1
ATOM 5899 C CA . ARG B 1 96 ? 11.23328 32.92265 -20.06560 1.000 41.00000 96 ARG B CA 1
ATOM 5900 C C . ARG B 1 96 ? 10.42098 33.79781 -20.99503 1.000 41.94000 96 ARG B C 1
ATOM 5901 O O . ARG B 1 96 ? 9.43222 34.40567 -20.56055 1.000 37.34000 96 ARG B O 1
ATOM 5922 N N . SER B 1 97 ? 10.81603 33.87260 -22.27539 1.000 34.67000 97 SER B N 1
ATOM 5923 C CA . SER B 1 97 ? 10.02118 34.66847 -23.19151 1.000 29.78000 97 SER B CA 1
ATOM 5924 C C . SER B 1 97 ? 8.63685 34.09324 -23.31455 1.000 33.59000 97 SER B C 1
ATOM 5925 O O . SER B 1 97 ? 7.65213 34.84366 -23.33089 1.000 32.88000 97 SER B O 1
ATOM 5933 N N . TYR B 1 98 ? 8.53188 32.75251 -23.34956 1.000 29.09000 98 TYR B N 1
ATOM 5934 C CA . TYR B 1 98 ? 7.22799 32.11899 -23.40029 1.000 31.80000 98 TYR B CA 1
ATOM 5935 C C . TYR B 1 98 ? 6.46878 32.31254 -22.07711 1.000 33.02000 98 TYR B C 1
ATOM 5936 O O . TYR B 1 98 ? 5.25999 32.60875 -22.08370 1.000 30.33000 98 TYR B O 1
ATOM 5954 N N . SER B 1 99 ? 7.15652 32.13295 -20.94205 1.000 34.46000 99 SER B N 1
ATOM 5955 C CA . SER B 1 99 ? 6.47267 32.34090 -19.66801 1.000 34.93000 99 SER B CA 1
ATOM 5956 C C . SER B 1 99 ? 5.97979 33.78653 -19.53086 1.000 33.39000 99 SER B C 1
ATOM 5957 O O . SER B 1 99 ? 4.81536 34.02215 -19.19038 1.000 35.36000 99 SER B O 1
ATOM 5965 N N . ASN B 1 100 ? 6.87273 34.75855 -19.72587 1.000 36.73000 100 ASN B N 1
ATOM 5966 C CA . ASN B 1 100 ? 6.44347 36.16237 -19.73218 1.000 34.76000 100 ASN B CA 1
ATOM 5967 C C . ASN B 1 100 ? 5.23361 36.40022 -20.61617 1.000 39.36000 100 ASN B C 1
ATOM 5968 O O . ASN B 1 100 ? 4.31773 37.13903 -20.21881 1.000 32.66000 100 ASN B O 1
ATOM 5979 N N . MET B 1 101 ? 5.18905 35.81892 -21.83211 1.000 33.82000 101 MET B N 1
ATOM 5980 C CA . MET B 1 101 ? 4.02792 36.10042 -22.67085 1.000 31.34000 101 MET B CA 1
ATOM 5981 C C . MET B 1 101 ? 2.75705 35.46899 -22.14025 1.000 40.78000 101 MET B C 1
ATOM 5982 O O . MET B 1 101 ? 1.68690 36.04407 -22.29167 1.000 35.10000 101 MET B O 1
ATOM 5996 N N . ARG B 1 102 ? 2.84152 34.29999 -21.49641 1.000 34.53000 102 ARG B N 1
ATOM 5997 C CA . ARG B 1 102 ? 1.65162 33.70235 -20.89148 1.000 33.90000 102 ARG B CA 1
ATOM 5998 C C . ARG B 1 102 ? 1.15514 34.60269 -19.75066 1.000 33.12000 102 ARG B C 1
ATOM 5999 O O . ARG B 1 102 ? -0.04749 34.85355 -19.62532 1.000 33.06000 102 ARG B O 1
ATOM 6020 N N . GLU B 1 103 ? 2.08045 35.14664 -18.97426 1.000 34.41000 103 GLU B N 1
ATOM 6021 C CA . GLU B 1 103 ? 1.68990 35.96598 -17.81940 1.000 40.98000 103 GLU B CA 1
ATOM 6022 C C . GLU B 1 103 ? 1.03993 37.25646 -18.29033 1.000 44.34000 103 GLU B C 1
ATOM 6023 O O . GLU B 1 103 ? -0.02736 37.65498 -17.81164 1.000 39.23000 103 GLU B O 1
ATOM 6035 N N . GLN B 1 104 ? 1.64727 37.89398 -19.28323 1.000 31.64000 104 GLN B N 1
ATOM 6036 C CA . GLN B 1 104 ? 1.08616 39.13815 -19.79655 1.000 35.58000 104 GLN B CA 1
ATOM 6037 C C . GLN B 1 104 ? -0.27602 38.87434 -20.42157 1.000 38.44000 104 GLN B C 1
ATOM 6038 O O . GLN B 1 104 ? -1.24246 39.59742 -20.16047 1.000 36.04000 104 GLN B O 1
ATOM 6052 N N . THR B 1 105 ? -0.39977 37.78124 -21.17674 1.000 31.82000 105 THR B N 1
ATOM 6053 C CA . THR B 1 105 ? -1.67629 37.42158 -21.77709 1.000 34.57000 105 THR B CA 1
ATOM 6054 C C . THR B 1 105 ? -2.75721 37.27876 -20.71339 1.000 37.72000 105 THR B C 1
ATOM 6055 O O . THR B 1 105 ? -3.88865 37.75698 -20.86703 1.000 34.70000 105 THR B O 1
ATOM 6066 N N . GLN B 1 106 ? -2.45120 36.53611 -19.68494 1.000 33.94000 106 GLN B N 1
ATOM 6067 C CA . GLN B 1 106 ? -3.41954 36.23738 -18.62679 1.000 38.93000 106 GLN B CA 1
ATOM 6068 C C . GLN B 1 106 ? -4.02413 37.51026 -18.02816 1.000 37.72000 106 GLN B C 1
ATOM 6069 O O . GLN B 1 106 ? -5.22939 37.55054 -17.75619 1.000 39.35000 106 GLN B O 1
ATOM 6083 N N . ASP B 1 107 ? -3.21464 38.54108 -17.83471 1.000 36.88000 107 ASP B N 1
ATOM 6084 C CA . ASP B 1 107 ? -3.72508 39.81978 -17.30985 1.000 35.38000 107 ASP B CA 1
ATOM 6085 C C . ASP B 1 107 ? -4.55754 40.60601 -18.30711 1.000 38.90000 107 ASP B C 1
ATOM 6086 O O . ASP B 1 107 ? -5.31885 41.50292 -17.88857 1.000 34.59000 107 ASP B O 1
ATOM 6095 N N . LEU B 1 108 ? -4.43306 40.30811 -19.61568 1.000 32.58000 108 LEU B N 1
ATOM 6096 C CA . LEU B 1 108 ? -5.17679 41.01902 -20.63279 1.000 32.32000 108 LEU B CA 1
ATOM 6097 C C . LEU B 1 108 ? -6.47389 40.32662 -21.01038 1.000 35.93000 108 LEU B C 1
ATOM 6098 O O . LEU B 1 108 ? -7.23271 40.85232 -21.83967 1.000 36.25000 108 LEU B O 1
ATOM 6114 N N . ILE B 1 109 ? -6.75924 39.16360 -20.43787 1.000 34.16000 109 ILE B N 1
ATOM 6115 C CA . ILE B 1 109 ? -7.96230 38.46310 -20.84326 1.000 34.47000 109 ILE B CA 1
ATOM 6116 C C . ILE B 1 109 ? -9.18422 39.22616 -20.35513 1.000 37.78000 109 ILE B C 1
ATOM 6117 O O . ILE B 1 109 ? -9.32387 39.49587 -19.16400 1.000 40.50000 109 ILE B O 1
ATOM 6133 N N . ASP B 1 110 ? -10.09485 39.52753 -21.26932 1.000 39.21000 110 ASP B N 1
ATOM 6134 C CA . ASP B 1 110 ? -11.41204 40.08325 -20.98471 1.000 39.66000 110 ASP B CA 1
ATOM 6135 C C . ASP B 1 110 ? -12.38653 38.96048 -21.34611 1.000 45.14000 110 ASP B C 1
ATOM 6136 O O . ASP B 1 110 ? -12.77514 38.79380 -22.50104 1.000 40.17000 110 ASP B O 1
ATOM 6145 N N . GLU B 1 111 ? -12.78145 38.16595 -20.34839 1.000 38.29000 111 GLU B N 1
ATOM 6146 C CA . GLU B 1 111 ? -13.57376 36.98654 -20.65898 1.000 39.48000 111 GLU B CA 1
ATOM 6147 C C . GLU B 1 111 ? -14.90641 37.36094 -21.29368 1.000 43.90000 111 GLU B C 1
ATOM 6148 O O . GLU B 1 111 ? -15.39561 36.65036 -22.17863 1.000 42.45000 111 GLU B O 1
ATOM 6160 N N . VAL B 1 112 ? -15.53439 38.45106 -20.84791 1.000 40.88000 112 VAL B N 1
ATOM 6161 C CA . VAL B 1 112 ? -16.79560 38.82731 -21.47311 1.000 39.60000 112 VAL B CA 1
ATOM 6162 C C . VAL B 1 112 ? -16.59031 39.12702 -22.95688 1.000 39.91000 112 VAL B C 1
ATOM 6163 O O . VAL B 1 112 ? -17.38608 38.71306 -23.80371 1.000 44.76000 112 VAL B O 1
ATOM 6176 N N . GLN B 1 113 ? -15.52417 39.85169 -23.28244 1.000 40.28000 113 GLN B N 1
ATOM 6177 C CA . GLN B 1 113 ? -15.23698 40.16537 -24.68267 1.000 37.05000 113 GLN B CA 1
ATOM 6178 C C . GLN B 1 113 ? -15.05380 38.89639 -25.51736 1.000 44.17000 113 GLN B C 1
ATOM 6179 O O . GLN B 1 113 ? -15.59867 38.77563 -26.62550 1.000 46.91000 113 GLN B O 1
ATOM 6193 N N . LEU B 1 114 ? -14.27246 37.94142 -25.01711 1.000 41.17000 114 LEU B N 1
ATOM 6194 C CA . LEU B 1 114 ? -13.95536 36.78632 -25.83566 1.000 44.25000 114 LEU B CA 1
ATOM 6195 C C . LEU B 1 114 ? -15.18764 35.93006 -26.03704 1.000 47.89000 114 LEU B C 1
ATOM 6196 O O . LEU B 1 114 ? -15.36691 35.34658 -27.10457 1.000 37.70000 114 LEU B O 1
ATOM 6212 N N . GLU B 1 115 ? -16.08881 35.89699 -25.05612 1.000 44.48000 115 GLU B N 1
ATOM 6213 C CA . GLU B 1 115 ? -17.37478 35.23824 -25.27207 1.000 43.19000 115 GLU B CA 1
ATOM 6214 C C . GLU B 1 115 ? -18.18087 36.00505 -26.30993 1.000 39.72000 115 GLU B C 1
ATOM 6215 O O . GLU B 1 115 ? -18.89496 35.41154 -27.12956 1.000 43.21000 115 GLU B O 1
ATOM 6227 N N . ARG B 1 116 ? -18.03340 37.32119 -26.32477 1.000 41.50000 116 ARG B N 1
ATOM 6228 C CA . ARG B 1 116 ? -18.78419 38.09762 -27.29323 1.000 43.10000 116 ARG B CA 1
ATOM 6229 C C . ARG B 1 116 ? -18.30551 37.76089 -28.70231 1.000 39.14000 116 ARG B C 1
ATOM 6230 O O . ARG B 1 116 ? -19.11518 37.58322 -29.62456 1.000 40.97000 116 ARG B O 1
ATOM 6251 N N . ILE B 1 117 ? -16.98994 37.61854 -28.85912 1.000 41.73000 117 ILE B N 1
ATOM 6252 C CA . ILE B 1 117 ? -16.42001 37.27342 -30.16613 1.000 36.20000 117 ILE B CA 1
ATOM 6253 C C . ILE B 1 117 ? -16.80427 35.86660 -30.57210 1.000 38.97000 117 ILE B C 1
ATOM 6254 O O . ILE B 1 117 ? -17.15909 35.61810 -31.72770 1.000 37.78000 117 ILE B O 1
ATOM 6270 N N . ALA B 1 118 ? -16.76753 34.91895 -29.64683 1.000 41.28000 118 ALA B N 1
ATOM 6271 C CA . ALA B 1 118 ? -17.17281 33.57188 -30.01651 1.000 38.02000 118 ALA B CA 1
ATOM 6272 C C . ALA B 1 118 ? -18.62435 33.55244 -30.47312 1.000 43.66000 118 ALA B C 1
ATOM 6273 O O . ALA B 1 118 ? -18.97823 32.84741 -31.42811 1.000 44.63000 118 ALA B O 1
ATOM 6280 N N . GLN B 1 119 ? -19.47771 34.34410 -29.81551 1.000 41.26000 119 GLN B N 1
ATOM 6281 C CA . GLN B 1 119 ? -20.86765 34.46373 -30.25473 1.000 42.17000 119 GLN B CA 1
ATOM 6282 C C . GLN B 1 119 ? -20.97917 35.11490 -31.63011 1.000 45.17000 119 GLN B C 1
ATOM 6283 O O . GLN B 1 119 ? -21.83888 34.73110 -32.43492 1.000 47.44000 119 GLN B O 1
ATOM 6297 N N . LEU B 1 120 ? -20.12957 36.10181 -31.92524 1.000 44.68000 120 LEU B N 1
ATOM 6298 C CA . LEU B 1 120 ? -20.11092 36.67992 -33.27028 1.000 38.80000 120 LEU B CA 1
ATOM 6299 C C . LEU B 1 120 ? -19.80060 35.62033 -34.31478 1.000 46.53000 120 LEU B C 1
ATOM 6300 O O . LEU B 1 120 ? -20.39015 35.60565 -35.41587 1.000 47.83000 120 LEU B O 1
ATOM 6316 N N . ILE B 1 121 ? -18.87142 34.72944 -33.98586 1.000 40.62000 121 ILE B N 1
ATOM 6317 C CA . ILE B 1 121 ? -18.48737 33.68114 -34.90889 1.000 45.05000 121 ILE B CA 1
ATOM 6318 C C . ILE B 1 121 ? -19.65281 32.74562 -35.13311 1.000 48.11000 121 ILE B C 1
ATOM 6319 O O . ILE B 1 121 ? -19.97002 32.36457 -36.27449 1.000 49.01000 121 ILE B O 1
ATOM 6335 N N . GLU B 1 122 ? -20.33352 32.40880 -34.04214 1.000 42.72000 122 GLU B N 1
ATOM 6336 C CA . GLU B 1 122 ? -21.50014 31.55318 -34.10139 1.000 43.05000 122 GLU B CA 1
ATOM 6337 C C . GLU B 1 122 ? -22.61558 32.18744 -34.92605 1.000 47.46000 122 GLU B C 1
ATOM 6338 O O . GLU B 1 122 ? -23.30064 31.49800 -35.68792 1.000 52.08000 122 GLU B O 1
ATOM 6350 N N . ASP B 1 123 ? -22.82290 33.49270 -34.78268 1.000 48.98000 123 ASP B N 1
ATOM 6351 C CA . ASP B 1 123 ? -23.94864 34.16622 -35.43759 1.000 51.57000 123 ASP B CA 1
ATOM 6352 C C . ASP B 1 123 ? -23.66625 34.55298 -36.88481 1.000 48.85000 123 ASP B C 1
ATOM 6353 O O . ASP B 1 123 ? -24.59825 34.86583 -37.62978 1.000 51.33000 123 ASP B O 1
ATOM 6362 N N . ALA B 1 124 ? -22.42202 34.50539 -37.30941 1.000 55.30000 124 ALA B N 1
ATOM 6363 C CA . ALA B 1 124 ? -22.11815 34.89396 -38.67506 1.000 47.56000 124 ALA B CA 1
ATOM 6364 C C . ALA B 1 124 ? -22.44576 33.78866 -39.66415 1.000 52.76000 124 ALA B C 1
ATOM 6365 O O . ALA B 1 124 ? -22.34297 32.59725 -39.35526 1.000 52.92000 124 ALA B O 1
ATOM 6372 N N . GLU B 1 125 ? -22.81919 34.20117 -40.88438 1.000 49.86000 125 GLU B N 1
ATOM 6373 C CA . GLU B 1 125 ? -22.99667 33.23671 -41.95712 1.000 59.82000 125 GLU B CA 1
ATOM 6374 C C . GLU B 1 125 ? -21.65064 32.87289 -42.58783 1.000 50.64000 125 GLU B C 1
ATOM 6375 O O . GLU B 1 125 ? -21.41622 31.71154 -42.95234 1.000 49.91000 125 GLU B O 1
ATOM 6387 N N . ARG B 1 126 ? -20.74891 33.85089 -42.69532 1.000 48.56000 126 ARG B N 1
ATOM 6388 C CA . ARG B 1 126 ? -19.43043 33.64311 -43.27026 1.000 49.62000 126 ARG B CA 1
ATOM 6389 C C . ARG B 1 126 ? -18.39369 34.36159 -42.42113 1.000 43.41000 126 ARG B C 1
ATOM 6390 O O . ARG B 1 126 ? -18.56170 35.53885 -42.07512 1.000 42.62000 126 ARG B O 1
ATOM 6411 N N . VAL B 1 127 ? -17.28213 33.67480 -42.17040 1.000 40.75000 127 VAL B N 1
ATOM 6412 C CA . VAL B 1 127 ? -16.22077 34.19457 -41.32432 1.000 38.53000 127 VAL B CA 1
ATOM 6413 C C . VAL B 1 127 ? -14.92474 34.21857 -42.11016 1.000 38.80000 127 VAL B C 1
ATOM 6414 O O . VAL B 1 127 ? -14.60286 33.27540 -42.83567 1.000 43.48000 127 VAL B O 1
ATOM 6427 N N . TYR B 1 128 ? -14.17896 35.28847 -41.93608 1.000 38.39000 128 TYR B N 1
ATOM 6428 C CA . TYR B 1 128 ? -12.93993 35.52081 -42.65137 1.000 40.10000 128 TYR B CA 1
ATOM 6429 C C . TYR B 1 128 ? -11.84090 35.90286 -41.68070 1.000 42.33000 128 TYR B C 1
ATOM 6430 O O . TYR B 1 128 ? -12.03766 36.70864 -40.76548 1.000 37.53000 128 TYR B O 1
ATOM 6448 N N . PHE B 1 129 ? -10.68806 35.29879 -41.89770 1.000 34.80000 129 PHE B N 1
ATOM 6449 C CA . PHE B 1 129 ? -9.46410 35.58983 -41.17366 1.000 37.71000 129 PHE B CA 1
ATOM 6450 C C . PHE B 1 129 ? -8.45520 36.24542 -42.11010 1.000 32.89000 129 PHE B C 1
ATOM 6451 O O . PHE B 1 129 ? -8.01313 35.60235 -43.07212 1.000 34.01000 129 PHE B O 1
ATOM 6468 N N . PHE B 1 130 ? -7.98703 37.43832 -41.75030 1.000 33.56000 130 PHE B N 1
ATOM 6469 C CA . PHE B 1 130 ? -7.01251 38.19086 -42.54178 1.000 37.84000 130 PHE B CA 1
ATOM 6470 C C . PHE B 1 130 ? -5.70523 38.28331 -41.75828 1.000 39.22000 130 PHE B C 1
ATOM 6471 O O . PHE B 1 130 ? -5.72144 38.68118 -40.59459 1.000 37.61000 130 PHE B O 1
ATOM 6488 N N . GLY B 1 131 ? -4.57947 37.93273 -42.38274 1.000 31.69000 131 GLY B N 1
ATOM 6489 C CA . GLY B 1 131 ? -3.27450 38.29325 -41.83997 1.000 35.06000 131 GLY B CA 1
ATOM 6490 C C . GLY B 1 131 ? -2.22448 38.14789 -42.92814 1.000 39.34000 131 GLY B C 1
ATOM 6491 O O . GLY B 1 131 ? -2.42930 37.43426 -43.90103 1.000 39.05000 131 GLY B O 1
ATOM 6495 N N . THR B 1 132 ? -1.08321 38.79132 -42.71717 1.000 35.26000 132 THR B N 1
ATOM 6496 C CA . THR B 1 132 ? 0.08046 38.59003 -43.56527 1.000 45.77000 132 THR B CA 1
ATOM 6497 C C . THR B 1 132 ? 1.28919 38.15450 -42.73058 1.000 43.26000 132 THR B C 1
ATOM 6498 O O . THR B 1 132 ? 1.35789 38.36501 -41.51268 1.000 41.31000 132 THR B O 1
ATOM 6509 N N . GLY B 1 133 ? 2.26489 37.53963 -43.40349 1.000 40.28000 133 GLY B N 1
ATOM 6510 C CA . GLY B 1 133 ? 3.43478 37.06957 -42.67884 1.000 41.77000 133 GLY B CA 1
ATOM 6511 C C . GLY B 1 133 ? 3.02891 36.01233 -41.66738 1.000 31.02000 133 GLY B C 1
ATOM 6512 O O . GLY B 1 133 ? 2.21510 35.12185 -41.95441 1.000 32.91000 133 GLY B O 1
ATOM 6516 N N . SER B 1 134 ? 3.62510 36.08720 -40.47534 1.000 37.69000 134 SER B N 1
ATOM 6517 C CA . SER B 1 134 ? 3.28001 35.14210 -39.41990 1.000 38.46000 134 SER B CA 1
ATOM 6518 C C . SER B 1 134 ? 1.80842 35.24772 -39.03652 1.000 36.57000 134 SER B C 1
ATOM 6519 O O . SER B 1 134 ? 1.19525 34.24279 -38.64675 1.000 37.86000 134 SER B O 1
ATOM 6527 N N . SER B 1 135 ? 1.21939 36.45794 -39.12246 1.000 37.68000 135 SER B N 1
ATOM 6528 C CA . SER B 1 135 ? -0.21275 36.58671 -38.85598 1.000 36.37000 135 SER B CA 1
ATOM 6529 C C . SER B 1 135 ? -1.06054 35.84473 -39.88810 1.000 40.39000 135 SER B C 1
ATOM 6530 O O . SER B 1 135 ? -2.16864 35.39749 -39.56692 1.000 40.36000 135 SER B O 1
ATOM 6538 N N . GLY B 1 136 ? -0.57000 35.68934 -41.12039 1.000 41.26000 136 GLY B N 1
ATOM 6539 C CA . GLY B 1 136 ? -1.25872 34.83903 -42.08114 1.000 36.67000 136 GLY B CA 1
ATOM 6540 C C . GLY B 1 136 ? -1.25708 33.37485 -41.68186 1.000 40.78000 136 GLY B C 1
ATOM 6541 O O . GLY B 1 136 ? -2.21920 32.65195 -41.93171 1.000 35.56000 136 GLY B O 1
ATOM 6545 N N . LEU B 1 137 ? -0.19387 32.92991 -41.01571 1.000 38.11000 137 LEU B N 1
ATOM 6546 C CA . LEU B 1 137 ? -0.13559 31.55280 -40.54590 1.000 41.55000 137 LEU B CA 1
ATOM 6547 C C . LEU B 1 137 ? -1.14040 31.32979 -39.41284 1.000 32.48000 137 LEU B C 1
ATOM 6548 O O . LEU B 1 137 ? -1.81906 30.28856 -39.36775 1.000 42.31000 137 LEU B O 1
ATOM 6564 N N . VAL B 1 138 ? -1.29172 32.33308 -38.54263 1.000 41.83000 138 VAL B N 1
ATOM 6565 C CA . VAL B 1 138 ? -2.30522 32.25308 -37.49307 1.000 38.91000 138 VAL B CA 1
ATOM 6566 C C . VAL B 1 138 ? -3.68388 32.17042 -38.13534 1.000 44.22000 138 VAL B C 1
ATOM 6567 O O . VAL B 1 138 ? -4.49224 31.30480 -37.80003 1.000 39.49000 138 VAL B O 1
ATOM 6580 N N . ALA B 1 139 ? -3.92331 32.98749 -39.16583 1.000 46.84000 139 ALA B N 1
ATOM 6581 C CA . ALA B 1 139 ? -5.20960 32.92551 -39.85010 1.000 35.88000 139 ALA B CA 1
ATOM 6582 C C . ALA B 1 139 ? -5.44738 31.56430 -40.46843 1.000 35.84000 139 ALA B C 1
ATOM 6583 O O . ALA B 1 139 ? -6.56528 31.04722 -40.40597 1.000 46.54000 139 ALA B O 1
ATOM 6590 N N . ARG B 1 140 ? -4.45498 31.00796 -41.19595 1.000 34.57000 140 ARG B N 1
ATOM 6591 C CA . ARG B 1 140 ? -4.67778 29.70331 -41.79066 1.000 44.35000 140 ARG B CA 1
ATOM 6592 C C . ARG B 1 140 ? -4.97210 28.67302 -40.70003 1.000 41.94000 140 ARG B C 1
ATOM 6593 O O . ARG B 1 140 ? -5.82909 27.80872 -40.88262 1.000 46.97000 140 ARG B O 1
ATOM 6614 N N . GLU B 1 141 ? -4.26258 28.72945 -39.58106 1.000 44.69000 141 GLU B N 1
ATOM 6615 C CA . GLU B 1 141 ? -4.53541 27.75103 -38.52579 1.000 58.24000 141 GLU B CA 1
ATOM 6616 C C . GLU B 1 141 ? -5.96706 27.90238 -38.00173 1.000 51.16000 141 GLU B C 1
ATOM 6617 O O . GLU B 1 141 ? -6.72651 26.93535 -37.95758 1.000 62.95000 141 GLU B O 1
ATOM 6629 N N . MET B 1 142 ? -6.35772 29.11675 -37.61123 1.000 44.63000 142 MET B N 1
ATOM 6630 C CA . MET B 1 142 ? -7.72693 29.34851 -37.13696 1.000 45.30000 142 MET B CA 1
ATOM 6631 C C . MET B 1 142 ? -8.74716 28.81170 -38.14041 1.000 49.48000 142 MET B C 1
ATOM 6632 O O . MET B 1 142 ? -9.73645 28.17175 -37.76358 1.000 43.13000 142 MET B O 1
ATOM 6646 N N . LYS B 1 143 ? -8.51487 29.02660 -39.43598 1.000 43.28000 143 LYS B N 1
ATOM 6647 C CA . LYS B 1 143 ? -9.45611 28.50517 -40.41722 1.000 46.57000 143 LYS B CA 1
ATOM 6648 C C . LYS B 1 143 ? -9.65763 26.99623 -40.23742 1.000 54.19000 143 LYS B C 1
ATOM 6649 O O . LYS B 1 143 ? -10.77939 26.49013 -40.34365 1.000 49.76000 143 LYS B O 1
ATOM 6668 N N . LEU B 1 144 ? -8.57393 26.25185 -40.05954 1.000 51.17000 144 LEU B N 1
ATOM 6669 C CA . LEU B 1 144 ? -8.69329 24.80026 -39.99692 1.000 63.84000 144 LEU B CA 1
ATOM 6670 C C . LEU B 1 144 ? -9.49251 24.38126 -38.76538 1.000 51.37000 144 LEU B C 1
ATOM 6671 O O . LEU B 1 144 ? -10.36993 23.50381 -38.84279 1.000 57.29000 144 LEU B O 1
ATOM 6687 N N . ARG B 1 145 ? -9.21224 25.02387 -37.64020 1.000 48.89000 145 ARG B N 1
ATOM 6688 C CA . ARG B 1 145 ? -9.84428 24.66769 -36.37291 1.000 53.99000 145 ARG B CA 1
ATOM 6689 C C . ARG B 1 145 ? -11.33202 25.00008 -36.37710 1.000 56.88000 145 ARG B C 1
ATOM 6690 O O . ARG B 1 145 ? -12.14883 24.20952 -35.89548 1.000 45.22000 145 ARG B O 1
ATOM 6711 N N . PHE B 1 146 ? -11.72177 26.14583 -36.94012 1.000 46.40000 146 PHE B N 1
ATOM 6712 C CA . PHE B 1 146 ? -13.13553 26.49124 -36.88765 1.000 44.89000 146 PHE B CA 1
ATOM 6713 C C . PHE B 1 146 ? -13.90723 25.78831 -37.99044 1.000 44.98000 146 PHE B C 1
ATOM 6714 O O . PHE B 1 146 ? -15.07773 25.43526 -37.79620 1.000 45.76000 146 PHE B O 1
ATOM 6731 N N . MET B 1 147 ? -13.27996 25.54815 -39.13987 1.000 45.55000 147 MET B N 1
ATOM 6732 C CA . MET B 1 147 ? -13.95511 24.78872 -40.18172 1.000 44.45000 147 MET B CA 1
ATOM 6733 C C . MET B 1 147 ? -14.26088 23.36770 -39.71691 1.000 45.55000 147 MET B C 1
ATOM 6734 O O . MET B 1 147 ? -15.27717 22.78868 -40.10800 1.000 42.24000 147 MET B O 1
ATOM 6748 N N . ALA B 1 148 ? -13.41628 22.79686 -38.85131 1.000 45.32000 148 ALA B N 1
ATOM 6749 C CA . ALA B 1 148 ? -13.67415 21.42682 -38.40987 1.000 50.58000 148 ALA B CA 1
ATOM 6750 C C . ALA B 1 148 ? -14.88674 21.34164 -37.49369 1.000 49.97000 148 ALA B C 1
ATOM 6751 O O . ALA B 1 148 ? -15.36596 20.23153 -37.21146 1.000 54.54000 148 ALA B O 1
ATOM 6758 N N . LEU B 1 149 ? -15.37603 22.48416 -37.01708 1.000 46.37000 149 LEU B N 1
ATOM 6759 C CA . LEU B 1 149 ? -16.59236 22.56827 -36.22053 1.000 50.75000 149 LEU B CA 1
ATOM 6760 C C . LEU B 1 149 ? -17.79398 23.02281 -37.03732 1.000 55.31000 149 LEU B C 1
ATOM 6761 O O . LEU B 1 149 ? -18.87041 23.22210 -36.46510 1.000 57.32000 149 LEU B O 1
ATOM 6777 N N . GLY B 1 150 ? -17.64456 23.17247 -38.35184 1.000 47.35000 150 GLY B N 1
ATOM 6778 C CA . GLY B 1 150 ? -18.73716 23.54283 -39.23324 1.000 53.18000 150 GLY B CA 1
ATOM 6779 C C . GLY B 1 150 ? -18.84951 25.01451 -39.59460 1.000 41.34000 150 GLY B C 1
ATOM 6780 O O . GLY B 1 150 ? -19.85668 25.40769 -40.18103 1.000 51.86000 150 GLY B O 1
ATOM 6784 N N . VAL B 1 151 ? -17.88296 25.84142 -39.23761 1.000 45.84000 151 VAL B N 1
ATOM 6785 C CA . VAL B 1 151 ? -17.97580 27.25563 -39.54903 1.000 46.73000 151 VAL B CA 1
ATOM 6786 C C . VAL B 1 151 ? -17.63049 27.41220 -41.01955 1.000 50.48000 151 VAL B C 1
ATOM 6787 O O . VAL B 1 151 ? -16.71239 26.74037 -41.50080 1.000 41.28000 151 VAL B O 1
ATOM 6800 N N . VAL B 1 152 ? -18.34005 28.28610 -41.71973 1.000 45.21000 152 VAL B N 1
ATOM 6801 C CA . VAL B 1 152 ? -17.98116 28.58669 -43.11178 1.000 45.14000 152 VAL B CA 1
ATOM 6802 C C . VAL B 1 152 ? -16.94008 29.68944 -43.02760 1.000 44.95000 152 VAL B C 1
ATOM 6803 O O . VAL B 1 152 ? -17.27197 30.81853 -42.69807 1.000 43.69000 152 VAL B O 1
ATOM 6816 N N . CYS B 1 153 ? -15.67995 29.38472 -43.29655 1.000 46.53000 153 CYS B N 1
ATOM 6817 C CA . CYS B 1 153 ? -14.65731 30.39443 -43.10286 1.000 46.49000 153 CYS B CA 1
ATOM 6818 C C . CYS B 1 153 ? -13.56669 30.23823 -44.13757 1.000 47.69000 153 CYS B C 1
ATOM 6819 O O . CYS B 1 153 ? -13.40181 29.17724 -44.75440 1.000 46.03000 153 CYS B O 1
ATOM 6827 N N . GLU B 1 154 ? -12.80530 31.31046 -44.28947 1.000 42.92000 154 GLU B N 1
ATOM 6828 C CA . GLU B 1 154 ? -11.71707 31.36845 -45.24229 1.000 41.49000 154 GLU B CA 1
ATOM 6829 C C . GLU B 1 154 ? -10.59579 32.17972 -44.63055 1.000 42.23000 154 GLU B C 1
ATOM 6830 O O . GLU B 1 154 ? -10.82218 33.10652 -43.84042 1.000 42.04000 154 GLU B O 1
ATOM 6842 N N . ALA B 1 155 ? -9.38857 31.86256 -45.03342 1.000 37.22000 155 ALA B N 1
ATOM 6843 C CA . ALA B 1 155 ? -8.20131 32.55834 -44.56718 1.000 37.64000 155 ALA B CA 1
ATOM 6844 C C . ALA B 1 155 ? -7.61555 33.24677 -45.77673 1.000 37.11000 155 ALA B C 1
ATOM 6845 O O . ALA B 1 155 ? -7.45383 32.61490 -46.82356 1.000 32.44000 155 ALA B O 1
ATOM 6852 N N . LEU B 1 156 ? -7.35356 34.53703 -45.63879 1.000 34.38000 156 LEU B N 1
ATOM 6853 C CA . LEU B 1 156 ? -6.81363 35.39016 -46.69614 1.000 41.06000 156 LEU B CA 1
ATOM 6854 C C . LEU B 1 156 ? -5.48752 35.95483 -46.19925 1.000 34.88000 156 LEU B C 1
ATOM 6855 O O . LEU B 1 156 ? -5.39869 36.42389 -45.05399 1.000 36.29000 156 LEU B O 1
ATOM 6871 N N . THR B 1 157 ? -4.45169 35.93028 -47.06419 1.000 32.20000 157 THR B N 1
ATOM 6872 C CA . THR B 1 157 ? -3.12250 36.32193 -46.62327 1.000 31.75000 157 THR B CA 1
ATOM 6873 C C . THR B 1 157 ? -2.45818 37.31342 -47.57349 1.000 36.09000 157 THR B C 1
ATOM 6874 O O . THR B 1 157 ? -1.23739 37.49990 -47.49050 1.000 35.70000 157 THR B O 1
ATOM 6885 N N . ASP B 1 158 ? -3.21642 37.96979 -48.45248 1.000 40.82000 158 ASP B N 1
ATOM 6886 C CA . ASP B 1 158 ? -2.60661 38.96745 -49.31724 1.000 38.80000 158 ASP B CA 1
ATOM 6887 C C . ASP B 1 158 ? -3.69045 39.90575 -49.85107 1.000 36.89000 158 ASP B C 1
ATOM 6888 O O . ASP B 1 158 ? -4.88355 39.59361 -49.81150 1.000 40.03000 158 ASP B O 1
ATOM 6897 N N . GLN B 1 159 ? -3.23739 41.05354 -50.37448 1.000 36.69000 159 GLN B N 1
ATOM 6898 C CA . GLN B 1 159 ? -4.14951 42.11677 -50.79468 1.000 47.00000 159 GLN B CA 1
ATOM 6899 C C . GLN B 1 159 ? -5.13923 41.63475 -51.84592 1.000 36.87000 159 GLN B C 1
ATOM 6900 O O . GLN B 1 159 ? -6.32742 41.98905 -51.80990 1.000 37.78000 159 GLN B O 1
ATOM 6914 N N . ASP B 1 160 ? -4.68695 40.78663 -52.76249 1.000 41.74000 160 ASP B N 1
ATOM 6915 C CA . ASP B 1 160 ? -5.61141 40.25706 -53.75336 1.000 38.51000 160 ASP B CA 1
ATOM 6916 C C . ASP B 1 160 ? -6.73004 39.49496 -53.06953 1.000 36.32000 160 ASP B C 1
ATOM 6917 O O . ASP B 1 160 ? -7.91509 39.69985 -53.36957 1.000 40.55000 160 ASP B O 1
ATOM 6926 N N . GLY B 1 161 ? -6.37445 38.64015 -52.10783 1.000 39.52000 161 GLY B N 1
ATOM 6927 C CA . GLY B 1 161 ? -7.39589 37.92686 -51.35748 1.000 37.87000 161 GLY B CA 1
ATOM 6928 C C . GLY B 1 161 ? -8.30805 38.84107 -50.55128 1.000 35.95000 161 GLY B C 1
ATOM 6929 O O . GLY B 1 161 ? -9.51366 38.59608 -50.46785 1.000 33.04000 161 GLY B O 1
ATOM 6933 N N . PHE B 1 162 ? -7.74605 39.88611 -49.92949 1.000 33.81000 162 PHE B N 1
ATOM 6934 C CA . PHE B 1 162 ? -8.59696 40.84085 -49.21547 1.000 36.77000 162 PHE B CA 1
ATOM 6935 C C . PHE B 1 162 ? -9.59535 41.48624 -50.16522 1.000 38.84000 162 PHE B C 1
ATOM 6936 O O . PHE B 1 162 ? -10.78946 41.58748 -49.85186 1.000 41.60000 162 PHE B O 1
ATOM 6953 N N . ALA B 1 163 ? -9.13177 41.86746 -51.35457 1.000 39.63000 163 ALA B N 1
ATOM 6954 C CA . ALA B 1 163 ? -9.99720 42.53150 -52.32471 1.000 44.52000 163 ALA B CA 1
ATOM 6955 C C . ALA B 1 163 ? -11.09186 41.60263 -52.84225 1.000 43.09000 163 ALA B C 1
ATOM 6956 O O . ALA B 1 163 ? -12.25669 42.00963 -52.94844 1.000 47.22000 163 ALA B O 1
ATOM 6963 N N . TRP B 1 164 ? -10.74524 40.34348 -53.13161 1.000 38.29000 164 TRP B N 1
ATOM 6964 C CA . TRP B 1 164 ? -11.73878 39.37276 -53.59885 1.000 37.98000 164 TRP B CA 1
ATOM 6965 C C . TRP B 1 164 ? -12.86921 39.21733 -52.58524 1.000 42.65000 164 TRP B C 1
ATOM 6966 O O . TRP B 1 164 ? -14.04498 39.09368 -52.94385 1.000 47.42000 164 TRP B O 1
ATOM 6987 N N . THR B 1 165 ? -12.53270 39.19445 -51.31619 1.000 36.12000 165 THR B N 1
ATOM 6988 C CA . THR B 1 165 ? -13.53466 38.83650 -50.31828 1.000 34.52000 165 THR B CA 1
ATOM 6989 C C . THR B 1 165 ? -14.31437 40.06813 -49.86908 1.000 32.98000 165 THR B C 1
ATOM 6990 O O . THR B 1 165 ? -15.54852 40.02778 -49.81502 1.000 37.86000 165 THR B O 1
ATOM 7001 N N . THR B 1 166 ? -13.63208 41.19863 -49.64997 1.000 36.66000 166 THR B N 1
ATOM 7002 C CA . THR B 1 166 ? -14.36126 42.33362 -49.10633 1.000 42.25000 166 THR B CA 1
ATOM 7003 C C . THR B 1 166 ? -15.41422 42.82153 -50.07927 1.000 39.75000 166 THR B C 1
ATOM 7004 O O . THR B 1 166 ? -16.48927 43.26338 -49.65302 1.000 42.63000 166 THR B O 1
ATOM 7015 N N . SER B 1 167 ? -15.17698 42.63374 -51.38097 1.000 40.09000 167 SER B N 1
ATOM 7016 C CA . SER B 1 167 ? -16.11882 43.13590 -52.37674 1.000 43.21000 167 SER B CA 1
ATOM 7017 C C . SER B 1 167 ? -17.44483 42.39542 -52.33389 1.000 43.69000 167 SER B C 1
ATOM 7018 O O . SER B 1 167 ? -18.43055 42.86390 -52.91321 1.000 42.15000 167 SER B O 1
ATOM 7026 N N . ILE B 1 168 ? -17.47927 41.20442 -51.75665 1.000 36.53000 168 ILE B N 1
ATOM 7027 C CA . ILE B 1 168 ? -18.73391 40.45572 -51.66710 1.000 40.81000 168 ILE B CA 1
ATOM 7028 C C . ILE B 1 168 ? -19.19145 40.21836 -50.21808 1.000 48.15000 168 ILE B C 1
ATOM 7029 O O . ILE B 1 168 ? -19.94105 39.33191 -49.96292 1.000 44.43000 168 ILE B O 1
ATOM 7045 N N . MET B 1 169 ? -18.76679 41.01611 -49.28257 1.000 40.02000 169 MET B N 1
ATOM 7046 C CA . MET B 1 169 ? -19.20628 40.88672 -47.90407 1.000 47.49000 169 MET B CA 1
ATOM 7047 C C . MET B 1 169 ? -20.51525 41.64064 -47.71780 1.000 49.32000 169 MET B C 1
ATOM 7048 O O . MET B 1 169 ? -20.83806 42.53242 -48.50143 1.000 45.97000 169 MET B O 1
ATOM 7062 N N . ASP B 1 170 ? -21.26693 41.27195 -46.67523 1.000 52.62000 170 ASP B N 1
ATOM 7063 C CA . ASP B 1 170 ? -22.47416 41.98304 -46.26483 1.000 52.16000 170 ASP B CA 1
ATOM 7064 C C . ASP B 1 170 ? -22.56907 41.93976 -44.74000 1.000 49.16000 170 ASP B C 1
ATOM 7065 O O . ASP B 1 170 ? -21.60023 41.60538 -44.05295 1.000 51.71000 170 ASP B O 1
ATOM 7074 N N . GLU B 1 171 ? -23.76842 42.21272 -44.21858 1.000 53.19000 171 GLU B N 1
ATOM 7075 C CA . GLU B 1 171 ? -23.98833 42.32538 -42.77167 1.000 55.75000 171 GLU B CA 1
ATOM 7076 C C . GLU B 1 171 ? -23.92958 40.98902 -42.02972 1.000 54.95000 171 GLU B C 1
ATOM 7077 O O . GLU B 1 171 ? -23.84610 40.98589 -40.79539 1.000 59.26000 171 GLU B O 1
ATOM 7089 N N . ASN B 1 172 ? -23.94308 39.86136 -42.72758 1.000 52.16000 172 ASN B N 1
ATOM 7090 C CA . ASN B 1 172 ? -23.83951 38.56385 -42.07696 1.000 61.17000 172 ASN B CA 1
ATOM 7091 C C . ASN B 1 172 ? -22.42574 38.01617 -42.13957 1.000 49.17000 172 ASN B C 1
ATOM 7092 O O . ASN B 1 172 ? -22.21153 36.82239 -41.88484 1.000 51.67000 172 ASN B O 1
ATOM 7103 N N . CYS B 1 173 ? -21.45803 38.86785 -42.44204 1.000 47.95000 173 CYS B N 1
ATOM 7104 C CA . CYS B 1 173 ? -20.06433 38.46655 -42.48222 1.000 51.26000 173 CYS B CA 1
ATOM 7105 C C . CYS B 1 173 ? -19.35648 38.96041 -41.22803 1.000 49.05000 173 CYS B C 1
ATOM 7106 O O . CYS B 1 173 ? -19.71166 39.99442 -40.64443 1.000 41.26000 173 CYS B O 1
ATOM 7114 N N . LEU B 1 174 ? -18.32463 38.22091 -40.83941 1.000 38.21000 174 LEU B N 1
ATOM 7115 C CA . LEU B 1 174 ? -17.43659 38.59580 -39.75477 1.000 36.75000 174 LEU B CA 1
ATOM 7116 C C . LEU B 1 174 ? -16.00728 38.46561 -40.24746 1.000 37.87000 174 LEU B C 1
ATOM 7117 O O . LEU B 1 174 ? -15.64849 37.41576 -40.79396 1.000 38.72000 174 LEU B O 1
ATOM 7133 N N . VAL B 1 175 ? -15.19568 39.49129 -40.01863 1.000 39.48000 175 VAL B N 1
ATOM 7134 C CA . VAL B 1 175 ? -13.78321 39.47158 -40.37352 1.000 42.76000 175 VAL B CA 1
ATOM 7135 C C . VAL B 1 175 ? -12.93495 39.65009 -39.12086 1.000 41.78000 175 VAL B C 1
ATOM 7136 O O . VAL B 1 175 ? -13.09679 40.63477 -38.38188 1.000 40.54000 175 VAL B O 1
ATOM 7149 N N . LEU B 1 176 ? -12.02008 38.69950 -38.88814 1.000 37.95000 176 LEU B N 1
ATOM 7150 C CA . LEU B 1 176 ? -10.99592 38.77857 -37.84027 1.000 33.85000 176 LEU B CA 1
ATOM 7151 C C . LEU B 1 176 ? -9.67437 39.12306 -38.53372 1.000 38.45000 176 LEU B C 1
ATOM 7152 O O . LEU B 1 176 ? -9.18163 38.34353 -39.37528 1.000 37.00000 176 LEU B O 1
ATOM 7168 N N . GLY B 1 177 ? -9.12402 40.28931 -38.21798 1.000 29.44000 177 GLY B N 1
ATOM 7169 C CA . GLY B 1 177 ? -7.85744 40.73012 -38.76654 1.000 32.42000 177 GLY B CA 1
ATOM 7170 C C . GLY B 1 177 ? -6.73902 40.69505 -37.72869 1.000 39.38000 177 GLY B C 1
ATOM 7171 O O . GLY B 1 177 ? -6.90112 41.19862 -36.61836 1.000 36.18000 177 GLY B O 1
ATOM 7175 N N . PHE B 1 178 ? -5.59833 40.12995 -38.13399 1.000 32.10000 178 PHE B N 1
ATOM 7176 C CA . PHE B 1 178 ? -4.43724 40.03917 -37.24350 1.000 33.51000 178 PHE B CA 1
ATOM 7177 C C . PHE B 1 178 ? -3.32431 40.99672 -37.65788 1.000 41.25000 178 PHE B C 1
ATOM 7178 O O . PHE B 1 178 ? -2.67225 40.80853 -38.69187 1.000 37.22000 178 PHE B O 1
ATOM 7195 N N . SER B 1 179 ? -3.02934 41.95904 -36.78399 1.000 33.97000 179 SER B N 1
ATOM 7196 C CA . SER B 1 179 ? -1.95057 42.90599 -37.00825 1.000 36.18000 179 SER B CA 1
ATOM 7197 C C . SER B 1 179 ? -1.21505 43.10492 -35.69169 1.000 41.26000 179 SER B C 1
ATOM 7198 O O . SER B 1 179 ? -1.63249 43.92719 -34.86145 1.000 46.05000 179 SER B O 1
ATOM 7206 N N . LEU B 1 180 ? -0.09182 42.41403 -35.53355 1.000 45.67000 180 LEU B N 1
ATOM 7207 C CA . LEU B 1 180 ? 0.61755 42.45987 -34.25454 1.000 61.99000 180 LEU B CA 1
ATOM 7208 C C . LEU B 1 180 ? 1.13793 43.85920 -33.98158 1.000 61.51000 180 LEU B C 1
ATOM 7209 O O . LEU B 1 180 ? 1.14235 44.31372 -32.83189 1.000 45.68000 180 LEU B O 1
ATOM 7225 N N . SER B 1 181 ? 1.57961 44.55715 -35.03471 1.000 57.15000 181 SER B N 1
ATOM 7226 C CA . SER B 1 181 ? 2.13574 45.89660 -34.86731 1.000 61.68000 181 SER B CA 1
ATOM 7227 C C . SER B 1 181 ? 1.05923 46.95365 -34.65931 1.000 56.38000 181 SER B C 1
ATOM 7228 O O . SER B 1 181 ? 1.36463 48.04652 -34.15085 1.000 53.16000 181 SER B O 1
ATOM 7236 N N . GLY B 1 182 ? -0.17867 46.66318 -35.05339 1.000 45.86000 182 GLY B N 1
ATOM 7237 C CA . GLY B 1 182 ? -1.25331 47.61555 -34.93833 1.000 53.98000 182 GLY B CA 1
ATOM 7238 C C . GLY B 1 182 ? -1.26447 48.65972 -36.02643 1.000 69.96000 182 GLY B C 1
ATOM 7239 O O . GLY B 1 182 ? -2.06907 49.60077 -35.96493 1.000 61.04000 182 GLY B O 1
ATOM 7243 N N . SER B 1 183 ? -0.41391 48.51078 -37.03710 1.000 62.07000 183 SER B N 1
ATOM 7244 C CA . SER B 1 183 ? -0.30482 49.51798 -38.07471 1.000 66.77000 183 SER B CA 1
ATOM 7245 C C . SER B 1 183 ? -0.22587 48.94150 -39.48188 1.000 61.02000 183 SER B C 1
ATOM 7246 O O . SER B 1 183 ? -0.09838 49.72190 -40.41963 1.000 57.72000 183 SER B O 1
ATOM 7254 N N . THR B 1 184 ? -0.27366 47.61228 -39.65742 1.000 58.08000 184 THR B N 1
ATOM 7255 C CA . THR B 1 184 ? -0.16293 46.98146 -40.97443 1.000 62.27000 184 THR B CA 1
ATOM 7256 C C . THR B 1 184 ? -1.22776 47.58290 -41.88102 1.000 57.55000 184 THR B C 1
ATOM 7257 O O . THR B 1 184 ? -2.41514 47.29473 -41.70508 1.000 55.69000 184 THR B O 1
ATOM 7268 N N . PRO B 1 185 ? -0.86175 48.41708 -42.86100 1.000 54.84000 185 PRO B N 1
ATOM 7269 C CA . PRO B 1 185 ? -1.91681 49.11742 -43.60758 1.000 55.57000 185 PRO B CA 1
ATOM 7270 C C . PRO B 1 185 ? -2.88842 48.17275 -44.28642 1.000 53.31000 185 PRO B C 1
ATOM 7271 O O . PRO B 1 185 ? -4.10480 48.41637 -44.25063 1.000 45.81000 185 PRO B O 1
ATOM 7282 N N . SER B 1 186 ? -2.40463 47.09876 -44.92328 1.000 47.80000 186 SER B N 1
ATOM 7283 C CA . SER B 1 186 ? -3.33225 46.24613 -45.65611 1.000 49.63000 186 SER B CA 1
ATOM 7284 C C . SER B 1 186 ? -4.40236 45.69383 -44.71715 1.000 41.67000 186 SER B C 1
ATOM 7285 O O . SER B 1 186 ? -5.56321 45.52409 -45.11698 1.000 45.97000 186 SER B O 1
ATOM 7293 N N . ILE B 1 187 ? -4.03578 45.42111 -43.46778 1.000 47.60000 187 ILE B N 1
ATOM 7294 C CA . ILE B 1 187 ? -5.00023 44.79602 -42.55776 1.000 37.99000 187 ILE B CA 1
ATOM 7295 C C . ILE B 1 187 ? -5.96922 45.83808 -42.03466 1.000 44.10000 187 ILE B C 1
ATOM 7296 O O . ILE B 1 187 ? -7.18692 45.63397 -42.01793 1.000 41.39000 187 ILE B O 1
ATOM 7312 N N . LEU B 1 188 ? -5.44458 46.96859 -41.58615 1.000 47.55000 188 LEU B N 1
ATOM 7313 C CA . LEU B 1 188 ? -6.32865 48.00944 -41.08151 1.000 51.05000 188 LEU B CA 1
ATOM 7314 C C . LEU B 1 188 ? -7.22769 48.52151 -42.18894 1.000 45.66000 188 LEU B C 1
ATOM 7315 O O . LEU B 1 188 ? -8.43470 48.69349 -41.97486 1.000 42.45000 188 LEU B O 1
ATOM 7331 N N . ASP B 1 189 ? -6.67360 48.70532 -43.40733 1.000 45.18000 189 ASP B N 1
ATOM 7332 C CA . ASP B 1 189 ? -7.48908 49.20640 -44.50515 1.000 46.49000 189 ASP B CA 1
ATOM 7333 C C . ASP B 1 189 ? -8.51576 48.17457 -44.92620 1.000 45.36000 189 ASP B C 1
ATOM 7334 O O . ASP B 1 189 ? -9.66984 48.51109 -45.21782 1.000 42.33000 189 ASP B O 1
ATOM 7343 N N . SER B 1 190 ? -8.08896 46.91400 -45.03995 1.000 40.94000 190 SER B N 1
ATOM 7344 C CA . SER B 1 190 ? -9.00418 45.87348 -45.48522 1.000 41.44000 190 SER B CA 1
ATOM 7345 C C . SER B 1 190 ? -10.13233 45.66563 -44.49830 1.000 39.42000 190 SER B C 1
ATOM 7346 O O . SER B 1 190 ? -11.26995 45.35916 -44.90115 1.000 39.37000 190 SER B O 1
ATOM 7354 N N . LEU B 1 191 ? -9.84234 45.80408 -43.19989 1.000 41.72000 191 LEU B N 1
ATOM 7355 C CA . LEU B 1 191 ? -10.91568 45.73127 -42.21828 1.000 36.78000 191 LEU B CA 1
ATOM 7356 C C . LEU B 1 191 ? -11.88121 46.90093 -42.39690 1.000 38.37000 191 LEU B C 1
ATOM 7357 O O . LEU B 1 191 ? -13.09524 46.74286 -42.21809 1.000 40.49000 191 LEU B O 1
ATOM 7373 N N . LEU B 1 192 ? -11.35002 48.09510 -42.69182 1.000 38.24000 192 LEU B N 1
ATOM 7374 C CA . LEU B 1 192 ? -12.23443 49.22826 -42.97829 1.000 44.51000 192 LEU B CA 1
ATOM 7375 C C . LEU B 1 192 ? -13.04454 48.98832 -44.25899 1.000 45.78000 192 LEU B C 1
ATOM 7376 O O . LEU B 1 192 ? -14.23201 49.31191 -44.31634 1.000 45.87000 192 LEU B O 1
ATOM 7392 N N . ASP B 1 193 ? -12.44289 48.42537 -45.30523 1.000 48.11000 193 ASP B N 1
ATOM 7393 C CA . ASP B 1 193 ? -13.25321 48.00198 -46.44709 1.000 37.28000 193 ASP B CA 1
ATOM 7394 C C . ASP B 1 193 ? -14.36116 47.03604 -46.01385 1.000 49.23000 193 ASP B C 1
ATOM 7395 O O . ASP B 1 193 ? -15.48678 47.11383 -46.52457 1.000 42.90000 193 ASP B O 1
ATOM 7404 N N . ALA B 1 194 ? -14.05150 46.07765 -45.15167 1.000 40.37000 194 ALA B N 1
ATOM 7405 C CA . ALA B 1 194 ? -15.09709 45.13733 -44.78045 1.000 39.60000 194 ALA B CA 1
ATOM 7406 C C . ALA B 1 194 ? -16.20747 45.85631 -44.03946 1.000 39.93000 194 ALA B C 1
ATOM 7407 O O . ALA B 1 194 ? -17.38853 45.55616 -44.22664 1.000 40.83000 194 ALA B O 1
ATOM 7414 N N . LYS B 1 195 ? -15.83280 46.77372 -43.15543 1.000 44.49000 195 LYS B N 1
ATOM 7415 C CA . LYS B 1 195 ? -16.81789 47.54897 -42.41597 1.000 41.77000 195 LYS B CA 1
ATOM 7416 C C . LYS B 1 195 ? -17.71477 48.34191 -43.36443 1.000 42.71000 195 LYS B C 1
ATOM 7417 O O . LYS B 1 195 ? -18.93788 48.30905 -43.23181 1.000 48.16000 195 LYS B O 1
ATOM 7436 N N . GLU B 1 196 ? -17.12634 49.00612 -44.36032 1.000 52.36000 196 GLU B N 1
ATOM 7437 C CA . GLU B 1 196 ? -17.93238 49.71819 -45.36212 1.000 52.15000 196 GLU B CA 1
ATOM 7438 C C . GLU B 1 196 ? -19.01174 48.83279 -45.97898 1.000 55.44000 196 GLU B C 1
ATOM 7439 O O . GLU B 1 196 ? -20.08569 49.32548 -46.34962 1.000 51.09000 196 GLU B O 1
ATOM 7451 N N . MET B 1 197 ? -18.74274 47.53204 -46.12524 1.000 52.77000 197 MET B N 1
ATOM 7452 C CA . MET B 1 197 ? -19.70428 46.60568 -46.71301 1.000 42.65000 197 MET B CA 1
ATOM 7453 C C . MET B 1 197 ? -20.72045 46.08023 -45.72096 1.000 47.27000 197 MET B C 1
ATOM 7454 O O . MET B 1 197 ? -21.51944 45.21516 -46.11128 1.000 51.52000 197 MET B O 1
ATOM 7468 N N . GLY B 1 198 ? -20.69913 46.55866 -44.45989 1.000 48.84000 198 GLY B N 1
ATOM 7469 C CA . GLY B 1 198 ? -21.59339 46.07722 -43.42646 1.000 48.16000 198 GLY B CA 1
ATOM 7470 C C . GLY B 1 198 ? -21.09213 44.92454 -42.57817 1.000 54.29000 198 GLY B C 1
ATOM 7471 O O . GLY B 1 198 ? -21.81998 44.48033 -41.67047 1.000 46.33000 198 GLY B O 1
ATOM 7475 N N . ALA B 1 199 ? -19.87878 44.42997 -42.80864 1.000 45.02000 199 ALA B N 1
ATOM 7476 C CA . ALA B 1 199 ? -19.43083 43.29503 -42.00717 1.000 48.19000 199 ALA B CA 1
ATOM 7477 C C . ALA B 1 199 ? -19.04452 43.73667 -40.60343 1.000 41.65000 199 ALA B C 1
ATOM 7478 O O . ALA B 1 199 ? -18.60889 44.87304 -40.38765 1.000 45.51000 199 ALA B O 1
ATOM 7485 N N . LYS B 1 200 ? -19.17068 42.80630 -39.65673 1.000 41.47000 200 LYS B N 1
ATOM 7486 C CA . LYS B 1 200 ? -18.56449 42.98052 -38.34314 1.000 45.48000 200 LYS B CA 1
ATOM 7487 C C . LYS B 1 200 ? -17.06132 42.72716 -38.41681 1.000 47.08000 200 LYS B C 1
ATOM 7488 O O . LYS B 1 200 ? -16.58686 41.89208 -39.20312 1.000 44.69000 200 LYS B O 1
ATOM 7507 N N . THR B 1 201 ? -16.31602 43.47939 -37.61128 1.000 41.88000 201 THR B N 1
ATOM 7508 C CA . THR B 1 201 ? -14.85843 43.43570 -37.60947 1.000 42.90000 201 THR B CA 1
ATOM 7509 C C . THR B 1 201 ? -14.23947 43.30857 -36.22057 1.000 42.35000 201 THR B C 1
ATOM 7510 O O . THR B 1 201 ? -14.63592 43.99422 -35.24626 1.000 37.72000 201 THR B O 1
ATOM 7521 N N . VAL B 1 202 ? -13.20646 42.46272 -36.16166 1.000 34.25000 202 VAL B N 1
ATOM 7522 C CA . VAL B 1 202 ? -12.43824 42.22538 -34.93662 1.000 34.28000 202 VAL B CA 1
ATOM 7523 C C . VAL B 1 202 ? -10.96539 42.37815 -35.27184 1.000 37.65000 202 VAL B C 1
ATOM 7524 O O . VAL B 1 202 ? -10.42618 41.60190 -36.06859 1.000 39.29000 202 VAL B O 1
ATOM 7537 N N . LEU B 1 203 ? -10.32037 43.36986 -34.68535 1.000 36.46000 203 LEU B N 1
ATOM 7538 C CA . LEU B 1 203 ? -8.87795 43.51787 -34.78366 1.000 35.95000 203 LEU B CA 1
ATOM 7539 C C . LEU B 1 203 ? -8.13247 42.93666 -33.58210 1.000 41.98000 203 LEU B C 1
ATOM 7540 O O . LEU B 1 203 ? -8.41296 43.27593 -32.43331 1.000 38.98000 203 LEU B O 1
ATOM 7556 N N . PHE B 1 204 ? -7.09953 42.15876 -33.87235 1.000 33.74000 204 PHE B N 1
ATOM 7557 C CA . PHE B 1 204 ? -6.15326 41.64987 -32.87863 1.000 35.73000 204 PHE B CA 1
ATOM 7558 C C . PHE B 1 204 ? -4.88726 42.45509 -33.06234 1.000 36.42000 204 PHE B C 1
ATOM 7559 O O . PHE B 1 204 ? -4.33165 42.48420 -34.15691 1.000 36.74000 204 PHE B O 1
ATOM 7576 N N . SER B 1 205 ? -4.43788 43.12177 -32.02049 1.000 28.85000 205 SER B N 1
ATOM 7577 C CA . SER B 1 205 ? -3.20509 43.88097 -32.11345 1.000 33.02000 205 SER B CA 1
ATOM 7578 C C . SER B 1 205 ? -2.58468 44.00313 -30.75588 1.000 38.67000 205 SER B C 1
ATOM 7579 O O . SER B 1 205 ? -3.29597 43.98687 -29.76567 1.000 36.34000 205 SER B O 1
ATOM 7587 N N . SER B 1 206 ? -1.25642 44.12217 -30.71859 1.000 34.86000 206 SER B N 1
ATOM 7588 C CA . SER B 1 206 ? -0.55007 44.37042 -29.46654 1.000 40.47000 206 SER B CA 1
ATOM 7589 C C . SER B 1 206 ? -0.47690 45.85453 -29.13070 1.000 46.48000 206 SER B C 1
ATOM 7590 O O . SER B 1 206 ? 0.10794 46.20499 -28.10429 1.000 41.57000 206 SER B O 1
ATOM 7598 N N . VAL B 1 207 ? -1.06496 46.71162 -29.96207 1.000 43.35000 207 VAL B N 1
ATOM 7599 C CA . VAL B 1 207 ? -1.00317 48.16442 -29.85901 1.000 54.08000 207 VAL B CA 1
ATOM 7600 C C . VAL B 1 207 ? -2.42392 48.72660 -29.87236 1.000 51.89000 207 VAL B C 1
ATOM 7601 O O . VAL B 1 207 ? -3.07969 48.75512 -30.92145 1.000 52.02000 207 VAL B O 1
ATOM 7614 N N . PRO B 1 208 ? -2.95497 49.23754 -28.75599 1.000 60.33000 208 PRO B N 1
ATOM 7615 C CA . PRO B 1 208 ? -4.26369 49.90370 -28.83302 1.000 65.44000 208 PRO B CA 1
ATOM 7616 C C . PRO B 1 208 ? -4.18193 51.35421 -29.35318 1.000 51.25000 208 PRO B C 1
ATOM 7617 O O . PRO B 1 208 ? -4.09594 52.27596 -28.51843 1.000 71.93000 208 PRO B O 1
ATOM 7628 N N . ASN B 1 209 ? -4.25122 51.58351 -30.67494 1.000 61.23000 209 ASN B N 1
ATOM 7629 C CA . ASN B 1 209 ? -4.31397 52.93892 -31.24224 1.000 58.14000 209 ASN B CA 1
ATOM 7630 C C . ASN B 1 209 ? -5.75594 53.47100 -31.27836 1.000 55.16000 209 ASN B C 1
ATOM 7631 O O . ASN B 1 209 ? -6.73252 52.71750 -31.23734 1.000 50.65000 209 ASN B O 1
ATOM 7642 N N . LYS B 1 210 ? -5.88842 54.79946 -31.39002 1.000 45.35000 210 LYS B N 1
ATOM 7643 C CA . LYS B 1 210 ? -7.22606 55.34775 -31.59647 1.000 46.01000 210 LYS B CA 1
ATOM 7644 C C . LYS B 1 210 ? -7.87453 54.78589 -32.86311 1.000 47.24000 210 LYS B C 1
ATOM 7645 O O . LYS B 1 210 ? -9.07370 54.47924 -32.87481 1.000 44.23000 210 LYS B O 1
ATOM 7664 N N . ASP B 1 211 ? -7.12885 54.65252 -33.95443 1.000 44.14000 211 ASP B N 1
ATOM 7665 C CA . ASP B 1 211 ? -7.83562 54.16935 -35.14855 1.000 54.43000 211 ASP B CA 1
ATOM 7666 C C . ASP B 1 211 ? -8.42904 52.77055 -34.93731 1.000 49.16000 211 ASP B C 1
ATOM 7667 O O . ASP B 1 211 ? -9.41151 52.42800 -35.60710 1.000 46.74000 211 ASP B O 1
ATOM 7676 N N . SER B 1 212 ? -7.91857 51.97785 -33.97739 1.000 47.37000 212 SER B N 1
ATOM 7677 C CA . SER B 1 212 ? -8.52703 50.67174 -33.70178 1.000 56.84000 212 SER B CA 1
ATOM 7678 C C . SER B 1 212 ? -9.97192 50.77681 -33.20374 1.000 54.72000 212 SER B C 1
ATOM 7679 O O . SER B 1 212 ? -10.72175 49.79712 -33.27460 1.000 45.23000 212 SER B O 1
ATOM 7687 N N . GLN B 1 213 ? -10.38832 51.92768 -32.69334 1.000 49.19000 213 GLN B N 1
ATOM 7688 C CA . GLN B 1 213 ? -11.76315 52.06680 -32.21888 1.000 58.89000 213 GLN B CA 1
ATOM 7689 C C . GLN B 1 213 ? -12.81116 51.95787 -33.32609 1.000 47.17000 213 GLN B C 1
ATOM 7690 O O . GLN B 1 213 ? -13.99017 51.74544 -33.01938 1.000 48.25000 213 GLN B O 1
ATOM 7704 N N . ALA B 1 214 ? -12.42382 52.07309 -34.60630 1.000 53.55000 214 ALA B N 1
ATOM 7705 C CA . ALA B 1 214 ? -13.39625 51.95623 -35.68634 1.000 49.14000 214 ALA B CA 1
ATOM 7706 C C . ALA B 1 214 ? -14.03497 50.56722 -35.78638 1.000 48.41000 214 ALA B C 1
ATOM 7707 O O . ALA B 1 214 ? -15.13624 50.45514 -36.33842 1.000 43.67000 214 ALA B O 1
ATOM 7714 N N . TYR B 1 215 ? -13.37762 49.50801 -35.29412 1.000 45.12000 215 TYR B N 1
ATOM 7715 C CA . TYR B 1 215 ? -13.79373 48.12871 -35.55080 1.000 42.47000 215 TYR B CA 1
ATOM 7716 C C . TYR B 1 215 ? -14.80262 47.66775 -34.51695 1.000 43.75000 215 TYR B C 1
ATOM 7717 O O . TYR B 1 215 ? -14.94637 48.26674 -33.46256 1.000 43.15000 215 TYR B O 1
ATOM 7735 N N . THR B 1 216 ? -15.57863 46.64315 -34.86075 1.000 40.85000 216 THR B N 1
ATOM 7736 C CA . THR B 1 216 ? -16.57977 46.17270 -33.91073 1.000 44.26000 216 THR B CA 1
ATOM 7737 C C . THR B 1 216 ? -15.93723 45.86474 -32.54966 1.000 49.78000 216 THR B C 1
ATOM 7738 O O . THR B 1 216 ? -16.43617 46.28788 -31.49766 1.000 47.03000 216 THR B O 1
ATOM 7749 N N . GLU B 1 217 ? -14.80980 45.13572 -32.55660 1.000 41.24000 217 GLU B N 1
ATOM 7750 C CA . GLU B 1 217 ? -14.06873 44.76598 -31.35245 1.000 44.80000 217 GLU B CA 1
ATOM 7751 C C . GLU B 1 217 ? -12.57741 44.84913 -31.65345 1.000 41.90000 217 GLU B C 1
ATOM 7752 O O . GLU B 1 217 ? -12.12000 44.50763 -32.75343 1.000 42.26000 217 GLU B O 1
ATOM 7764 N N . THR B 1 218 ? -11.81994 45.26419 -30.66446 1.000 42.63000 218 THR B N 1
ATOM 7765 C CA . THR B 1 218 ? -10.37196 45.17165 -30.70724 1.000 36.67000 218 THR B CA 1
ATOM 7766 C C . THR B 1 218 ? -9.89572 44.27931 -29.56919 1.000 44.58000 218 THR B C 1
ATOM 7767 O O . THR B 1 218 ? -10.26264 44.49017 -28.40749 1.000 37.85000 218 THR B O 1
ATOM 7778 N N . VAL B 1 219 ? -9.08489 43.28241 -29.89749 1.000 34.93000 219 VAL B N 1
ATOM 7779 C CA . VAL B 1 219 ? -8.47815 42.40837 -28.88609 1.000 31.74000 219 VAL B CA 1
ATOM 7780 C C . VAL B 1 219 ? -7.02622 42.81885 -28.67648 1.000 37.81000 219 VAL B C 1
ATOM 7781 O O . VAL B 1 219 ? -6.17702 42.68770 -29.56773 1.000 35.59000 219 VAL B O 1
ATOM 7794 N N . LEU B 1 220 ? -6.73221 43.28441 -27.47964 1.000 31.15000 220 LEU B N 1
ATOM 7795 C CA . LEU B 1 220 ? -5.37111 43.60644 -27.09023 1.000 30.77000 220 LEU B CA 1
ATOM 7796 C C . LEU B 1 220 ? -4.62296 42.31116 -26.79852 1.000 36.04000 220 LEU B C 1
ATOM 7797 O O . LEU B 1 220 ? -5.02701 41.55891 -25.92131 1.000 38.72000 220 LEU B O 1
ATOM 7813 N N . VAL B 1 221 ? -3.52944 42.05828 -27.50751 1.000 33.16000 221 VAL B N 1
ATOM 7814 C CA . VAL B 1 221 ? -2.69633 40.88842 -27.25655 1.000 32.20000 221 VAL B CA 1
ATOM 7815 C C . VAL B 1 221 ? -1.37355 41.33976 -26.67871 1.000 34.03000 221 VAL B C 1
ATOM 7816 O O . VAL B 1 221 ? -1.04112 42.51560 -26.65649 1.000 34.08000 221 VAL B O 1
ATOM 7829 N N . ALA B 1 222 ? -0.59741 40.37371 -26.20818 1.000 34.69000 222 ALA B N 1
ATOM 7830 C CA . ALA B 1 222 ? 0.61841 40.70021 -25.49501 1.000 28.24000 222 ALA B CA 1
ATOM 7831 C C . ALA B 1 222 ? 1.69995 41.26562 -26.39661 1.000 35.99000 222 ALA B C 1
ATOM 7832 O O . ALA B 1 222 ? 1.85150 40.84545 -27.54601 1.000 36.15000 222 ALA B O 1
ATOM 7839 N N . THR B 1 223 ? 2.53067 42.14752 -25.81444 1.000 32.32000 223 THR B N 1
ATOM 7840 C CA . THR B 1 223 ? 3.79417 42.54714 -26.43132 1.000 34.73000 223 THR B CA 1
ATOM 7841 C C . THR B 1 223 ? 4.87281 41.51089 -26.16611 1.000 43.89000 223 THR B C 1
ATOM 7842 O O . THR B 1 223 ? 4.77528 40.72350 -25.22162 1.000 37.64000 223 THR B O 1
ATOM 7853 N N . HIS B 1 224 ? 5.92226 41.52512 -26.99948 1.000 37.33000 224 HIS B N 1
ATOM 7854 C CA . HIS B 1 224 ? 7.05505 40.64203 -26.74588 1.000 42.23000 224 HIS B CA 1
ATOM 7855 C C . HIS B 1 224 ? 7.96791 41.16168 -25.61812 1.000 41.97000 224 HIS B C 1
ATOM 7856 O O . HIS B 1 224 ? 8.08358 42.36182 -25.37925 1.000 45.81000 224 HIS B O 1
ATOM 7870 N N . SER B 1 225 ? 8.66593 40.20923 -24.97061 1.000 43.40000 225 SER B N 1
ATOM 7871 C CA . SER B 1 225 ? 9.57083 40.46832 -23.85098 1.000 55.28000 225 SER B CA 1
ATOM 7872 C C . SER B 1 225 ? 10.88253 41.09843 -24.28579 1.000 53.20000 225 SER B C 1
ATOM 7873 O O . SER B 1 225 ? 11.38739 41.98736 -23.60885 1.000 48.53000 225 SER B O 1
ATOM 7881 N N . GLN B 1 226 ? 11.50135 40.57909 -25.34750 1.000 45.54000 226 GLN B N 1
ATOM 7882 C CA . GLN B 1 226 ? 12.83664 40.98117 -25.72757 1.000 48.06000 226 GLN B CA 1
ATOM 7883 C C . GLN B 1 226 ? 12.79174 42.35336 -26.38123 1.000 49.40000 226 GLN B C 1
ATOM 7884 O O . GLN B 1 226 ? 12.05506 42.54207 -27.35837 1.000 55.51000 226 GLN B O 1
ATOM 7898 N N . PRO B 1 227 ? 13.59733 43.30778 -25.92234 1.000 56.07000 227 PRO B N 1
ATOM 7899 C CA . PRO B 1 227 ? 13.58715 44.63101 -26.57212 1.000 59.63000 227 PRO B CA 1
ATOM 7900 C C . PRO B 1 227 ? 14.03323 44.60767 -28.03044 1.000 57.19000 227 PRO B C 1
ATOM 7901 O O . PRO B 1 227 ? 13.44091 45.31797 -28.85083 1.000 58.70000 227 PRO B O 1
ATOM 7912 N N . SER B 1 228 ? 15.04709 43.81896 -28.39498 1.000 59.71000 228 SER B N 1
ATOM 7913 C CA . SER B 1 228 ? 15.49625 43.76155 -29.78911 1.000 51.42000 228 SER B CA 1
ATOM 7914 C C . SER B 1 228 ? 14.68660 42.77996 -30.63366 1.000 53.19000 228 SER B C 1
ATOM 7915 O O . SER B 1 228 ? 14.45886 41.62558 -30.24975 1.000 44.74000 228 SER B O 1
ATOM 7923 N N . TYR B 1 229 ? 14.28684 43.23889 -31.81309 1.000 43.62000 229 TYR B N 1
ATOM 7924 C CA . TYR B 1 229 ? 13.46034 42.40264 -32.67646 1.000 44.60000 229 TYR B CA 1
ATOM 7925 C C . TYR B 1 229 ? 14.12747 41.06384 -32.98830 1.000 39.03000 229 TYR B C 1
ATOM 7926 O O . TYR B 1 229 ? 13.44306 40.03527 -33.07672 1.000 40.75000 229 TYR B O 1
ATOM 7944 N N . ILE B 1 230 ? 15.44675 41.07192 -33.22053 1.000 36.58000 230 ILE B N 1
ATOM 7945 C CA . ILE B 1 230 ? 16.13627 39.89340 -33.73134 1.000 35.76000 230 ILE B CA 1
ATOM 7946 C C . ILE B 1 230 ? 16.12320 38.75173 -32.70844 1.000 35.38000 230 ILE B C 1
ATOM 7947 O O . ILE B 1 230 ? 16.26877 37.58030 -33.08034 1.000 37.41000 230 ILE B O 1
ATOM 7963 N N . GLN B 1 231 ? 15.90927 39.05562 -31.43961 1.000 34.06000 231 GLN B N 1
ATOM 7964 C CA . GLN B 1 231 ? 15.89605 38.01466 -30.42366 1.000 42.58000 231 GLN B CA 1
ATOM 7965 C C . GLN B 1 231 ? 14.50989 37.58209 -30.01432 1.000 42.11000 231 GLN B C 1
ATOM 7966 O O . GLN B 1 231 ? 14.36685 36.73635 -29.12035 1.000 36.38000 231 GLN B O 1
ATOM 7980 N N A ARG B 1 232 ? 13.47245 38.15224 -30.62055 0.500 39.84000 232 ARG B N 1
ATOM 7981 N N B ARG B 1 232 ? 13.47513 38.13964 -30.62175 0.500 39.77000 232 ARG B N 1
ATOM 7982 C CA A ARG B 1 232 ? 12.12477 37.81647 -30.20472 0.500 39.59000 232 ARG B CA 1
ATOM 7983 C CA B ARG B 1 232 ? 12.14074 37.80285 -30.17652 0.500 39.38000 232 ARG B CA 1
ATOM 7984 C C A ARG B 1 232 ? 11.80458 36.36356 -30.52959 0.500 38.48000 232 ARG B C 1
ATOM 7985 C C B ARG B 1 232 ? 11.79028 36.37015 -30.53851 0.500 38.35000 232 ARG B C 1
ATOM 7986 O O A ARG B 1 232 ? 12.36737 35.77313 -31.45591 0.500 37.87000 232 ARG B O 1
ATOM 7987 O O B ARG B 1 232 ? 12.31218 35.80487 -31.50162 0.500 37.95000 232 ARG B O 1
ATOM 8028 N N . ILE B 1 233 ? 10.86545 35.80464 -29.76736 1.000 36.37000 233 ILE B N 1
ATOM 8029 C CA . ILE B 1 233 ? 10.28787 34.49938 -30.07113 1.000 33.39000 233 ILE B CA 1
ATOM 8030 C C . ILE B 1 233 ? 9.17080 34.71519 -31.07642 1.000 33.28000 233 ILE B C 1
ATOM 8031 O O . ILE B 1 233 ? 8.89798 35.85823 -31.50954 1.000 34.23000 233 ILE B O 1
ATOM 8047 N N . SER B 1 234 ? 8.48309 33.63369 -31.43062 1.000 32.54000 234 SER B N 1
ATOM 8048 C CA . SER B 1 234 ? 7.64969 33.66116 -32.62922 1.000 35.05000 234 SER B CA 1
ATOM 8049 C C . SER B 1 234 ? 6.60833 34.77922 -32.59413 1.000 33.37000 234 SER B C 1
ATOM 8050 O O . SER B 1 234 ? 5.95189 35.00958 -31.57523 1.000 34.90000 234 SER B O 1
ATOM 8058 N N . ALA B 1 235 ? 6.48213 35.49589 -33.72084 1.000 31.72000 235 ALA B N 1
ATOM 8059 C CA . ALA B 1 235 ? 5.45905 36.54401 -33.84217 1.000 29.26000 235 ALA B CA 1
ATOM 8060 C C . ALA B 1 235 ? 4.03897 35.98707 -33.82812 1.000 31.60000 235 ALA B C 1
ATOM 8061 O O . ALA B 1 235 ? 3.09339 36.75236 -33.65814 1.000 31.91000 235 ALA B O 1
ATOM 8068 N N . GLN B 1 236 ? 3.84097 34.68175 -34.05830 1.000 32.20000 236 GLN B N 1
ATOM 8069 C CA . GLN B 1 236 ? 2.47785 34.14681 -33.98049 1.000 28.82000 236 GLN B CA 1
ATOM 8070 C C . GLN B 1 236 ? 1.94681 34.13171 -32.52911 1.000 27.67000 236 GLN B C 1
ATOM 8071 O O . GLN B 1 236 ? 0.73186 34.08086 -32.31672 1.000 31.96000 236 GLN B O 1
ATOM 8085 N N . LEU B 1 237 ? 2.84703 34.04938 -31.57963 1.000 28.87000 237 LEU B N 1
ATOM 8086 C CA . LEU B 1 237 ? 2.47370 33.56123 -30.22821 1.000 35.80000 237 LEU B CA 1
ATOM 8087 C C . LEU B 1 237 ? 1.47695 34.44795 -29.53071 1.000 35.83000 237 LEU B C 1
ATOM 8088 O O . LEU B 1 237 ? 0.45404 33.91449 -29.04297 1.000 33.47000 237 LEU B O 1
ATOM 8104 N N . PRO B 1 238 ? 1.60129 35.77296 -29.52690 1.000 34.23000 238 PRO B N 1
ATOM 8105 C CA . PRO B 1 238 ? 0.57686 36.61384 -28.88162 1.000 29.79000 238 PRO B CA 1
ATOM 8106 C C . PRO B 1 238 ? -0.80778 36.35052 -29.41964 1.000 33.44000 238 PRO B C 1
ATOM 8107 O O . PRO B 1 238 ? -1.78671 36.30298 -28.66324 1.000 33.66000 238 PRO B O 1
ATOM 8118 N N . MET B 1 239 ? -0.90745 36.10583 -30.72000 1.000 29.15000 239 MET B N 1
ATOM 8119 C CA . MET B 1 239 ? -2.19726 35.84244 -31.32702 1.000 32.18000 239 MET B CA 1
ATOM 8120 C C . MET B 1 239 ? -2.68906 34.45718 -30.97446 1.000 36.61000 239 MET B C 1
ATOM 8121 O O . MET B 1 239 ? -3.88424 34.25779 -30.76602 1.000 31.19000 239 MET B O 1
ATOM 8135 N N . LEU B 1 240 ? -1.79588 33.46780 -30.99160 1.000 35.50000 240 LEU B N 1
ATOM 8136 C CA . LEU B 1 240 ? -2.24957 32.09189 -30.81228 1.000 37.29000 240 LEU B CA 1
ATOM 8137 C C . LEU B 1 240 ? -2.97418 31.91707 -29.48035 1.000 33.47000 240 LEU B C 1
ATOM 8138 O O . LEU B 1 240 ? -3.99917 31.22147 -29.41286 1.000 32.80000 240 LEU B O 1
ATOM 8154 N N . PHE B 1 241 ? -2.47937 32.57076 -28.42061 1.000 34.06000 241 PHE B N 1
ATOM 8155 C CA . PHE B 1 241 ? -3.13985 32.52617 -27.12531 1.000 30.59000 241 PHE B CA 1
ATOM 8156 C C . PHE B 1 241 ? -4.61366 32.89853 -27.22583 1.000 33.96000 241 PHE B C 1
ATOM 8157 O O . PHE B 1 241 ? -5.48690 32.19414 -26.70351 1.000 32.36000 241 PHE B O 1
ATOM 8174 N N . PHE B 1 242 ? -4.91652 34.03482 -27.89119 1.000 34.58000 242 PHE B N 1
ATOM 8175 C CA . PHE B 1 242 ? -6.28832 34.52134 -27.91609 1.000 34.17000 242 PHE B CA 1
ATOM 8176 C C . PHE B 1 242 ? -7.11642 33.72264 -28.87173 1.000 34.02000 242 PHE B C 1
ATOM 8177 O O . PHE B 1 242 ? -8.29204 33.47295 -28.58160 1.000 33.84000 242 PHE B O 1
ATOM 8194 N N . ILE B 1 243 ? -6.52339 33.18784 -29.95170 1.000 31.99000 243 ILE B N 1
ATOM 8195 C CA . ILE B 1 243 ? -7.37737 32.36902 -30.77907 1.000 30.74000 243 ILE B CA 1
ATOM 8196 C C . ILE B 1 243 ? -7.74879 31.09016 -30.05706 1.000 33.55000 243 ILE B C 1
ATOM 8197 O O . ILE B 1 243 ? -8.86085 30.59384 -30.21959 1.000 37.38000 243 ILE B O 1
ATOM 8213 N N . ASP B 1 244 ? -6.82721 30.52326 -29.28323 1.000 35.98000 244 ASP B N 1
ATOM 8214 C CA . ASP B 1 244 ? -7.13299 29.32208 -28.50352 1.000 33.32000 244 ASP B CA 1
ATOM 8215 C C . ASP B 1 244 ? -8.19711 29.58572 -27.44056 1.000 38.82000 244 ASP B C 1
ATOM 8216 O O . ASP B 1 244 ? -9.03841 28.70908 -27.15501 1.000 34.86000 244 ASP B O 1
ATOM 8225 N N . LEU B 1 245 ? -8.18621 30.77838 -26.84054 1.000 39.02000 245 LEU B N 1
ATOM 8226 C CA . LEU B 1 245 ? -9.21449 31.09644 -25.84719 1.000 35.05000 245 LEU B CA 1
ATOM 8227 C C . LEU B 1 245 ? -10.56802 31.23040 -26.51750 1.000 40.38000 245 LEU B C 1
ATOM 8228 O O . LEU B 1 245 ? -11.56455 30.65056 -26.06630 1.000 38.91000 245 LEU B O 1
ATOM 8244 N N . ILE B 1 246 ? -10.62676 32.00719 -27.59865 1.000 38.02000 246 ILE B N 1
ATOM 8245 C CA . ILE B 1 246 ? -11.85992 32.13489 -28.36736 1.000 33.12000 246 ILE B CA 1
ATOM 8246 C C . ILE B 1 246 ? -12.34334 30.77049 -28.83288 1.000 41.66000 246 ILE B C 1
ATOM 8247 O O . ILE B 1 246 ? -13.54421 30.45881 -28.75956 1.000 40.39000 246 ILE B O 1
ATOM 8263 N N . TYR B 1 247 ? -11.44076 29.96620 -29.40034 1.000 38.06000 247 TYR B N 1
ATOM 8264 C CA . TYR B 1 247 ? -11.85629 28.64197 -29.85124 1.000 40.39000 247 TYR B CA 1
ATOM 8265 C C . TYR B 1 247 ? -12.46357 27.85074 -28.69793 1.000 35.90000 247 TYR B C 1
ATOM 8266 O O . TYR B 1 247 ? -13.50334 27.19641 -28.85893 1.000 44.06000 247 TYR B O 1
ATOM 8284 N N . ALA B 1 248 ? -11.82666 27.90639 -27.53456 1.000 38.47000 248 ALA B N 1
ATOM 8285 C CA . ALA B 1 248 ? -12.28807 27.10191 -26.40281 1.000 46.00000 248 ALA B CA 1
ATOM 8286 C C . ALA B 1 248 ? -13.67231 27.55540 -25.96297 1.000 51.50000 248 ALA B C 1
ATOM 8287 O O . ALA B 1 248 ? -14.51620 26.72500 -25.61252 1.000 50.20000 248 ALA B O 1
ATOM 8294 N N . TYR B 1 249 ? -13.94029 28.87078 -26.02423 1.000 45.08000 249 TYR B N 1
ATOM 8295 C CA . TYR B 1 249 ? -15.26415 29.37226 -25.68892 1.000 43.36000 249 TYR B CA 1
ATOM 8296 C C . TYR B 1 249 ? -16.26995 28.97824 -26.74588 1.000 45.94000 249 TYR B C 1
ATOM 8297 O O . TYR B 1 249 ? -17.39024 28.57523 -26.43390 1.000 44.59000 249 TYR B O 1
ATOM 8315 N N . PHE B 1 250 ? -15.87411 29.09074 -28.01733 1.000 43.15000 250 PHE B N 1
ATOM 8316 C CA . PHE B 1 250 ? -16.79832 28.84196 -29.11835 1.000 40.76000 250 PHE B CA 1
ATOM 8317 C C . PHE B 1 250 ? -17.23947 27.39340 -29.15371 1.000 41.54000 250 PHE B C 1
ATOM 8318 O O . PHE B 1 250 ? -18.39796 27.08748 -29.47341 1.000 38.95000 250 PHE B O 1
ATOM 8335 N N . LEU B 1 251 ? -16.32474 26.48899 -28.83919 1.000 41.60000 251 LEU B N 1
ATOM 8336 C CA . LEU B 1 251 ? -16.64770 25.07000 -28.83793 1.000 41.93000 251 LEU B CA 1
ATOM 8337 C C . LEU B 1 251 ? -17.74556 24.76193 -27.83485 1.000 47.53000 251 LEU B C 1
ATOM 8338 O O . LEU B 1 251 ? -18.51283 23.81103 -28.02769 1.000 44.62000 251 LEU B O 1
ATOM 8354 N N . GLU B 1 252 ? -17.83558 25.54497 -26.75478 1.000 47.95000 252 GLU B N 1
ATOM 8355 C CA . GLU B 1 252 ? -18.84181 25.27930 -25.73082 1.000 50.02000 252 GLU B CA 1
ATOM 8356 C C . GLU B 1 252 ? -20.19910 25.89335 -26.05989 1.000 59.62000 252 GLU B C 1
ATOM 8357 O O . GLU B 1 252 ? -21.16336 25.64533 -25.32479 1.000 52.49000 252 GLU B O 1
ATOM 8369 N N . ILE B 1 253 ? -20.30914 26.67080 -27.13756 1.000 49.69000 253 ILE B N 1
ATOM 8370 C CA . ILE B 1 253 ? -21.60166 27.12455 -27.63633 1.000 40.30000 253 ILE B CA 1
ATOM 8371 C C . ILE B 1 253 ? -22.16300 26.02117 -28.52779 1.000 56.63000 253 ILE B C 1
ATOM 8372 O O . ILE B 1 253 ? -21.66149 25.79610 -29.63106 1.000 54.82000 253 ILE B O 1
ATOM 8388 N N . ASN B 1 254 ? -23.19918 25.32173 -28.05996 1.000 54.28000 254 ASN B N 1
ATOM 8389 C CA . ASN B 1 254 ? -23.81468 24.20920 -28.79771 1.000 57.11000 254 ASN B CA 1
ATOM 8390 C C . ASN B 1 254 ? -22.81108 23.07315 -29.04631 1.000 57.32000 254 ASN B C 1
ATOM 8391 O O . ASN B 1 254 ? -22.63183 22.56641 -30.15787 1.000 58.21000 254 ASN B O 1
ATOM 8402 N N . ARG B 1 255 ? -22.12671 22.71260 -27.97393 1.000 50.33000 255 ARG B N 1
ATOM 8403 C CA . ARG B 1 255 ? -21.03840 21.73805 -28.02157 1.000 54.87000 255 ARG B CA 1
ATOM 8404 C C . ARG B 1 255 ? -21.42362 20.46669 -28.76415 1.000 59.58000 255 ARG B C 1
ATOM 8405 O O . ARG B 1 255 ? -20.66002 19.97275 -29.60046 1.000 52.52000 255 ARG B O 1
ATOM 8426 N N . GLU B 1 256 ? -22.57267 19.87942 -28.43885 1.000 56.84000 256 GLU B N 1
ATOM 8427 C CA . GLU B 1 256 ? -22.86544 18.57852 -29.02670 1.000 56.42000 256 GLU B CA 1
ATOM 8428 C C . GLU B 1 256 ? -23.03837 18.67649 -30.54247 1.000 55.80000 256 GLU B C 1
ATOM 8429 O O . GLU B 1 256 ? -22.52618 17.83063 -31.27696 1.000 56.60000 256 GLU B O 1
ATOM 8441 N N . SER B 1 257 ? -23.71379 19.70634 -31.04180 1.000 56.13000 257 SER B N 1
ATOM 8442 C CA . SER B 1 257 ? -23.83408 19.84634 -32.49098 1.000 56.59000 257 SER B CA 1
ATOM 8443 C C . SER B 1 257 ? -22.46059 19.98949 -33.13683 1.000 52.24000 257 SER B C 1
ATOM 8444 O O . SER B 1 257 ? -22.21023 19.42789 -34.21391 1.000 60.16000 257 SER B O 1
ATOM 8452 N N . LYS B 1 258 ? -21.54886 20.72428 -32.48292 1.000 56.51000 258 LYS B N 1
ATOM 8453 C CA . LYS B 1 258 ? -20.21108 20.90723 -33.04617 1.000 56.25000 258 LYS B CA 1
ATOM 8454 C C . LYS B 1 258 ? -19.37931 19.63881 -32.94516 1.000 52.97000 258 LYS B C 1
ATOM 8455 O O . LYS B 1 258 ? -18.56956 19.36269 -33.82960 1.000 48.68000 258 LYS B O 1
ATOM 8474 N N . GLU B 1 259 ? -19.55405 18.85116 -31.89187 1.000 50.06000 259 GLU B N 1
ATOM 8475 C CA . GLU B 1 259 ? -18.80361 17.60329 -31.79998 1.000 57.10000 259 GLU B CA 1
ATOM 8476 C C . GLU B 1 259 ? -19.29013 16.59832 -32.84542 1.000 46.33000 259 GLU B C 1
ATOM 8477 O O . GLU B 1 259 ? -18.48878 15.83620 -33.40344 1.000 54.29000 259 GLU B O 1
ATOM 8489 N N . LYS B 1 260 ? -20.59518 16.61102 -33.13973 1.000 47.79000 260 LYS B N 1
ATOM 8490 C CA . LYS B 1 260 ? -21.15553 15.77728 -34.19576 1.000 54.92000 260 LYS B CA 1
ATOM 8491 C C . LYS B 1 260 ? -20.45897 16.07482 -35.51567 1.000 53.16000 260 LYS B C 1
ATOM 8492 O O . LYS B 1 260 ? -20.07903 15.16498 -36.27057 1.000 52.52000 260 LYS B O 1
ATOM 8511 N N . ILE B 1 261 ? -20.24638 17.36356 -35.77393 1.000 58.78000 261 ILE B N 1
ATOM 8512 C CA . ILE B 1 261 ? -19.67407 17.80122 -37.04610 1.000 54.46000 261 ILE B CA 1
ATOM 8513 C C . ILE B 1 261 ? -18.20851 17.39168 -37.13409 1.000 57.02000 261 ILE B C 1
ATOM 8514 O O . ILE B 1 261 ? -17.74924 16.84586 -38.14824 1.000 59.95000 261 ILE B O 1
ATOM 8530 N N . PHE B 1 262 ? -17.45119 17.66823 -36.07268 1.000 44.89000 262 PHE B N 1
ATOM 8531 C CA . PHE B 1 262 ? -16.07658 17.19708 -35.94616 1.000 49.89000 262 PHE B CA 1
ATOM 8532 C C . PHE B 1 262 ? -15.99083 15.67722 -36.07920 1.000 65.52000 262 PHE B C 1
ATOM 8533 O O . PHE B 1 262 ? -15.09673 15.15928 -36.74423 1.000 60.89000 262 PHE B O 1
ATOM 8550 N N . ASN B 1 263 ? -16.89479 14.93181 -35.45204 1.000 64.28000 263 ASN B N 1
ATOM 8551 C CA . ASN B 1 263 ? -16.80461 13.47843 -35.59090 1.000 58.99000 263 ASN B CA 1
ATOM 8552 C C . ASN B 1 263 ? -17.24547 13.00943 -36.97124 1.000 58.17000 263 ASN B C 1
ATOM 8553 O O . ASN B 1 263 ? -16.67024 12.06575 -37.52533 1.000 56.23000 263 ASN B O 1
ATOM 8564 N N . SER B 1 264 ? -18.26203 13.64146 -37.53881 1.000 53.98000 264 SER B N 1
ATOM 8565 C CA . SER B 1 264 ? -18.64821 13.33342 -38.90605 1.000 59.77000 264 SER B CA 1
ATOM 8566 C C . SER B 1 264 ? -17.48375 13.54339 -39.89641 1.000 66.08000 264 SER B C 1
ATOM 8567 O O . SER B 1 264 ? -17.30716 12.73694 -40.82282 1.000 69.09000 264 SER B O 1
ATOM 8575 N N A TYR B 1 265 ? -16.72447 14.62968 -39.74052 0.500 67.00000 265 TYR B N 1
ATOM 8576 N N B TYR B 1 265 ? -16.65901 14.57964 -39.69704 0.500 67.02000 265 TYR B N 1
ATOM 8577 C CA A TYR B 1 265 ? -15.46589 14.77328 -40.46920 0.500 66.63000 265 TYR B CA 1
ATOM 8578 C CA B TYR B 1 265 ? -15.47247 14.74908 -40.54554 0.500 66.63000 265 TYR B CA 1
ATOM 8579 C C A TYR B 1 265 ? -14.66767 13.48199 -40.38843 0.500 66.47000 265 TYR B C 1
ATOM 8580 C C B TYR B 1 265 ? -14.49221 13.60546 -40.32425 0.500 66.43000 265 TYR B C 1
ATOM 8581 O O A TYR B 1 265 ? -14.21256 12.94067 -41.40378 0.500 67.55000 265 TYR B O 1
ATOM 8582 O O B TYR B 1 265 ? -13.71745 13.27079 -41.22376 0.500 68.68000 265 TYR B O 1
ATOM 8617 N N . TRP B 1 266 ? -14.58182 12.93085 -39.18344 1.000 66.76000 266 TRP B N 1
ATOM 8618 C CA . TRP B 1 266 ? -13.66246 11.83568 -38.90560 1.000 69.60000 266 TRP B CA 1
ATOM 8619 C C . TRP B 1 266 ? -14.15075 10.57885 -39.58981 1.000 68.50000 266 TRP B C 1
ATOM 8620 O O . TRP B 1 266 ? -13.36888 9.82904 -40.18580 1.000 74.37000 266 TRP B O 1
ATOM 8641 N N . GLU B 1 267 ? -15.46444 10.38173 -39.56182 1.000 67.92000 267 GLU B N 1
ATOM 8642 C CA . GLU B 1 267 ? -16.05757 9.19436 -40.15003 1.000 73.78000 267 GLU B CA 1
ATOM 8643 C C . GLU B 1 267 ? -15.86238 9.19685 -41.65869 1.000 70.40000 267 GLU B C 1
ATOM 8644 O O . GLU B 1 267 ? -15.54132 8.16122 -42.25163 1.000 68.67000 267 GLU B O 1
ATOM 8656 N N . ASN B 1 268 ? -15.99709 10.36674 -42.29183 1.000 64.02000 268 ASN B N 1
ATOM 8657 C CA . ASN B 1 268 ? -15.86806 10.42339 -43.74297 1.000 65.87000 268 ASN B CA 1
ATOM 8658 C C . ASN B 1 268 ? -14.46664 10.03519 -44.18789 1.000 67.42000 268 ASN B C 1
ATOM 8659 O O . ASN B 1 268 ? -14.30370 9.36367 -45.21410 1.000 68.62000 268 ASN B O 1
ATOM 8670 N N . LYS B 1 269 ? -13.44674 10.41370 -43.41997 1.000 60.75000 269 LYS B N 1
ATOM 8671 C CA . LYS B 1 269 ? -12.09467 9.95960 -43.72519 1.000 65.54000 269 LYS B CA 1
ATOM 8672 C C . LYS B 1 269 ? -12.00666 8.43749 -43.63657 1.000 73.03000 269 LYS B C 1
ATOM 8673 O O . LYS B 1 269 ? -11.50311 7.77421 -44.55836 1.000 68.93000 269 LYS B O 1
ATOM 8692 N N . LYS B 1 270 ? -12.50193 7.86598 -42.52885 1.000 69.05000 270 LYS B N 1
ATOM 8693 C CA . LYS B 1 270 ? -12.42859 6.41708 -42.35288 1.000 68.02000 270 LYS B CA 1
ATOM 8694 C C . LYS B 1 270 ? -13.12061 5.69164 -43.49878 1.000 75.12000 270 LYS B C 1
ATOM 8695 O O . LYS B 1 270 ? -12.60952 4.68186 -43.99404 1.000 67.44000 270 LYS B O 1
ATOM 8714 N N . LEU B 1 271 ? -14.28084 6.19324 -43.94193 1.000 69.17000 271 LEU B N 1
ATOM 8715 C CA . LEU B 1 271 ? -15.04145 5.49562 -44.97595 1.000 73.25000 271 LEU B CA 1
ATOM 8716 C C . LEU B 1 271 ? -14.28488 5.47815 -46.30073 1.000 73.65000 271 LEU B C 1
ATOM 8717 O O . LEU B 1 271 ? -14.26757 4.45864 -47.00000 1.000 78.13000 271 LEU B O 1
ATOM 8733 N N . ASN B 1 272 ? -13.65388 6.59303 -46.66894 1.000 69.15000 272 ASN B N 1
ATOM 8734 C CA . ASN B 1 272 ? -12.86439 6.58207 -47.90109 1.000 77.77000 272 ASN B CA 1
ATOM 8735 C C . ASN B 1 272 ? -11.63270 5.69800 -47.75048 1.000 83.29000 272 ASN B C 1
ATOM 8736 O O . ASN B 1 272 ? -11.20690 5.05381 -48.72229 1.000 73.86000 272 ASN B O 1
ATOM 8747 N N . GLY B 1 273 ? -11.08557 5.61003 -46.53294 1.000 78.34000 273 GLY B N 1
ATOM 8748 C CA . GLY B 1 273 ? -9.95715 4.72012 -46.30043 1.000 76.85000 273 GLY B CA 1
ATOM 8749 C C . GLY B 1 273 ? -10.30920 3.24830 -46.47077 1.000 71.54000 273 GLY B C 1
ATOM 8750 O O . GLY B 1 273 ? -9.50998 2.46134 -46.97276 1.000 70.79000 273 GLY B O 1
ATOM 8754 N N . TYR B 1 274 ? -11.50373 2.85414 -46.04267 1.000 67.54000 274 TYR B N 1
ATOM 8755 C CA . TYR B 1 274 ? -11.97777 1.51163 -46.36936 1.000 78.94000 274 TYR B CA 1
ATOM 8756 C C . TYR B 1 274 ? -12.05189 1.30016 -47.89149 1.000 81.60000 274 TYR B C 1
ATOM 8757 O O . TYR B 1 274 ? -11.63213 0.25149 -48.39776 1.000 71.96000 274 TYR B O 1
ATOM 8775 N N . ARG B 1 275 ? -12.58875 2.27879 -48.63820 1.000 73.36000 275 ARG B N 1
ATOM 8776 C CA . ARG B 1 275 ? -12.62979 2.16126 -50.09975 1.000 79.05000 275 ARG B CA 1
ATOM 8777 C C . ARG B 1 275 ? -11.22742 2.00714 -50.68464 1.000 72.87000 275 ARG B C 1
ATOM 8778 O O . ARG B 1 275 ? -11.01066 1.19023 -51.58942 1.000 80.42000 275 ARG B O 1
ATOM 8799 N N . ARG B 1 276 ? -10.26304 2.78469 -50.18494 1.000 66.10000 276 ARG B N 1
ATOM 8800 C CA . ARG B 1 276 ? -8.91286 2.73286 -50.73487 1.000 74.23000 276 ARG B CA 1
ATOM 8801 C C . ARG B 1 276 ? -8.23521 1.39840 -50.43435 1.000 74.28000 276 ARG B C 1
ATOM 8802 O O . ARG B 1 276 ? -7.42211 0.91324 -51.22727 1.000 76.49000 276 ARG B O 1
ATOM 8823 N N . GLN B 1 277 ? -8.58986 0.76467 -49.31700 1.000 70.35000 277 GLN B N 1
ATOM 8824 C CA . GLN B 1 277 ? -7.98801 -0.52799 -49.00456 1.000 66.31000 277 GLN B CA 1
ATOM 8825 C C . GLN B 1 277 ? -8.39928 -1.58361 -50.01949 1.000 70.37000 277 GLN B C 1
ATOM 8826 O O . GLN B 1 277 ? -7.65860 -2.54355 -50.24546 1.000 73.82000 277 GLN B O 1
ATOM 8830 N N . LYS B 1 278 ? -9.56400 -1.42194 -50.64394 1.000 67.87000 278 LYS B N 1
ATOM 8831 C CA . LYS B 1 278 ? -10.06809 -2.40751 -51.60089 1.000 70.72000 278 LYS B CA 1
ATOM 8832 C C . LYS B 1 278 ? -9.17733 -2.45040 -52.83722 1.000 75.63000 278 LYS B C 1
ATOM 8833 O O . LYS B 1 278 ? -8.05798 -2.95591 -52.79000 1.000 75.38000 278 LYS B O 1
#

Foldseek 3Di:
DAPLVLLVVLLVVDDPLLVLVSVLLVDPCSLVDDQDLVVSCVVSVHDSVSQQVSCVSSPDNGNVVVVVSSVVVVVVVVVPPDPDDPLVVVQVCQVVVQVVQQVVQDDLVVLLVVLVLQVQAQEEEEEEEDLSLVLRVVLCVLVVLLPGHYDGDYDLVSLVVPLVPAAQSYEYEYEDAAVPPPSRLVSQLSNVVRNYAYEYEYQDPPPCVVVGNYYGHFHDGPDDDPVSTPRPCPRVVVSSVSSSVSNCVPPVVSSVVSNVVVVVVVVVVVVVVVD/DDALLVLLVVLLVVDDPLLVVVNVLLNDPCNLVDDPPLVVSCVVSVHDLVSQQVSVVSSPDNGNVRVVVRSNVVVVCVVVDPVNDDPLVVVQVVQVVVQVVQQVVQDDPVVLLVVLVLQVQAQEEEEEEEDLSLVLQVVLCVLVVLLPGHYDGDHDLVRLVVPLVPAAQRYEYEYEDAAVPPCSRLVSQVSNVVRNYAYEYEYCDDDPSNVVGNYYRHFHDTDDPDPVSTDDPCPRVNVSSVSSSVSNCPPPVVSSVVSNVVVVVVVVVVVVVVVD

Secondary structure (DSSP, 8-state):
--HHHHHHHHGGGS-HHHHHHHHHHHSGGGGGS--SHHHHHHHHT--HHHHHHHHHHTT-S-HHHHHHHHHHHHHHHHTTS----HHHHHHHHHHHHHHHHHHHH--HHHHHHHHHHHHH-SEEEEEE-THHHHHHHHHHHHHHTTT--EEEE-SHHHHHHHHTT--TTEEEEEE-TTS--HHHHHHHHHHHHTT-EEEEEESS-TT-TTTSSEEEE-PPPS-SSGGG---TTHHHHHHHHHHHHHHHTTTHHHHHHHHHHHHHHHHHHHHHHH-/---HHHHHHHHGGGS-HHHHHHHHHHTSGGGGGS--SHHHHHHHHT--HHHHHHHHHHTT-SSHHHHHHHHHHHHHTGGG-TTS--HHHHHHHHHHHHHHHHHHHH--HHHHHHHHHHHHH-SEEEEEE-THHHHHHHHHHHHHHTTT--EEEE-SHHHHHHHHTT--TTEEEEEE-TTS--HHHHHHHHHHHHTT-EEEEEESS--GGGGGSSEEEE-PPPS-SSGGG---TTHHHHHHHHHHHHHHHTTTHHHHHHHHHHHHHHHHHHHHHHH-

Sequence (551 aa):
PDIATVIDSHFEEMTDLEQEIARYFLQAETIQDDLSSQQVTQKLHISQAALTRFAKKCGFTGYREFIFQYQHEAENQANQVSKHSPLTKRVLRSYSNMREQTQDLIDEVQLERIAQLIEDAERVYFFGTGSSGLVAREMKLRFMALGVVCEALTDQDGFAWTTSIMDENCLVLGFSLSGSTPSILDSLLDAKEMGAKTVLFSSVPNKDSQAYTETVLVATHSQPSYIQRISAQLPMLFFIDLIYAYFLEINRESKEKIFNSYWENKKLNGYRRQKKPDIATVIDSHFEEEMTDLEQEIARRYFLQAETIQDDLSSQQVTQKLHISQAALTRFAKKCGFTGYREFIFQYQHEAENQQANQVSKHSPLTKRVLRSYSNMREQTQDLIDEVQLERIAQLIEDAERVYFFGTGSSGLVAREMKLRFMALGVVCEALTDQDGFAWTTSIMDENCLVLGFSLSGSTPSILDSLLDAKEMGAKTVLFSSVPNKDSQAYTETVLVATHSQPSYIQRRISAQLPMLFFIDLIYAYFLEINRESKEKIFNSYYWENKKLNGYRRQK

Organism: Streptococcus pneumoniae (NCBI:txid1313)

Solvent-accessible surface area: 28660 Å² total; per-residue (Å²): 146,72,25,30,68,19,0,76,67,46,68,154,102,13,71,118,86,12,50,102,0,0,177,18,1,67,78,85,106,3,76,150,43,88,6,39,23,126,79,0,32,110,118,38,164,19,65,134,75,23,0,47,148,0,0,120,58,4,66,30,115,14,11,205,77,0,26,142,46,6,79,99,42,28,92,80,139,72,104,161,116,66,158,23,37,112,41,0,97,51,2,12,147,4,9,38,40,3,61,85,58,0,62,113,56,2,58,32,105,21,0,64,108,0,0,68,22,3,57,101,22,106,65,1,15,0,0,0,41,54,27,12,3,6,0,0,107,0,0,48,79,30,0,68,25,3,37,18,98,10,68,20,22,44,73,134,96,13,6,54,184,10,8,84,100,7,50,128,67,2,1,0,0,0,1,1,32,54,0,68,34,98,29,0,38,81,6,0,72,74,0,98,150,85,34,9,94,1,0,0,0,1,16,51,97,68,174,12,71,165,28,21,62,22,39,1,65,1,0,64,21,40,29,119,52,118,3,37,55,8,1,35,0,0,0,1,0,2,2,1,2,0,0,6,2,19,2,0,76,26,88,44,141,63,11,54,162,68,35,62,56,110,93,119,86,147,135,85,91,42,144,154,88,88,91,248,90,68,13,41,74,35,0,78,73,48,51,162,114,14,70,126,78,6,34,89,0,0,135,30,5,62,108,85,108,4,63,147,60,90,4,49,22,126,84,1,19,134,118,31,162,25,61,80,52,3,0,41,120,0,0,120,71,4,65,26,114,11,11,211,74,0,20,120,83,19,76,70,72,38,116,74,108,97,106,76,98,72,113,22,30,108,46,0,116,36,3,11,121,3,8,34,51,2,57,85,62,0,55,117,57,9,71,44,105,21,0,77,108,0,0,70,33,2,64,99,23,117,62,1,14,0,0,0,49,49,17,13,2,9,0,0,101,2,1,38,87,40,1,64,22,4,40,19,99,6,79,19,25,49,75,125,107,12,2,58,198,16,9,79,116,6,51,120,64,1,2,0,0,0,2,1,32,60,2,66,40,92,20,0,21,78,9,0,80,74,0,96,157,80,39,8,91,1,0,1,0,0,17,53,95,60,189,88,4,146,38,14,66,24,34,2,61,1,0,66,27,49,25,126,47,119,5,35,51,8,0,39,0,0,0,0,0,4,1,5,4,0,0,7,1,10,2,0,75,30,100,56,120,56,10,45,139,67,38,72,62,96,106,79,84,147,93,97,80,35,146,152,180,88,124

B-factor: mean 56.43, std 17.01, range [27.67, 174.18]

InterPro domains:
  IPR000281 Helix-turn-helix protein RpiR [PF01418] (7-76)
  IPR000281 Helix-turn-helix protein RpiR [PS51071] (4-80)
  IPR001347 SIS domain [PF01380] (121-228)
  IPR001347 SIS domain [PS51464] (117-256)
  IPR009057 Homedomain-like superfamily [SSF46689] (5-80)
  IPR035472 RpiR-like, SIS domain [cd05013] (113-248)
  IPR036388 Winged helix-like DNA-binding domain superfamily [G3DSA:1.10.10.10] (2-84)
  IPR046348 SIS domain superfamily [SSF53697] (91-263)
  IPR047640 HTH-type transcriptional regulator RpiR-like [PTHR30514] (5-270)